Protein AF-A0A967BCU8-F1 (afdb_monomer)

Foldseek 3Di:
DDDDDDDDDDDDDDDDDDDPPPPPPPPDPPVVVVVLVVVVPPDDDDDDDDDDDDDDDPDDDPPVVVVVVVVVPPDDDDDDDDDDDDDDDDDDDDDDFDWDQDDDWDDDWDWDWDDDPDPDQATAIDRPGQPQRWGKHLDLLVQLQVNQQCLCCFQQVDGDDPVSSVVCSVLWDWAASDPVRMITIDNLSVQLDSLPDVSSLVSLQVLLCFQQVDGDDPVNSVVSSVSSSVRGGPLSRSLSSLLGPSNLVLQQCLCCWQQNDGDDSPDPSSVVVSVCVSVDVHGSLNVSLDVLPDPSVLVSLQVLCCFQQVDGDDDVSSVVSSVCSSVPHTPLVSSLCNLLDPSNLVLLQVLCCFQQVDGDDPVSSVVRSVVSSVPHGSLNSQLDSLLDPSNLVLLQVLLCFQQVDGDDPVRSVVRSVVSSVPHGSLNSQLDSLPDPRNLVRLQCLCCWAQNDRDDPVVSVVRSVVSSVPHGSLVSSLDSLVDPSVLVSLQCLCCFLQVDGDDPVVSVVSSVVSSVPHTSLNSLLCSLVDPRNLVLQQVLCCVPVVDGDDPVSSVVRSVLSSPPHGSVVSD

Sequence (570 aa):
MTDSSQILAAATSGTSSTDQTLATVTPVASTADTLAAAYSTTTDTTPVATTGATASDYTSNSATVASAADTLATTGTGTATSSPSSPSTTSSTSTNGSGSLTFLSTDTAQTTSSTTSANDTFSWSSTIYPTKPFFVSTQTDQLIDDSVTWAYQSVLGRTPTSTELSSSASDITVVKMDSYGDYYSDYSGLVSSLAQSSTASSALQSLFVDLTGDEASSRVISQGQSMLAAGDTFASLKQDVVYSQGTADAIIAAYADKVGVTVTADSDQVASWRAAMVSSDVTLDSFVQQLTHSDLASSAISDVYQQKADVTAWQGQISYWEDYLATGGNYNAFVQTISSGVEAQDLIVQTYERIADVTPADYQVTSWESSLASGDNYQDLIQCVSHGAEAQALIQSVYLDKADFTASDYQITGWEDSFAAGSGYQDLIQCVSHGVEAAADITNIYQEKVGITPLTYQISSWEDVLAAGSTHDSVVYWVTHGQEAASEVSSAYSRILGETVSTDTISDWENQLQAGSSRTTLLYTLSHGDAAQALITAFYENTAARQPTTDEMTAAENELQGTGAYTDFT

Organism: NCBI:txid104097

Radius of gyration: 51.83 Å; Cα contacts (8 Å, |Δi|>4): 648; chains: 1; bounding box: 135×60×142 Å

Mean predicted aligned error: 15.2 Å

Solvent-accessible surface area (backbone atoms only — not comparable to full-atom values): 32436 Å² total; per-residue (Å²): 134,87,78,90,80,87,86,87,90,79,87,82,90,82,78,94,71,96,70,84,78,71,76,78,74,70,83,68,74,51,72,62,60,56,50,51,51,56,65,67,69,74,79,84,78,86,88,81,90,80,83,90,82,80,95,82,88,90,87,82,78,73,74,76,67,56,65,70,67,60,72,78,77,77,86,82,91,76,91,80,91,81,87,82,84,85,82,84,80,80,79,81,83,81,90,81,79,92,53,72,86,58,91,86,78,89,77,76,79,50,80,51,73,62,86,72,66,102,84,57,94,76,66,66,69,44,72,49,53,87,66,72,78,65,53,49,26,68,47,68,66,62,46,41,52,53,50,50,37,48,41,31,32,34,45,56,63,38,78,61,50,78,64,52,49,65,66,50,46,81,45,42,47,76,43,78,65,54,96,88,51,41,30,35,58,48,46,64,64,42,35,36,52,48,13,70,29,71,65,26,48,50,46,54,39,49,51,33,31,39,47,38,73,42,80,66,52,74,65,60,46,54,50,51,27,51,38,29,46,74,50,46,33,36,65,59,52,49,45,47,51,47,73,30,68,60,24,41,51,37,53,36,47,47,36,36,40,46,49,64,39,89,66,54,80,86,32,69,69,49,53,50,51,38,52,40,40,69,79,38,97,52,33,45,65,62,45,45,49,50,50,27,73,27,73,66,24,50,46,44,5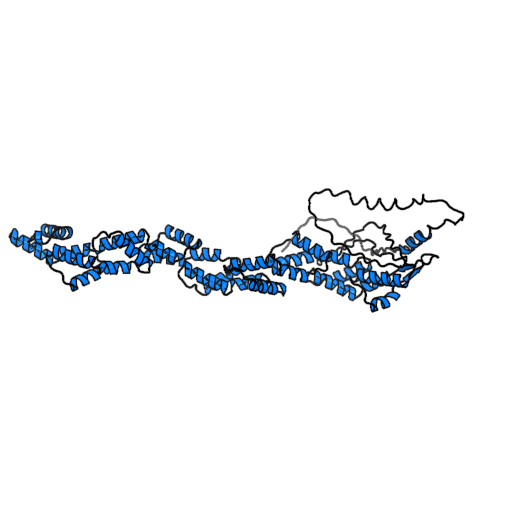2,34,50,49,35,38,36,37,34,72,36,85,63,48,72,68,61,42,52,52,49,27,53,41,33,52,75,73,44,43,31,68,62,50,46,40,49,48,17,66,25,70,57,18,52,51,43,53,41,52,49,34,37,38,45,36,71,35,81,68,53,70,68,57,52,55,49,46,25,52,40,33,49,72,69,44,35,48,65,56,50,43,45,51,51,22,71,25,72,57,22,52,52,40,53,40,47,51,33,33,42,40,27,76,32,83,62,48,73,68,58,46,52,54,46,25,55,39,32,50,74,67,44,35,44,68,56,52,44,42,52,49,16,70,24,73,58,17,52,51,38,56,41,46,48,37,37,45,50,49,66,41,84,70,52,72,69,57,47,52,55,45,24,54,44,30,46,74,70,45,39,36,70,55,52,46,45,51,53,28,71,26,73,64,25,50,49,41,50,40,48,49,36,37,37,43,67,64,38,86,67,51,71,67,60,40,50,56,46,26,54,39,36,55,76,67,44,37,37,67,52,54,36,44,53,55,20,71,26,74,68,29,50,50,45,51,36,52,30,29,40,74,75,68,72,37,76,62,50,73,68,55,47,53,51,49,28,54,36,32,42,66,82,40,42,34,75,84,48,109

Secondary structure (DSSP, 8-state):
------------------------------HHHHHHHHHHTS------------S-----STTTTHHHHGGGSSS-------------------------------PPPEEEEPPPPTT-----EEEE-------EES-HHHHHHHHHHHHHHHHHSSPPPHHHHHHHGGG-EEEE-STT--EEEE-HHHHHHHHTSHHHHHHHHHHHHHHHSSPPPHHHHHHHHHHHHHT--HHHHHHHHHTSHHHHHHHHHHHHHHH-----TTSHHHHHHHHHHHHS---HHHHHHHHHTSHHHHHHHHHHHHHHHS----HHHHHHHHHHHHTT--HHHHHHHHHTSHHHHHHHHHHHHHHHSSPPPHHHHHHHHHHHHHT--HHHHHHHHHTSHHHHHHHHHHHHHHHS----HHHHHHHHHHHHTT--HHHHHHHHHTSHHHHHHHHHHHHHHH--PPPHHHHHHHHHHHHTT--HHHHHHHHHTSHHHHHHHHHHHHHHT--PPPHHHHHHHHHHHHTT--HHHHHHHHHSSHHHHHHHHHHHHHHHSSPPPHHHHHHHHHHHHHT--GGGG-

Structure (mmCIF, N/CA/C/O backbone):
data_AF-A0A967BCU8-F1
#
_entry.id   AF-A0A967BCU8-F1
#
loop_
_atom_site.group_PDB
_atom_site.id
_atom_site.type_symbol
_atom_site.label_atom_id
_atom_site.label_alt_id
_atom_site.label_comp_id
_atom_site.label_asym_id
_atom_site.label_entity_id
_atom_site.label_seq_id
_atom_site.pdbx_PDB_ins_code
_atom_site.Cartn_x
_atom_site.Cartn_y
_atom_site.Cartn_z
_atom_site.occupancy
_atom_site.B_iso_or_equiv
_atom_site.auth_seq_id
_atom_site.auth_comp_id
_atom_site.auth_asym_id
_atom_site.auth_atom_id
_atom_site.pdbx_PDB_model_num
ATOM 1 N N . MET A 1 1 ? -25.961 27.024 -47.084 1.00 33.34 1 MET A N 1
ATOM 2 C CA . MET A 1 1 ? -26.144 28.455 -46.782 1.00 33.34 1 MET A CA 1
ATOM 3 C C . MET A 1 1 ? -24.759 28.974 -46.431 1.00 33.34 1 MET A C 1
ATOM 5 O O . MET A 1 1 ? -24.239 28.552 -45.411 1.00 33.34 1 MET A O 1
ATOM 9 N N . THR A 1 2 ? -24.003 29.447 -47.432 1.00 26.84 2 THR A N 1
ATOM 10 C CA . THR A 1 2 ? -23.933 30.870 -47.872 1.00 26.84 2 THR A CA 1
ATOM 11 C C . THR A 1 2 ? -23.409 31.751 -46.747 1.00 26.84 2 THR A C 1
ATOM 13 O O . THR A 1 2 ? -23.955 31.696 -45.653 1.00 26.84 2 THR A O 1
ATOM 16 N N . ASP A 1 3 ? -22.446 32.642 -46.908 1.00 23.08 3 ASP A N 1
ATOM 17 C CA . ASP A 1 3 ? -21.581 33.125 -47.999 1.00 23.08 3 ASP A CA 1
ATOM 18 C C . ASP A 1 3 ? -20.671 34.121 -47.237 1.00 23.08 3 ASP A C 1
ATOM 20 O O . ASP A 1 3 ? -21.136 34.794 -46.318 1.00 23.08 3 ASP A O 1
ATOM 24 N N . SER A 1 4 ? -19.349 34.103 -47.374 1.00 26.80 4 SER A N 1
ATOM 25 C CA . SER A 1 4 ? -18.602 34.888 -48.368 1.00 26.80 4 SER A CA 1
ATOM 26 C C . SER A 1 4 ? -18.906 36.387 -48.377 1.00 26.80 4 SER A C 1
ATOM 28 O O . SER A 1 4 ? -19.988 36.805 -48.763 1.00 26.80 4 SER A O 1
ATOM 30 N N . SER A 1 5 ? -17.871 37.183 -48.093 1.00 28.03 5 SER A N 1
ATOM 31 C CA . SER A 1 5 ? -17.317 38.191 -49.022 1.00 28.03 5 SER A CA 1
ATOM 32 C C . SER A 1 5 ? -16.170 38.923 -48.308 1.00 28.03 5 SER A C 1
ATOM 34 O O . SER A 1 5 ? -16.393 39.534 -47.269 1.00 28.03 5 SER A O 1
ATOM 36 N N . GLN A 1 6 ? -14.901 38.698 -48.667 1.00 29.28 6 GLN A N 1
ATOM 37 C CA . GLN A 1 6 ? -14.200 39.230 -49.852 1.00 29.28 6 GLN A CA 1
ATOM 38 C C . GLN A 1 6 ? -14.096 40.756 -49.870 1.00 29.28 6 GLN A C 1
ATOM 40 O O . GLN A 1 6 ? -15.129 41.405 -49.935 1.00 29.28 6 GLN A O 1
ATOM 45 N N . ILE A 1 7 ? -12.860 41.268 -49.980 1.00 24.34 7 ILE A N 1
ATOM 46 C CA . ILE A 1 7 ? -12.384 42.132 -51.085 1.00 24.34 7 ILE A CA 1
ATOM 47 C C . ILE A 1 7 ? -10.886 41.773 -51.297 1.00 24.34 7 ILE A C 1
ATOM 49 O O . ILE A 1 7 ? -10.113 41.882 -50.352 1.00 24.34 7 ILE A O 1
ATOM 53 N N . LEU A 1 8 ? -10.493 41.041 -52.356 1.00 26.36 8 LEU A N 1
ATOM 54 C CA . LEU A 1 8 ? -10.188 41.453 -53.754 1.00 26.36 8 LEU A CA 1
ATOM 55 C C . LEU A 1 8 ? -8.807 42.154 -53.851 1.00 26.36 8 LEU A C 1
ATOM 57 O O . LEU A 1 8 ? -8.644 43.231 -53.298 1.00 26.36 8 LEU A O 1
ATOM 61 N N . ALA A 1 9 ? -7.717 41.547 -54.340 1.00 25.34 9 ALA A N 1
ATOM 62 C CA . ALA A 1 9 ? -7.373 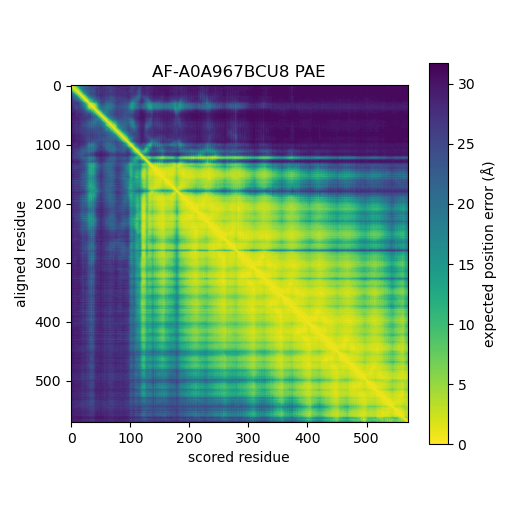40.923 -55.634 1.00 25.34 9 ALA A CA 1
ATOM 63 C C . ALA A 1 9 ? -6.786 41.883 -56.691 1.00 25.34 9 ALA A C 1
ATOM 65 O O . ALA A 1 9 ? -7.383 42.898 -57.030 1.00 25.34 9 ALA A O 1
ATOM 66 N N . ALA A 1 10 ? -5.652 41.456 -57.255 1.00 23.72 10 ALA A N 1
ATOM 67 C CA . ALA A 1 10 ? -5.229 41.550 -58.661 1.00 23.72 10 ALA A CA 1
ATOM 68 C C . ALA A 1 10 ? -4.048 40.552 -58.794 1.00 23.72 10 ALA A C 1
ATOM 70 O O . ALA A 1 10 ? -3.070 40.692 -58.070 1.00 23.72 10 ALA A O 1
ATOM 71 N N . ALA A 1 11 ? -4.150 39.381 -59.442 1.00 24.20 11 ALA A N 1
ATOM 72 C CA . ALA A 1 11 ? -4.290 39.118 -60.885 1.00 24.20 11 ALA A CA 1
ATOM 73 C C . ALA A 1 11 ? -3.181 39.848 -61.681 1.00 24.20 11 ALA A C 1
ATOM 75 O O . ALA A 1 11 ? -3.048 41.055 -61.549 1.00 24.20 11 ALA A O 1
ATOM 76 N N . THR A 1 12 ? -2.322 39.201 -62.475 1.00 24.77 12 THR A N 1
ATOM 77 C CA . THR A 1 12 ? -2.646 38.272 -63.572 1.00 24.77 12 THR A CA 1
ATOM 78 C C . THR A 1 12 ? -1.408 37.527 -64.118 1.00 24.77 12 THR A C 1
ATOM 80 O O . THR A 1 12 ? -0.348 38.123 -64.259 1.00 24.77 12 THR A O 1
ATOM 83 N N . SER A 1 13 ? -1.635 36.270 -64.530 1.00 24.47 13 SER A N 1
ATOM 84 C CA . SER A 1 13 ? -1.178 35.586 -65.767 1.00 24.47 13 SER A CA 1
ATOM 85 C C . SER A 1 13 ? 0.305 35.521 -66.184 1.00 24.47 13 SER A C 1
ATOM 87 O O . SER A 1 13 ? 0.926 36.537 -66.475 1.00 24.47 13 SER A O 1
ATOM 89 N N . GLY A 1 14 ? 0.765 34.294 -66.459 1.00 23.88 14 GLY A N 1
ATOM 90 C CA . GLY A 1 14 ? 1.898 33.989 -67.348 1.00 23.88 14 GLY A CA 1
ATOM 91 C C . GLY A 1 14 ? 2.266 32.500 -67.296 1.00 23.88 14 GLY A C 1
ATOM 92 O O . GLY A 1 14 ? 3.018 32.083 -66.432 1.00 23.88 14 GLY A O 1
ATOM 93 N N . THR A 1 15 ? 1.522 31.633 -67.989 1.00 23.11 15 THR A N 1
ATOM 94 C CA . THR A 1 15 ? 2.002 30.858 -69.157 1.00 23.11 15 THR A CA 1
ATOM 95 C C . THR A 1 15 ? 3.260 30.009 -68.938 1.00 23.11 15 THR A C 1
ATOM 97 O O . THR A 1 15 ? 4.373 30.515 -68.961 1.00 23.11 15 THR A O 1
ATOM 100 N N . SER A 1 16 ? 3.038 28.693 -68.852 1.00 33.41 16 SER A N 1
ATOM 101 C CA . SER A 1 16 ? 3.735 27.641 -69.608 1.00 33.41 16 SER A CA 1
ATOM 102 C C . SER A 1 16 ? 5.014 28.056 -70.349 1.00 33.41 16 SER A C 1
ATOM 104 O O . SER A 1 16 ? 4.948 28.538 -71.479 1.00 33.41 16 SER A O 1
ATOM 106 N N . SER A 1 17 ? 6.158 27.677 -69.789 1.00 23.72 17 SER A N 1
ATOM 107 C CA . SER A 1 17 ? 7.286 27.167 -70.564 1.00 23.72 17 SER A CA 1
ATOM 108 C C . SER A 1 17 ? 8.022 26.125 -69.729 1.00 23.72 17 SER A C 1
ATOM 110 O O . SER A 1 17 ? 8.677 26.436 -68.740 1.00 23.72 17 SER A O 1
ATOM 112 N N . THR A 1 18 ? 7.881 24.869 -70.144 1.00 32.66 18 THR A N 1
ATOM 113 C CA . THR A 1 18 ? 9.002 23.937 -70.273 1.00 32.66 18 THR A CA 1
ATOM 114 C C . THR A 1 18 ? 10.304 24.704 -70.483 1.00 32.66 18 THR A C 1
ATOM 116 O O . THR A 1 18 ? 10.520 25.244 -71.563 1.00 32.66 18 THR A O 1
ATOM 119 N N . ASP A 1 19 ? 11.148 24.741 -69.461 1.00 22.80 19 ASP A N 1
ATOM 120 C CA . ASP A 1 19 ? 12.578 24.934 -69.642 1.00 22.80 19 ASP A CA 1
ATOM 121 C C . ASP A 1 19 ? 13.277 24.052 -68.607 1.00 22.80 19 ASP A C 1
ATOM 123 O O . ASP A 1 19 ? 13.557 24.434 -67.472 1.00 22.80 19 ASP A O 1
ATOM 127 N N . GLN A 1 20 ? 13.455 22.786 -68.994 1.00 27.92 20 GLN A N 1
ATOM 128 C CA . GLN A 1 20 ? 14.539 21.989 -68.450 1.00 27.92 20 GLN A CA 1
ATOM 129 C C . GLN A 1 20 ? 15.823 22.686 -68.898 1.00 27.92 20 GLN A C 1
ATOM 131 O O . GLN A 1 20 ? 16.321 22.428 -69.992 1.00 27.92 20 GLN A O 1
ATOM 136 N N . THR A 1 21 ? 16.387 23.547 -68.056 1.00 21.86 21 THR A N 1
ATOM 137 C CA . THR A 1 21 ? 17.820 23.807 -68.128 1.00 21.86 21 THR A CA 1
ATOM 138 C C . THR A 1 21 ? 18.514 22.559 -67.608 1.00 21.86 21 THR A C 1
ATOM 140 O O . THR A 1 21 ? 18.879 22.423 -66.443 1.00 21.86 21 THR A O 1
ATOM 143 N N . LEU A 1 22 ? 18.650 21.600 -68.523 1.00 26.89 22 LEU A N 1
ATOM 144 C CA . LEU A 1 22 ? 19.696 20.603 -68.494 1.00 26.89 22 LEU A CA 1
ATOM 145 C C . LEU A 1 22 ? 20.999 21.392 -68.337 1.00 26.89 22 LEU A C 1
ATOM 147 O O . LEU A 1 22 ? 21.489 21.990 -69.295 1.00 26.89 22 LEU A O 1
ATOM 151 N N . ALA A 1 23 ? 21.524 21.465 -67.114 1.00 22.27 23 ALA A N 1
ATOM 152 C CA . ALA A 1 23 ? 22.908 21.838 -66.922 1.00 22.27 23 ALA A CA 1
ATOM 153 C C . ALA A 1 23 ? 23.707 20.752 -67.641 1.00 22.27 23 ALA A C 1
ATOM 155 O O . ALA A 1 23 ? 23.887 19.648 -67.132 1.00 22.27 23 ALA A O 1
ATOM 156 N N . THR A 1 24 ? 24.106 21.036 -68.880 1.00 21.91 24 THR A N 1
ATOM 157 C CA . THR A 1 24 ? 25.180 20.325 -69.555 1.00 21.91 24 THR A CA 1
ATOM 158 C C . THR A 1 24 ? 26.389 20.422 -68.641 1.00 21.91 24 THR A C 1
ATOM 160 O O . THR A 1 24 ? 27.104 21.423 -68.635 1.00 21.91 24 THR A O 1
ATOM 163 N N . VAL A 1 25 ? 26.575 19.385 -67.827 1.00 24.36 25 VAL A N 1
ATOM 164 C CA . VAL A 1 25 ? 27.833 19.102 -67.159 1.00 24.36 25 VAL A CA 1
ATOM 165 C C . VAL A 1 25 ? 28.803 18.793 -68.287 1.00 24.36 25 VAL A C 1
ATOM 167 O O . VAL A 1 25 ? 28.828 17.698 -68.845 1.00 24.36 25 VAL A O 1
ATOM 170 N N . THR A 1 26 ? 29.547 19.812 -68.701 1.00 20.53 26 THR A N 1
ATOM 171 C CA . THR A 1 26 ? 30.794 19.613 -69.435 1.00 20.53 26 THR A CA 1
ATOM 172 C C . THR A 1 26 ? 31.625 18.644 -68.591 1.00 20.53 26 THR A C 1
ATOM 174 O O . THR A 1 26 ? 31.744 18.899 -67.390 1.00 20.53 26 THR A O 1
ATOM 177 N N . PRO A 1 27 ? 32.159 17.537 -69.138 1.00 23.80 27 PRO A N 1
ATOM 178 C CA . PRO A 1 27 ? 33.003 16.648 -68.359 1.00 23.80 27 PRO A CA 1
ATOM 179 C C . PRO A 1 27 ? 34.242 17.449 -67.969 1.00 23.80 27 PRO A C 1
ATOM 181 O O . PRO A 1 27 ? 35.115 17.718 -68.793 1.00 23.80 27 PRO A O 1
ATOM 184 N N . VAL A 1 28 ? 34.281 17.909 -66.723 1.00 26.48 28 VAL A N 1
ATOM 185 C CA . VAL A 1 28 ? 35.527 18.348 -66.117 1.00 26.48 28 VAL A CA 1
ATOM 186 C C . VAL A 1 28 ? 36.350 17.069 -66.024 1.00 26.48 28 VAL A C 1
ATOM 188 O O . VAL A 1 28 ? 35.855 16.070 -65.496 1.00 26.48 28 VAL A O 1
ATOM 191 N N . ALA A 1 29 ? 37.542 17.068 -66.628 1.00 29.89 29 ALA A N 1
ATOM 192 C CA . ALA A 1 29 ? 38.510 15.990 -66.457 1.00 29.89 29 ALA A CA 1
ATOM 193 C C . ALA A 1 29 ? 38.549 15.623 -64.972 1.00 29.89 29 ALA A C 1
ATOM 195 O O . ALA A 1 29 ? 38.472 16.522 -64.127 1.00 29.89 29 ALA A O 1
ATOM 196 N N . SER A 1 30 ? 38.570 14.326 -64.662 1.00 36.84 30 SER A N 1
ATOM 197 C CA . SER A 1 30 ? 38.463 13.870 -63.281 1.00 36.84 30 SER A CA 1
ATOM 198 C C . SER A 1 30 ? 39.469 14.645 -62.420 1.00 36.84 30 SER A C 1
ATOM 200 O O . SER A 1 30 ? 40.591 14.949 -62.840 1.00 36.84 30 SER A O 1
ATOM 202 N N . THR A 1 31 ? 39.086 15.008 -61.201 1.00 40.34 31 THR A N 1
ATOM 203 C CA . THR A 1 31 ? 40.004 15.636 -60.242 1.00 40.34 31 THR A CA 1
ATOM 204 C C . THR A 1 31 ? 41.269 14.779 -60.055 1.00 40.34 31 THR A C 1
ATOM 206 O O . THR A 1 31 ? 42.336 15.319 -59.775 1.00 40.34 31 THR A O 1
ATOM 209 N N . ALA A 1 32 ? 41.172 13.468 -60.328 1.00 37.69 32 ALA A N 1
ATOM 210 C CA . ALA A 1 32 ? 42.279 12.520 -60.418 1.00 37.69 32 ALA A CA 1
ATOM 211 C C . ALA A 1 32 ? 43.260 12.813 -61.574 1.00 37.69 32 ALA A C 1
ATOM 213 O O . ALA A 1 32 ? 44.461 12.859 -61.324 1.00 37.69 32 ALA A O 1
ATOM 214 N N . ASP A 1 33 ? 42.793 13.102 -62.795 1.00 36.28 33 ASP A N 1
ATOM 215 C CA . ASP A 1 33 ? 43.664 13.508 -63.915 1.00 36.28 33 ASP A CA 1
ATOM 216 C C . ASP A 1 33 ? 44.376 14.838 -63.627 1.00 36.28 33 ASP A C 1
ATOM 218 O O . ASP A 1 33 ? 45.528 15.045 -64.013 1.00 36.28 33 ASP A O 1
ATOM 222 N N . THR A 1 34 ? 43.711 15.735 -62.895 1.00 40.53 34 THR A N 1
ATOM 223 C CA . THR A 1 34 ? 44.257 17.054 -62.543 1.00 40.53 34 THR A CA 1
ATOM 224 C C . THR A 1 34 ? 45.305 16.964 -61.420 1.00 40.53 34 THR A C 1
ATOM 226 O O . THR A 1 34 ? 46.334 17.637 -61.490 1.00 40.53 34 THR A O 1
ATOM 229 N N . LEU A 1 35 ? 45.105 16.093 -60.417 1.00 42.97 35 LEU A N 1
ATOM 230 C CA . LEU A 1 35 ? 46.105 15.804 -59.375 1.00 42.97 35 LEU A CA 1
ATOM 231 C C . LEU A 1 35 ? 47.292 14.987 -59.910 1.00 42.97 35 LEU A C 1
ATOM 233 O O . LEU A 1 35 ? 48.435 15.272 -59.552 1.00 42.97 35 LEU A O 1
ATOM 237 N N . ALA A 1 36 ? 47.046 14.012 -60.792 1.00 40.56 36 ALA A N 1
ATOM 238 C CA . ALA A 1 36 ? 48.102 13.243 -61.450 1.00 40.56 36 ALA A CA 1
ATOM 239 C C . ALA A 1 36 ? 48.984 14.144 -62.333 1.00 40.56 36 ALA A C 1
ATOM 241 O O . ALA A 1 36 ? 50.211 14.035 -62.301 1.00 40.56 36 ALA A O 1
ATOM 242 N N . ALA A 1 37 ? 48.380 15.105 -63.044 1.00 38.09 37 ALA A N 1
ATOM 243 C CA . ALA A 1 37 ? 49.111 16.130 -63.786 1.00 38.09 37 ALA A CA 1
ATOM 244 C C . ALA A 1 37 ? 49.925 17.063 -62.866 1.00 38.09 37 ALA A C 1
ATOM 246 O O . ALA A 1 37 ? 51.055 17.416 -63.201 1.00 38.09 37 ALA A O 1
ATOM 247 N N . ALA A 1 38 ? 49.404 17.430 -61.689 1.00 39.34 38 ALA A N 1
ATOM 248 C CA . ALA A 1 38 ? 50.146 18.238 -60.718 1.00 39.34 38 ALA A CA 1
ATOM 249 C C . ALA A 1 38 ? 51.392 17.500 -60.188 1.00 39.34 38 ALA A C 1
ATOM 251 O O . ALA A 1 38 ? 52.471 18.089 -60.151 1.00 39.34 38 ALA A O 1
ATOM 252 N N . TYR A 1 39 ? 51.284 16.201 -59.887 1.00 38.31 39 TYR A N 1
ATOM 253 C CA . TYR A 1 39 ? 52.418 15.374 -59.448 1.00 38.31 39 TYR A CA 1
ATOM 254 C C . TYR A 1 39 ? 53.487 15.188 -60.541 1.00 38.31 39 TYR A C 1
ATOM 256 O O . TYR A 1 39 ? 54.686 15.224 -60.253 1.00 38.31 39 TYR A O 1
ATOM 264 N N . SER A 1 40 ? 53.073 15.064 -61.808 1.00 36.56 40 SER A N 1
ATOM 265 C CA . SER A 1 40 ? 53.989 14.894 -62.947 1.00 36.56 40 SER A CA 1
ATOM 266 C C . SER A 1 40 ? 54.821 16.146 -63.271 1.00 36.56 40 SER A C 1
ATOM 268 O O . SER A 1 40 ? 55.806 16.037 -64.001 1.00 36.56 40 SER A O 1
ATOM 270 N N . THR A 1 41 ? 54.441 17.333 -62.782 1.00 35.09 41 THR A N 1
ATOM 271 C CA . THR A 1 41 ? 55.093 18.610 -63.146 1.00 35.09 41 THR A CA 1
ATOM 272 C C . THR A 1 41 ? 56.179 19.078 -62.170 1.00 35.09 41 THR A C 1
ATOM 274 O O . THR A 1 41 ? 56.872 20.052 -62.457 1.00 35.09 41 THR A O 1
ATOM 277 N N . THR A 1 42 ? 56.388 18.382 -61.048 1.00 35.91 42 THR A N 1
ATOM 278 C CA . THR A 1 42 ? 57.313 18.810 -59.975 1.00 35.91 42 THR A CA 1
ATOM 279 C C . THR A 1 42 ? 58.719 18.200 -59.993 1.00 35.91 42 THR A C 1
ATOM 281 O O . THR A 1 42 ? 59.485 18.433 -59.061 1.00 35.91 42 THR A O 1
ATOM 284 N N . THR A 1 43 ? 59.128 17.469 -61.031 1.00 36.56 43 THR A N 1
ATOM 285 C CA . THR A 1 43 ? 60.488 16.897 -61.100 1.00 36.56 43 THR A CA 1
ATOM 286 C C . THR A 1 43 ? 61.239 17.314 -62.360 1.00 36.56 43 THR A C 1
ATOM 288 O O . THR A 1 43 ? 61.366 16.555 -63.313 1.00 36.56 43 THR A O 1
ATOM 291 N N . ASP A 1 44 ? 61.819 18.516 -62.327 1.00 31.16 44 ASP A N 1
ATOM 292 C CA . ASP A 1 44 ? 62.942 18.851 -63.205 1.00 31.16 44 ASP A CA 1
ATOM 293 C C . ASP A 1 44 ? 64.081 19.493 -62.401 1.00 31.16 44 ASP A C 1
ATOM 295 O O . ASP A 1 44 ? 64.119 20.699 -62.173 1.00 31.16 44 ASP A O 1
ATOM 299 N N . THR A 1 45 ? 65.013 18.660 -61.928 1.00 30.52 45 THR A N 1
ATOM 300 C CA . THR A 1 45 ? 66.405 19.076 -61.704 1.00 30.52 45 THR A CA 1
ATOM 301 C C . THR A 1 45 ? 67.343 17.952 -62.146 1.00 30.52 45 THR A C 1
ATOM 303 O O . THR A 1 45 ? 67.421 16.876 -61.558 1.00 30.52 45 THR A O 1
ATOM 306 N N . THR A 1 46 ? 68.058 18.210 -63.236 1.00 27.75 46 THR A N 1
ATOM 307 C CA . THR A 1 46 ? 69.140 17.384 -63.788 1.00 27.75 46 THR A CA 1
ATOM 308 C C . THR A 1 46 ? 70.269 17.120 -62.774 1.00 27.75 46 THR A C 1
ATOM 310 O O . THR A 1 46 ? 70.671 18.055 -62.078 1.00 27.75 46 THR A O 1
ATOM 313 N N . PRO A 1 47 ? 70.875 15.914 -62.734 1.00 28.70 47 PRO A N 1
ATOM 314 C CA . PRO A 1 47 ? 71.929 15.590 -61.779 1.00 28.70 47 PRO A CA 1
ATOM 315 C C . PRO A 1 47 ? 73.325 15.951 -62.318 1.00 28.70 47 PRO A C 1
ATOM 317 O O . PRO A 1 47 ? 73.769 15.419 -63.335 1.00 28.70 47 PRO A O 1
ATOM 320 N N . VAL A 1 48 ? 74.061 16.805 -61.598 1.00 27.31 48 VAL A N 1
ATOM 321 C CA . VAL A 1 48 ? 75.521 16.948 -61.743 1.00 27.31 48 VAL A CA 1
ATOM 322 C C . VAL A 1 48 ? 76.190 16.291 -60.540 1.00 27.31 48 VAL A C 1
ATOM 324 O O . VAL A 1 48 ? 75.998 16.700 -59.398 1.00 27.31 48 VAL A O 1
ATOM 327 N N . ALA A 1 49 ? 76.987 15.259 -60.803 1.00 29.86 49 ALA A N 1
ATOM 328 C CA . ALA A 1 49 ? 77.825 14.604 -59.812 1.00 29.86 49 ALA A CA 1
ATOM 329 C C . ALA A 1 49 ? 79.131 15.386 -59.601 1.00 29.86 49 ALA A C 1
ATOM 331 O O . ALA A 1 49 ? 79.833 15.613 -60.579 1.00 29.86 49 ALA A O 1
ATOM 332 N N . THR A 1 50 ? 79.479 15.715 -58.346 1.00 24.73 50 THR A N 1
ATOM 333 C CA . THR A 1 50 ? 80.822 15.504 -57.749 1.00 24.73 50 THR A CA 1
ATOM 334 C C . THR A 1 50 ? 80.866 15.879 -56.254 1.00 24.73 50 THR A C 1
ATOM 336 O O . THR A 1 50 ? 80.612 17.017 -55.882 1.00 24.73 50 THR A O 1
ATOM 339 N N . THR A 1 51 ? 81.264 14.893 -55.438 1.00 26.11 51 THR A N 1
ATOM 340 C CA . THR A 1 51 ? 82.068 14.949 -54.191 1.00 26.11 51 THR A CA 1
ATOM 341 C C . THR A 1 51 ? 81.708 15.911 -53.042 1.00 26.11 51 THR A C 1
ATOM 343 O O . THR A 1 51 ? 82.124 17.060 -53.028 1.00 26.11 51 THR A O 1
ATOM 346 N N . GLY A 1 52 ? 81.137 15.327 -51.978 1.00 28.34 52 GLY A N 1
ATOM 347 C CA . GLY A 1 52 ? 81.661 15.389 -50.603 1.00 28.34 52 GLY A CA 1
ATOM 348 C C . GLY A 1 52 ? 81.593 16.709 -49.827 1.00 28.34 52 GLY A C 1
ATOM 349 O O . GLY A 1 52 ? 82.583 17.428 -49.779 1.00 28.34 52 GLY A O 1
ATOM 350 N N . ALA A 1 53 ? 80.505 16.924 -49.077 1.00 24.12 53 ALA A N 1
ATOM 351 C CA . ALA A 1 53 ? 80.511 17.644 -47.797 1.00 24.12 53 ALA A CA 1
ATOM 352 C C . ALA A 1 53 ? 79.237 17.336 -46.983 1.00 24.12 53 ALA A C 1
ATOM 354 O O . ALA A 1 53 ? 78.194 16.986 -47.525 1.00 24.12 53 ALA A O 1
ATOM 355 N N . THR A 1 54 ? 79.381 17.421 -45.666 1.00 26.62 54 THR A N 1
ATOM 356 C CA . THR A 1 54 ? 78.449 17.092 -44.580 1.00 26.62 54 THR A CA 1
ATOM 357 C C . THR A 1 54 ? 77.231 18.014 -44.453 1.00 26.62 54 THR A C 1
ATOM 359 O O . THR A 1 54 ? 77.343 19.211 -44.680 1.00 26.62 54 THR A O 1
ATOM 362 N N . ALA A 1 55 ? 76.125 17.421 -43.982 1.00 33.78 55 ALA A N 1
ATOM 363 C CA . ALA A 1 55 ? 74.951 17.992 -43.307 1.00 33.78 55 ALA A CA 1
ATOM 364 C C . ALA A 1 55 ? 74.846 19.527 -43.209 1.00 33.78 55 ALA A C 1
ATOM 366 O O . ALA A 1 55 ? 75.504 20.136 -42.366 1.00 33.78 55 ALA A O 1
ATOM 367 N N . SER A 1 56 ? 73.942 20.104 -44.002 1.00 29.33 56 SER A N 1
ATOM 368 C CA . SER A 1 56 ? 72.958 21.164 -43.693 1.00 29.33 56 SER A CA 1
ATOM 369 C C . SER A 1 56 ? 72.317 21.591 -45.024 1.00 29.33 56 SER A C 1
ATOM 371 O O . SER A 1 56 ? 72.997 21.575 -46.043 1.00 29.33 56 SER A O 1
ATOM 373 N N . ASP A 1 57 ? 71.033 21.946 -44.996 1.00 26.89 57 ASP A N 1
ATOM 374 C CA . ASP A 1 57 ? 70.201 22.448 -46.109 1.00 26.89 57 ASP A CA 1
ATOM 375 C C . ASP A 1 57 ? 69.537 21.410 -47.037 1.00 26.89 57 ASP A C 1
ATOM 377 O O . ASP A 1 57 ? 69.947 21.160 -48.167 1.00 26.89 57 ASP A O 1
ATOM 381 N N . TYR A 1 58 ? 68.402 20.884 -46.559 1.00 22.94 58 TYR A N 1
ATOM 382 C CA . TYR A 1 58 ? 67.191 20.691 -47.371 1.00 22.94 58 TYR A CA 1
ATOM 383 C C . TYR A 1 58 ? 65.979 21.149 -46.538 1.00 22.94 58 TYR A C 1
ATOM 385 O O . TYR A 1 58 ? 65.233 20.368 -45.954 1.00 22.94 58 TYR A O 1
ATOM 393 N N . THR A 1 59 ? 65.838 22.466 -46.406 1.00 33.78 59 THR A N 1
ATOM 394 C CA . THR A 1 59 ? 64.660 23.161 -45.875 1.00 33.78 59 THR A CA 1
ATOM 395 C C . THR A 1 59 ? 63.838 23.685 -47.045 1.00 33.78 59 THR A C 1
ATOM 397 O O . THR A 1 59 ? 64.180 24.710 -47.625 1.00 33.78 59 THR A O 1
ATOM 400 N N . SER A 1 60 ? 62.773 22.971 -47.418 1.00 29.75 60 SER A N 1
ATOM 401 C CA . SER A 1 60 ? 61.576 23.447 -48.152 1.00 29.75 60 SER A CA 1
ATOM 402 C C . SER A 1 60 ? 60.774 22.200 -48.549 1.00 29.75 60 SER A C 1
ATOM 404 O O . SER A 1 60 ? 61.200 21.433 -49.397 1.00 29.75 60 SER A O 1
ATOM 406 N N . ASN A 1 61 ? 59.696 21.820 -47.859 1.00 30.14 61 ASN A N 1
ATOM 407 C CA . ASN A 1 61 ? 58.364 22.376 -48.121 1.00 30.14 61 ASN A CA 1
ATOM 408 C C . ASN A 1 61 ? 57.363 22.135 -46.957 1.00 30.14 61 ASN A C 1
ATOM 410 O O . ASN A 1 61 ? 56.152 22.120 -47.150 1.00 30.14 61 ASN A O 1
ATOM 414 N N . SER A 1 62 ? 57.852 21.919 -45.733 1.00 27.98 62 SER A N 1
ATOM 415 C CA . SER A 1 62 ? 57.041 21.567 -44.552 1.00 27.98 62 SER A CA 1
ATOM 416 C C . SER A 1 62 ? 56.381 22.758 -43.832 1.00 27.98 62 SER A C 1
ATOM 418 O O . SER A 1 62 ? 55.683 22.563 -42.840 1.00 27.98 62 SER A O 1
ATOM 420 N N . ALA A 1 63 ? 56.550 23.989 -44.324 1.00 27.86 63 ALA A N 1
ATOM 421 C CA . ALA A 1 63 ? 56.026 25.193 -43.669 1.00 27.86 63 ALA A CA 1
ATOM 422 C C . ALA A 1 63 ? 54.586 25.569 -44.074 1.00 27.86 63 ALA A C 1
ATOM 424 O O . ALA A 1 63 ? 53.942 26.326 -43.354 1.00 27.86 63 ALA A O 1
ATOM 425 N N . THR A 1 64 ? 54.047 25.027 -45.172 1.00 29.48 64 THR A N 1
ATOM 426 C CA . THR A 1 64 ? 52.683 25.364 -45.640 1.00 29.48 64 THR A CA 1
ATOM 427 C C . THR A 1 64 ? 51.617 24.365 -45.164 1.00 29.48 64 THR A C 1
ATOM 429 O O . THR A 1 64 ? 50.429 24.622 -45.305 1.00 29.48 64 THR A O 1
ATOM 432 N N . VAL A 1 65 ? 52.021 23.245 -44.549 1.00 31.02 65 VAL A N 1
ATOM 433 C CA . VAL A 1 65 ? 51.105 22.214 -44.010 1.00 31.02 65 VAL A CA 1
ATOM 434 C C . VAL A 1 65 ? 50.873 22.381 -42.497 1.00 31.02 65 VAL A C 1
ATOM 436 O O . VAL A 1 65 ? 49.864 21.928 -41.970 1.00 31.02 65 VAL A O 1
ATOM 439 N N . ALA A 1 66 ? 51.745 23.110 -41.791 1.00 28.53 66 ALA A N 1
ATOM 440 C CA . ALA A 1 66 ? 51.602 23.348 -40.351 1.00 28.53 66 ALA A CA 1
ATOM 441 C C . ALA A 1 66 ? 50.626 24.492 -39.993 1.00 28.53 66 ALA A C 1
ATOM 443 O O . ALA A 1 66 ? 50.089 24.504 -38.891 1.00 28.53 66 ALA A O 1
ATOM 444 N N . SER A 1 67 ? 50.336 25.431 -40.902 1.00 28.06 67 SER A N 1
ATOM 445 C CA . SER A 1 67 ? 49.459 26.582 -40.606 1.00 28.06 67 SER A CA 1
ATOM 446 C C . SER A 1 67 ? 47.955 26.299 -40.743 1.00 28.06 67 SER A C 1
ATOM 448 O O . SER A 1 67 ? 47.145 27.088 -40.258 1.00 28.06 67 SER A O 1
ATOM 450 N N . ALA A 1 68 ? 47.557 25.170 -41.340 1.00 28.30 68 ALA A N 1
ATOM 451 C CA . ALA A 1 68 ? 46.152 24.749 -41.403 1.00 28.30 68 ALA A CA 1
ATOM 452 C C . ALA A 1 68 ? 45.715 23.925 -40.174 1.00 28.30 68 ALA A C 1
ATOM 454 O O . ALA A 1 68 ? 44.544 23.959 -39.807 1.00 28.30 68 ALA A O 1
ATOM 455 N N . ALA A 1 69 ? 46.649 23.245 -39.497 1.00 29.62 69 ALA A N 1
ATOM 456 C CA . ALA A 1 69 ? 46.367 22.485 -38.276 1.00 29.62 69 ALA A CA 1
ATOM 457 C C . ALA A 1 69 ? 46.267 23.375 -37.017 1.00 29.62 69 ALA A C 1
ATOM 459 O O . ALA A 1 69 ? 45.567 23.025 -36.072 1.00 29.62 69 ALA A O 1
ATOM 460 N N . ASP A 1 70 ? 46.910 24.548 -37.013 1.00 27.27 70 ASP A N 1
ATOM 461 C CA . ASP A 1 70 ? 46.986 25.426 -35.831 1.00 27.27 70 ASP A CA 1
ATOM 462 C C . ASP A 1 70 ? 45.811 26.427 -35.720 1.00 27.27 70 ASP A C 1
ATOM 464 O O . ASP A 1 70 ? 45.590 27.046 -34.679 1.00 27.27 70 ASP A O 1
ATOM 468 N N . THR A 1 71 ? 44.985 26.555 -36.768 1.00 27.78 71 THR A N 1
ATOM 469 C CA . THR A 1 71 ? 43.818 27.468 -36.772 1.00 27.78 71 THR A CA 1
ATOM 470 C C . THR A 1 71 ? 42.527 26.800 -36.256 1.00 27.78 71 THR A C 1
ATOM 472 O O . THR A 1 71 ? 41.478 27.435 -36.216 1.00 27.78 71 THR A O 1
ATOM 475 N N . LEU A 1 72 ? 42.591 25.543 -35.793 1.00 28.70 72 LEU A N 1
ATOM 476 C CA . LEU A 1 72 ? 41.466 24.838 -35.151 1.00 28.70 72 LEU A CA 1
ATOM 477 C C . LEU A 1 72 ? 41.713 24.512 -33.663 1.00 28.70 72 LEU A C 1
ATOM 479 O O . LEU A 1 72 ? 41.002 23.699 -33.082 1.00 28.70 72 LEU A O 1
ATOM 483 N N . ALA A 1 73 ? 42.704 25.153 -33.032 1.00 29.33 73 ALA A N 1
ATOM 484 C CA . ALA A 1 73 ? 42.980 25.020 -31.595 1.00 29.33 73 ALA A CA 1
ATOM 485 C C . ALA A 1 73 ? 42.690 26.299 -30.781 1.00 29.33 73 ALA A C 1
ATOM 487 O O . ALA A 1 73 ? 42.862 26.314 -29.563 1.00 29.33 73 ALA A O 1
ATOM 488 N N . THR A 1 74 ? 42.227 27.386 -31.409 1.00 28.77 74 THR A N 1
ATOM 489 C CA . THR A 1 74 ? 41.999 28.671 -30.724 1.00 28.77 74 THR A CA 1
ATOM 490 C C . THR A 1 74 ? 40.671 29.322 -31.110 1.00 28.77 74 THR A C 1
ATOM 492 O O . THR A 1 74 ? 40.631 30.355 -31.763 1.00 28.77 74 THR A O 1
ATOM 495 N N . THR A 1 75 ? 39.552 28.741 -30.674 1.00 26.44 75 THR A N 1
ATOM 496 C CA . THR A 1 75 ? 38.339 29.489 -30.271 1.00 26.44 75 THR A CA 1
ATOM 497 C C . THR A 1 75 ? 37.348 28.538 -29.600 1.00 26.44 75 THR A C 1
ATOM 499 O O . THR A 1 75 ? 36.609 27.813 -30.251 1.00 26.44 75 THR A O 1
ATOM 502 N N . GLY A 1 76 ? 37.359 28.528 -28.268 1.00 26.48 76 GLY A N 1
ATOM 503 C CA . GLY A 1 76 ? 36.476 27.689 -27.458 1.00 26.48 76 GLY A CA 1
ATOM 504 C C . GLY A 1 76 ? 36.892 27.664 -25.992 1.00 26.48 76 GLY A C 1
ATOM 505 O O . GLY A 1 76 ? 37.087 26.605 -25.412 1.00 26.48 76 GLY A O 1
ATOM 506 N N . THR A 1 77 ? 37.114 28.833 -25.391 1.00 25.38 77 THR A N 1
ATOM 507 C CA . THR A 1 77 ? 37.314 28.949 -23.943 1.00 25.38 77 THR A CA 1
ATOM 508 C C . THR A 1 77 ? 35.980 28.757 -23.222 1.00 25.38 77 THR A C 1
ATOM 510 O O . THR A 1 77 ? 35.099 29.607 -23.336 1.00 25.38 77 THR A O 1
ATOM 513 N N . GLY A 1 78 ? 35.865 27.675 -22.453 1.00 24.36 78 GLY A N 1
ATOM 514 C CA . GLY A 1 78 ? 34.760 27.403 -21.533 1.00 24.36 78 GLY A CA 1
ATOM 515 C C . GLY A 1 78 ? 35.099 26.225 -20.619 1.00 24.36 78 GLY A C 1
ATOM 516 O O . GLY A 1 78 ? 34.959 25.073 -20.993 1.00 24.36 78 GLY A O 1
ATOM 517 N N . THR A 1 79 ? 35.621 26.543 -19.440 1.00 24.05 79 THR A N 1
ATOM 518 C CA . THR A 1 79 ? 36.038 25.679 -18.321 1.00 24.05 79 THR A CA 1
ATOM 519 C C . THR A 1 79 ? 35.027 24.605 -17.885 1.00 24.05 79 THR A C 1
ATOM 521 O O . THR A 1 79 ? 33.909 24.974 -17.543 1.00 24.05 79 THR A O 1
ATOM 524 N N . ALA A 1 80 ? 35.460 23.341 -17.729 1.00 22.39 80 ALA A N 1
ATOM 525 C CA . ALA A 1 80 ? 35.593 22.644 -16.428 1.00 22.39 80 ALA A CA 1
ATOM 526 C C . ALA A 1 80 ? 35.981 21.144 -16.565 1.00 22.39 80 ALA A C 1
ATOM 528 O O . ALA A 1 80 ? 35.246 20.336 -17.110 1.00 22.39 80 ALA A O 1
ATOM 529 N N . THR A 1 81 ? 37.167 20.816 -16.035 1.00 23.55 81 THR A N 1
ATOM 530 C CA . THR A 1 81 ? 37.557 19.626 -15.238 1.00 23.55 81 THR A CA 1
ATOM 531 C C . THR A 1 81 ? 36.861 18.265 -15.438 1.00 23.55 81 THR A C 1
ATOM 533 O O . THR A 1 81 ? 35.747 18.077 -14.959 1.00 23.55 81 THR A O 1
ATOM 536 N N . SER A 1 82 ? 37.611 17.262 -15.929 1.00 22.92 82 SER A N 1
ATOM 537 C CA . SER A 1 82 ? 38.069 16.038 -15.208 1.00 22.92 82 SER A CA 1
ATOM 538 C C . SER A 1 82 ? 38.426 14.917 -16.200 1.00 22.92 82 SER A C 1
ATOM 540 O O . SER A 1 82 ? 37.593 14.518 -17.004 1.00 22.92 82 SER A O 1
ATOM 542 N N . SER A 1 83 ? 39.655 14.393 -16.135 1.00 23.55 83 SER A N 1
ATOM 543 C CA . SER A 1 83 ? 40.117 13.200 -16.874 1.00 23.55 83 SER A CA 1
ATOM 544 C C . SER A 1 83 ? 39.342 11.928 -16.480 1.00 23.55 83 SER A C 1
ATOM 546 O O . SER A 1 83 ? 38.908 11.830 -15.331 1.00 23.55 83 SER A O 1
ATOM 548 N N . PRO A 1 84 ? 39.272 10.908 -17.361 1.00 24.31 84 PRO A N 1
ATOM 549 C CA . PRO A 1 84 ? 40.275 9.839 -17.273 1.00 24.31 84 PRO A CA 1
ATOM 550 C C . PRO A 1 84 ? 40.783 9.273 -18.621 1.00 24.31 84 PRO A C 1
ATOM 552 O O . PRO A 1 84 ? 40.052 9.106 -19.587 1.00 24.31 84 PRO A O 1
ATOM 555 N N . SER A 1 85 ? 42.078 8.944 -18.607 1.00 22.89 85 SER A N 1
ATOM 556 C CA . SER A 1 85 ? 42.714 7.732 -19.153 1.00 22.89 85 SER A CA 1
ATOM 557 C C . SER A 1 85 ? 42.357 7.246 -20.568 1.00 22.89 85 SER A C 1
ATOM 559 O O . SER A 1 85 ? 41.420 6.482 -20.774 1.00 22.89 85 SER A O 1
ATOM 561 N N . SER A 1 86 ? 43.231 7.569 -21.523 1.00 21.84 86 SER A N 1
ATOM 562 C CA . SER A 1 86 ? 43.309 6.954 -22.854 1.00 21.84 86 SER A CA 1
ATOM 563 C C . SER A 1 86 ? 43.613 5.445 -22.797 1.00 21.84 86 SER A C 1
ATOM 565 O O . SER A 1 86 ? 44.553 5.057 -22.096 1.00 21.84 86 SER A O 1
ATOM 567 N N . PRO A 1 87 ? 42.940 4.591 -23.593 1.00 21.91 87 PRO A N 1
ATOM 568 C CA . PRO A 1 87 ? 43.455 3.276 -23.923 1.00 21.91 87 PRO A CA 1
ATOM 569 C C . PRO A 1 87 ? 44.469 3.390 -25.066 1.00 21.91 87 PRO A C 1
ATOM 571 O O . PRO A 1 87 ? 44.255 4.034 -26.091 1.00 21.91 87 PRO A O 1
ATOM 574 N N . SER A 1 88 ? 45.599 2.734 -24.853 1.00 22.58 88 SER A N 1
ATOM 575 C CA . SER A 1 88 ? 46.676 2.497 -25.802 1.00 22.58 88 SER A CA 1
ATOM 576 C C . SER A 1 88 ? 46.184 1.766 -27.054 1.00 22.58 88 SER A C 1
ATOM 578 O O . SER A 1 88 ? 45.855 0.581 -26.988 1.00 22.58 88 SER A O 1
ATOM 580 N N . THR A 1 89 ? 46.213 2.426 -28.210 1.00 22.58 89 THR A N 1
ATOM 581 C CA . THR A 1 89 ? 46.158 1.747 -29.508 1.00 22.58 89 THR A CA 1
ATOM 582 C C . THR A 1 89 ? 47.477 1.026 -29.753 1.00 22.58 89 THR A C 1
ATOM 584 O O . THR A 1 89 ? 48.542 1.638 -29.851 1.00 22.58 89 THR A O 1
ATOM 587 N N . THR A 1 90 ? 47.396 -0.296 -29.825 1.00 21.11 90 THR A N 1
ATOM 588 C CA . THR A 1 90 ? 48.484 -1.194 -30.195 1.00 21.11 90 THR A CA 1
ATOM 589 C C . THR A 1 90 ? 48.758 -1.012 -31.685 1.00 21.11 90 THR A C 1
ATOM 591 O O . THR A 1 90 ? 47.939 -1.364 -32.527 1.00 21.11 90 THR A O 1
ATOM 594 N N . SER A 1 91 ? 49.903 -0.427 -32.017 1.00 21.84 91 SER A N 1
ATOM 595 C CA . SER A 1 91 ? 50.411 -0.367 -33.381 1.00 21.84 91 SER A CA 1
ATOM 596 C C . SER A 1 91 ? 50.945 -1.744 -33.775 1.00 21.84 91 SER A C 1
ATOM 598 O O . SER A 1 91 ? 51.966 -2.206 -33.269 1.00 21.84 91 SER A O 1
ATOM 600 N N . SER A 1 92 ? 50.250 -2.418 -34.687 1.00 21.92 92 SER A N 1
ATOM 601 C CA . SER A 1 92 ? 50.806 -3.545 -35.427 1.00 21.92 92 SER A CA 1
ATOM 602 C C . SER A 1 92 ? 51.807 -3.007 -36.450 1.00 21.92 92 SER A C 1
ATOM 604 O O . SER A 1 92 ? 51.465 -2.415 -37.471 1.00 21.92 92 SER A O 1
ATOM 606 N N . THR A 1 93 ? 53.087 -3.191 -36.153 1.00 22.27 93 THR A N 1
ATOM 607 C CA . THR A 1 93 ? 54.191 -2.984 -37.087 1.00 22.27 93 THR A CA 1
ATOM 608 C C . THR A 1 93 ? 54.117 -4.031 -38.198 1.00 22.27 93 THR A C 1
ATOM 610 O O . THR A 1 93 ? 54.462 -5.192 -37.984 1.00 22.27 93 THR A O 1
ATOM 613 N N . SER A 1 94 ? 53.717 -3.618 -39.401 1.00 22.05 94 SER A N 1
ATOM 614 C CA . SER A 1 94 ? 54.059 -4.330 -40.635 1.00 22.05 94 SER A CA 1
ATOM 615 C C . SER A 1 94 ? 55.257 -3.638 -41.280 1.00 22.05 94 SER A C 1
ATOM 617 O O . SER A 1 94 ? 55.157 -2.573 -41.884 1.00 22.05 94 SER A O 1
ATOM 619 N N . THR A 1 95 ? 56.431 -4.231 -41.090 1.00 26.62 95 THR A N 1
ATOM 620 C CA . THR A 1 95 ? 57.645 -3.926 -41.847 1.00 26.62 95 THR A CA 1
ATOM 621 C C . THR A 1 95 ? 57.647 -4.741 -43.136 1.00 26.62 95 THR A C 1
ATOM 623 O O . THR A 1 95 ? 57.903 -5.943 -43.074 1.00 26.62 95 THR A O 1
ATOM 626 N N . ASN A 1 96 ? 57.388 -4.097 -44.279 1.00 26.00 96 ASN A N 1
ATOM 627 C CA . ASN A 1 96 ? 58.161 -4.187 -45.533 1.00 26.00 96 ASN A CA 1
ATOM 628 C C . ASN A 1 96 ? 57.352 -3.646 -46.723 1.00 26.00 96 ASN A C 1
ATOM 630 O O . ASN A 1 96 ? 56.258 -4.121 -46.997 1.00 26.00 96 ASN A O 1
ATOM 634 N N . GLY A 1 97 ? 57.958 -2.728 -47.483 1.00 24.44 97 GLY A N 1
ATOM 635 C CA . GLY A 1 97 ? 57.462 -2.267 -48.784 1.00 24.44 97 GLY A CA 1
ATOM 636 C C . GLY A 1 97 ? 57.099 -0.785 -48.792 1.00 24.44 97 GLY A C 1
ATOM 637 O O . GLY A 1 97 ? 56.097 -0.376 -48.227 1.00 24.44 97 GLY A O 1
ATOM 638 N N . SER A 1 98 ? 57.941 0.020 -49.434 1.00 31.69 98 SER A N 1
ATOM 639 C CA . SER A 1 98 ? 57.779 1.463 -49.638 1.00 31.69 98 SER A CA 1
ATOM 640 C C . SER A 1 98 ? 56.490 1.801 -50.407 1.00 31.69 98 SER A C 1
ATOM 642 O O . SER A 1 98 ? 56.491 1.795 -51.636 1.00 31.69 98 SER A O 1
ATOM 644 N N . GLY A 1 99 ? 55.418 2.133 -49.687 1.00 27.98 99 GLY A N 1
ATOM 645 C CA . GLY A 1 99 ? 54.244 2.843 -50.195 1.00 27.98 99 GLY A CA 1
ATOM 646 C C . GLY A 1 99 ? 53.895 3.967 -49.220 1.00 27.98 99 GLY A C 1
ATOM 647 O O . GLY A 1 99 ? 53.592 3.709 -48.058 1.00 27.98 99 GLY A O 1
ATOM 648 N N . SER A 1 100 ? 54.018 5.220 -49.655 1.00 33.47 100 SER A N 1
ATOM 649 C CA . SER A 1 100 ? 53.663 6.390 -48.847 1.00 33.47 100 SER A CA 1
ATOM 650 C C . SER A 1 100 ? 52.178 6.696 -49.034 1.00 33.47 100 SER A C 1
ATOM 652 O O . SER A 1 100 ? 51.786 7.198 -50.087 1.00 33.47 100 SER A O 1
ATOM 654 N N . LEU A 1 101 ? 51.352 6.437 -48.016 1.00 33.19 101 LEU A N 1
ATOM 655 C CA . LEU A 1 101 ? 49.980 6.952 -47.950 1.00 33.19 101 LEU A CA 1
ATOM 656 C C . LEU A 1 101 ? 50.037 8.483 -47.867 1.00 33.19 101 LEU A C 1
ATOM 658 O O . LEU A 1 101 ? 50.480 9.032 -46.860 1.00 33.19 101 LEU A O 1
ATOM 662 N N . THR A 1 102 ? 49.610 9.176 -48.922 1.00 36.81 102 THR A N 1
ATOM 663 C CA . THR A 1 102 ? 49.603 10.645 -48.956 1.00 36.81 102 THR A CA 1
ATOM 664 C C . THR A 1 102 ? 48.164 11.128 -49.093 1.00 36.81 102 THR A C 1
ATOM 666 O O . THR A 1 102 ? 47.552 10.987 -50.147 1.00 36.81 102 THR A O 1
ATOM 669 N N . PHE A 1 103 ? 47.609 11.686 -48.015 1.00 34.09 103 PHE A N 1
ATOM 670 C CA . PHE A 1 103 ? 46.283 12.303 -48.025 1.00 34.09 103 PHE A CA 1
ATOM 671 C C . PHE A 1 103 ? 46.382 13.704 -48.644 1.00 34.09 103 PHE A C 1
ATOM 673 O O . PHE A 1 103 ? 47.004 14.597 -48.073 1.00 34.09 103 PHE A O 1
ATOM 680 N N . LEU A 1 104 ? 45.770 13.904 -49.810 1.00 31.81 104 LEU A N 1
ATOM 681 C CA . LEU A 1 104 ? 45.590 15.216 -50.432 1.00 31.81 104 LEU A CA 1
ATOM 682 C C . LEU A 1 104 ? 44.092 15.527 -50.459 1.00 31.81 104 LEU A C 1
ATOM 684 O O . LEU A 1 104 ? 43.389 15.086 -51.361 1.00 31.81 104 LEU A O 1
ATOM 688 N N . SER A 1 105 ? 43.593 16.283 -49.479 1.00 35.16 105 SER A N 1
ATOM 689 C CA . SER A 1 105 ? 42.261 16.896 -49.563 1.00 35.16 105 SER A CA 1
ATOM 690 C C . SER A 1 105 ? 42.382 18.406 -49.373 1.00 35.16 105 SER A C 1
ATOM 692 O O . SER A 1 105 ? 42.815 18.858 -48.314 1.00 35.16 105 SER A O 1
ATOM 694 N N . THR A 1 106 ? 41.992 19.190 -50.379 1.00 29.30 106 THR A N 1
ATOM 695 C CA . THR A 1 106 ? 41.899 20.662 -50.297 1.00 29.30 106 THR A CA 1
ATOM 696 C C . THR A 1 106 ? 40.479 21.193 -50.488 1.00 29.30 106 THR A C 1
ATOM 698 O O . THR A 1 106 ? 40.316 22.391 -50.706 1.00 29.30 106 THR A O 1
ATOM 701 N N . ASP A 1 107 ? 39.445 20.356 -50.388 1.00 33.72 107 ASP A N 1
ATOM 702 C CA . ASP A 1 107 ? 38.070 20.834 -50.555 1.00 33.72 107 ASP A CA 1
ATOM 703 C C . ASP A 1 107 ? 37.432 21.286 -49.242 1.00 33.72 107 ASP A C 1
ATOM 705 O O . ASP A 1 107 ? 37.554 20.661 -48.188 1.00 33.72 107 ASP A O 1
ATOM 709 N N . THR A 1 108 ? 36.768 22.438 -49.331 1.00 28.64 108 THR A N 1
ATOM 710 C CA . THR A 1 108 ? 36.057 23.090 -48.231 1.00 28.64 108 THR A CA 1
ATOM 711 C C . THR A 1 108 ? 34.679 22.447 -48.085 1.00 28.64 108 THR A C 1
ATOM 713 O O . THR A 1 108 ? 33.989 22.262 -49.085 1.00 28.64 108 THR A O 1
ATOM 716 N N . ALA A 1 109 ? 34.275 22.129 -46.852 1.00 29.94 109 ALA A N 1
ATOM 717 C CA . ALA A 1 109 ? 33.011 21.460 -46.550 1.00 29.94 109 ALA A CA 1
ATOM 718 C C . ALA A 1 109 ? 31.803 22.163 -47.201 1.00 29.94 109 ALA A C 1
ATOM 720 O O . ALA A 1 109 ? 31.560 23.348 -46.961 1.00 29.94 109 ALA A O 1
ATOM 721 N N . GLN A 1 110 ? 31.018 21.419 -47.983 1.00 32.25 110 GLN A N 1
ATOM 722 C CA . GLN A 1 110 ? 29.650 21.795 -48.334 1.00 32.25 110 GLN A CA 1
ATOM 723 C C . GLN A 1 110 ? 28.689 20.822 -47.660 1.00 32.25 110 GLN A C 1
ATOM 725 O O . GLN A 1 110 ? 28.629 19.645 -48.000 1.00 32.25 110 GLN A O 1
ATOM 730 N N . THR A 1 111 ? 27.920 21.317 -46.697 1.00 34.31 111 THR A N 1
ATOM 731 C CA . THR A 1 111 ? 26.764 20.607 -46.155 1.00 34.31 111 THR A CA 1
ATOM 732 C C . THR A 1 111 ? 25.615 20.742 -47.143 1.00 34.31 111 THR A C 1
ATOM 734 O O . THR A 1 111 ? 25.134 21.844 -47.410 1.00 34.31 111 THR A O 1
ATOM 737 N N . THR A 1 112 ? 25.168 19.622 -47.705 1.00 37.41 112 THR A N 1
ATOM 738 C CA . THR A 1 112 ? 23.915 19.575 -48.463 1.00 37.41 112 THR A CA 1
ATOM 739 C C . THR A 1 112 ? 22.929 18.692 -47.713 1.00 37.41 112 THR A C 1
ATOM 741 O O . THR A 1 112 ? 23.170 17.512 -47.475 1.00 37.41 112 THR A O 1
ATOM 744 N N . SER A 1 113 ? 21.821 19.294 -47.285 1.00 42.41 113 SER A N 1
ATOM 745 C CA . SER A 1 113 ? 20.691 18.583 -46.690 1.00 42.41 113 SER A CA 1
ATOM 746 C C . SER A 1 113 ? 19.679 18.277 -47.785 1.00 42.41 113 SER A C 1
ATOM 748 O O . SER A 1 113 ? 19.286 19.169 -48.541 1.00 42.41 113 SER A O 1
ATOM 750 N N . SER A 1 114 ? 19.239 17.025 -47.878 1.00 43.75 114 SER A N 1
ATOM 751 C CA . SER A 1 114 ? 18.130 16.668 -48.761 1.00 43.75 114 SER A CA 1
ATOM 752 C C . SER A 1 114 ? 16.804 17.028 -48.080 1.00 43.75 114 SER A C 1
ATOM 754 O O . SER A 1 114 ? 16.525 16.589 -46.969 1.00 43.75 114 SER A O 1
ATOM 756 N N . THR A 1 115 ? 15.984 17.877 -48.707 1.00 29.62 115 THR A N 1
ATOM 757 C CA . THR A 1 115 ? 14.655 18.226 -48.181 1.00 29.62 115 THR A CA 1
ATOM 758 C C . THR A 1 115 ? 13.632 17.154 -48.563 1.00 29.62 115 THR A C 1
ATOM 760 O O . THR A 1 115 ? 13.476 16.803 -49.736 1.00 29.62 115 THR A O 1
ATOM 763 N N . THR A 1 116 ? 12.919 16.614 -47.572 1.00 35.59 116 THR A N 1
ATOM 764 C CA . THR A 1 116 ? 11.829 15.647 -47.762 1.00 35.59 116 THR A CA 1
ATOM 765 C C . THR A 1 116 ? 10.454 16.324 -47.787 1.00 35.59 116 THR A C 1
ATOM 767 O O . THR A 1 116 ? 10.252 17.441 -47.311 1.00 35.59 116 THR A O 1
ATOM 770 N N . SER A 1 117 ? 9.489 15.637 -48.409 1.00 34.00 117 SER A N 1
ATOM 771 C CA . SER A 1 117 ? 8.063 15.980 -48.360 1.00 34.00 117 SER A CA 1
ATOM 772 C C . SER A 1 117 ? 7.447 15.504 -47.040 1.00 34.00 117 SER A C 1
ATOM 774 O O . SER A 1 117 ? 7.893 14.498 -46.502 1.00 34.00 117 SER A O 1
ATOM 776 N N . ALA A 1 118 ? 6.365 16.160 -46.620 1.00 34.53 118 ALA A N 1
ATOM 777 C CA . ALA A 1 118 ? 5.695 16.162 -45.309 1.00 34.53 118 ALA A CA 1
ATOM 778 C C . ALA A 1 118 ? 5.396 14.844 -44.534 1.00 34.53 118 ALA A C 1
ATOM 780 O O . ALA A 1 118 ? 4.780 14.945 -43.481 1.00 34.53 118 ALA A O 1
ATOM 781 N N . ASN A 1 119 ? 5.808 13.651 -44.982 1.00 39.75 119 ASN A N 1
ATOM 782 C CA . ASN A 1 119 ? 5.505 12.371 -44.315 1.00 39.75 119 ASN A CA 1
ATOM 783 C C . ASN A 1 119 ? 6.730 11.532 -43.882 1.00 39.75 119 ASN A C 1
ATOM 785 O O . ASN A 1 119 ? 6.523 10.541 -43.195 1.00 39.75 119 ASN A O 1
ATOM 789 N N . ASP A 1 120 ? 7.968 11.900 -44.240 1.00 50.03 120 ASP A N 1
ATOM 790 C CA . ASP A 1 120 ? 9.196 11.228 -43.760 1.00 50.03 120 ASP A CA 1
ATOM 791 C C . ASP A 1 120 ? 10.029 12.233 -42.943 1.00 50.03 120 ASP A C 1
ATOM 793 O O . ASP A 1 120 ? 10.518 13.226 -43.491 1.00 50.03 120 ASP A O 1
ATOM 797 N N . THR A 1 121 ? 10.167 11.993 -41.636 1.00 65.50 121 THR A N 1
ATOM 798 C CA . THR A 1 121 ? 10.852 12.871 -40.661 1.00 65.50 121 THR A CA 1
ATOM 799 C C . THR A 1 121 ? 12.374 12.707 -40.624 1.00 65.50 121 THR A C 1
ATOM 801 O O . THR A 1 121 ? 13.046 13.485 -39.951 1.00 65.50 121 THR A O 1
ATOM 804 N N . PHE A 1 122 ? 12.930 11.729 -41.345 1.00 82.50 122 PHE A N 1
ATOM 805 C CA . PHE A 1 122 ? 14.370 11.481 -41.417 1.00 82.50 122 PHE A CA 1
ATOM 806 C C . PHE A 1 122 ? 14.977 12.045 -42.709 1.00 82.50 122 PHE A C 1
ATOM 808 O O . PHE A 1 122 ? 14.431 11.868 -43.800 1.00 82.50 122 PHE A O 1
ATOM 815 N N . SER A 1 123 ? 16.140 12.685 -42.588 1.00 81.38 123 SER A N 1
ATOM 816 C CA . SER A 1 123 ? 16.945 13.146 -43.717 1.00 81.38 123 SER A CA 1
ATOM 817 C C . SER A 1 123 ? 18.408 12.836 -43.461 1.00 81.38 123 SER A C 1
ATOM 819 O O . SER A 1 123 ? 18.937 13.200 -42.412 1.00 81.38 123 SER A O 1
ATOM 821 N N . TRP A 1 124 ? 19.068 12.247 -44.448 1.00 85.00 124 TRP A N 1
ATOM 822 C CA . TRP A 1 124 ? 20.513 12.108 -44.431 1.00 85.00 124 TRP A CA 1
ATOM 823 C C . TRP A 1 124 ? 21.207 13.470 -44.543 1.00 85.00 124 TRP A C 1
ATOM 825 O O . TRP A 1 124 ? 20.738 14.363 -45.268 1.00 85.00 124 TRP A O 1
ATOM 835 N N . SER A 1 125 ? 22.342 13.611 -43.867 1.00 78.50 125 SER A N 1
ATOM 836 C CA . SER A 1 125 ? 23.210 14.773 -43.960 1.00 78.50 125 SER A CA 1
ATOM 837 C C . SER A 1 125 ? 24.472 14.386 -44.727 1.00 78.50 125 SER A C 1
ATOM 839 O O . SER A 1 125 ? 25.204 13.476 -44.354 1.00 78.50 125 SER A O 1
ATOM 841 N N . SER A 1 126 ? 24.721 15.036 -45.867 1.00 63.50 126 SER A N 1
ATOM 842 C CA . SER A 1 126 ? 25.987 14.807 -46.561 1.00 63.50 126 SER A CA 1
ATOM 843 C C . SER A 1 126 ? 27.046 15.672 -45.907 1.00 63.50 126 SER A C 1
ATOM 845 O O . SER A 1 126 ? 26.934 16.905 -45.881 1.00 63.50 126 SER A O 1
ATOM 847 N N . THR A 1 127 ? 28.092 15.025 -45.407 1.00 54.97 127 THR A N 1
ATOM 848 C CA . THR A 1 127 ? 29.329 15.727 -45.096 1.00 54.97 127 THR A CA 1
ATOM 849 C C . THR A 1 127 ? 30.197 15.545 -46.329 1.00 54.97 127 THR A C 1
ATOM 851 O O . THR A 1 127 ? 30.929 14.566 -46.417 1.00 54.97 127 THR A O 1
ATOM 854 N N . ILE A 1 128 ? 30.077 16.442 -47.319 1.00 45.69 128 ILE A N 1
ATOM 855 C CA . ILE A 1 128 ? 30.900 16.389 -48.536 1.00 45.69 128 ILE A CA 1
ATOM 856 C C . ILE A 1 128 ? 32.346 16.709 -48.138 1.00 45.69 128 ILE A C 1
ATOM 858 O O . ILE A 1 128 ? 32.824 17.835 -48.259 1.00 45.69 128 ILE A O 1
ATOM 862 N N . TYR A 1 129 ? 33.039 15.704 -47.623 1.00 44.34 129 TYR A N 1
ATOM 863 C CA . TYR A 1 129 ? 34.473 15.570 -47.731 1.00 44.34 129 TYR A CA 1
ATOM 864 C C . TYR A 1 129 ? 34.693 14.561 -48.851 1.00 44.34 129 TYR A C 1
ATOM 866 O O . TYR A 1 129 ? 34.100 13.483 -48.804 1.00 44.34 129 TYR A O 1
ATOM 874 N N . PRO A 1 130 ? 35.526 14.845 -49.863 1.00 45.53 130 PRO A N 1
ATOM 875 C CA . PRO A 1 130 ? 35.990 13.787 -50.740 1.00 45.53 130 PRO A CA 1
ATOM 876 C C . PRO A 1 130 ? 36.862 12.849 -49.894 1.00 45.53 130 PRO A C 1
ATOM 878 O O . PRO A 1 130 ? 38.064 13.044 -49.754 1.00 45.53 130 PRO A O 1
ATOM 881 N N . THR A 1 131 ? 36.240 11.844 -49.280 1.00 52.09 131 THR A N 1
ATOM 882 C CA . THR A 1 131 ? 36.899 10.794 -48.500 1.00 52.09 131 THR A CA 1
ATOM 883 C C . THR A 1 131 ? 37.343 9.649 -49.382 1.00 52.09 131 THR A C 1
ATOM 885 O O . THR A 1 131 ? 37.739 8.639 -48.831 1.00 52.09 131 THR A O 1
ATOM 888 N N . LYS A 1 132 ? 37.305 9.763 -50.718 1.00 63.59 132 LYS A N 1
ATOM 889 C CA . LYS A 1 132 ? 37.931 8.771 -51.600 1.00 63.59 132 LYS A CA 1
ATOM 890 C C . LYS A 1 132 ? 39.445 8.832 -51.362 1.00 63.59 132 LYS A C 1
ATOM 892 O O . LYS A 1 132 ? 40.076 9.748 -51.898 1.00 63.59 132 LYS A O 1
ATOM 897 N N . PRO A 1 133 ? 40.057 7.935 -50.557 1.00 66.69 133 PRO A N 1
ATOM 898 C CA . PRO A 1 133 ? 41.498 7.915 -50.420 1.00 66.69 133 PRO A CA 1
ATOM 899 C C . PRO A 1 133 ? 42.114 7.697 -51.793 1.00 66.69 133 PRO A C 1
ATOM 901 O O . PRO A 1 133 ? 41.679 6.858 -52.587 1.00 66.69 133 PRO A O 1
ATOM 904 N N . PHE A 1 134 ? 43.149 8.469 -52.066 1.00 72.69 134 PHE A N 1
ATOM 905 C CA . PHE A 1 134 ? 43.974 8.247 -53.227 1.00 72.69 134 PHE A CA 1
ATOM 906 C C . PHE A 1 134 ? 45.052 7.233 -52.844 1.00 72.69 134 PHE A C 1
ATOM 908 O O . PHE A 1 134 ? 45.999 7.567 -52.130 1.00 72.69 134 PHE A O 1
ATOM 915 N N . PHE A 1 135 ? 44.879 5.975 -53.252 1.00 81.25 135 PHE A N 1
ATOM 916 C CA . PHE A 1 135 ? 45.882 4.944 -53.005 1.00 81.25 135 PHE A CA 1
ATOM 917 C C . PHE A 1 135 ? 46.967 5.004 -54.080 1.00 81.25 135 PHE A C 1
ATOM 919 O O . PHE A 1 135 ? 46.661 5.023 -55.274 1.00 81.25 135 PHE A O 1
ATOM 926 N N . VAL A 1 136 ? 48.232 5.017 -53.650 1.00 79.88 136 VAL A N 1
ATOM 927 C CA . VAL A 1 136 ? 49.411 4.972 -54.525 1.00 79.88 136 VAL A CA 1
ATOM 928 C C . VAL A 1 136 ? 50.343 3.871 -54.050 1.00 79.88 136 VAL A C 1
ATOM 930 O O . VAL A 1 136 ? 50.656 3.790 -52.862 1.00 79.88 136 VAL A O 1
ATOM 933 N N . SER A 1 137 ? 50.797 3.025 -54.970 1.00 83.81 137 SER A N 1
ATOM 934 C CA . SER A 1 137 ? 51.740 1.952 -54.661 1.00 83.81 137 SER A CA 1
ATOM 935 C C . SER A 1 137 ? 52.568 1.559 -55.880 1.00 83.81 137 SER A C 1
ATOM 937 O O . SER A 1 137 ? 52.127 1.674 -57.023 1.00 83.81 137 SER A O 1
ATOM 939 N N . THR A 1 138 ? 53.755 1.015 -55.617 1.00 82.00 138 THR A N 1
ATOM 940 C CA . THR A 1 138 ? 54.596 0.335 -56.616 1.00 82.00 138 THR A CA 1
ATOM 941 C C . THR A 1 138 ? 54.186 -1.130 -56.832 1.00 82.00 138 THR A C 1
ATOM 943 O O . THR A 1 138 ? 54.650 -1.771 -57.775 1.00 82.00 138 THR A O 1
ATOM 946 N N . GLN A 1 139 ? 53.314 -1.672 -55.971 1.00 86.44 139 GLN A N 1
ATOM 947 C CA . GLN A 1 139 ? 52.781 -3.036 -56.039 1.00 86.44 139 GLN A CA 1
ATOM 948 C C . GLN A 1 139 ? 51.295 -2.999 -56.399 1.00 86.44 139 GLN A C 1
ATOM 950 O O . GLN A 1 139 ? 50.461 -2.613 -55.580 1.00 86.44 139 GLN A O 1
ATOM 955 N N . THR A 1 140 ? 50.965 -3.420 -57.620 1.00 84.12 140 THR A N 1
ATOM 956 C CA . THR A 1 140 ? 49.598 -3.360 -58.160 1.00 84.12 140 THR A CA 1
ATOM 957 C C . THR A 1 140 ? 48.617 -4.254 -57.409 1.00 84.12 140 THR A C 1
ATOM 959 O O . THR A 1 140 ? 47.476 -3.853 -57.218 1.00 84.12 140 THR A O 1
ATOM 962 N N . ASP A 1 141 ? 49.055 -5.424 -56.942 1.00 86.31 141 ASP A N 1
ATOM 963 C CA . ASP A 1 141 ? 48.175 -6.378 -56.253 1.00 86.31 141 ASP A CA 1
ATOM 964 C C . ASP A 1 141 ? 47.767 -5.846 -54.870 1.00 86.31 141 ASP A C 1
ATOM 966 O O . ASP A 1 141 ? 46.585 -5.805 -54.546 1.00 86.31 141 ASP A O 1
ATOM 970 N N . GLN A 1 142 ? 48.728 -5.313 -54.107 1.00 86.31 142 GLN A N 1
ATOM 971 C CA . GLN A 1 142 ? 48.459 -4.657 -52.821 1.00 86.31 142 GLN A CA 1
ATOM 972 C C . GLN A 1 142 ? 47.531 -3.445 -52.988 1.00 86.31 142 GLN A C 1
ATOM 974 O O . GLN A 1 142 ? 46.620 -3.239 -52.195 1.00 86.31 142 GLN A O 1
ATOM 979 N N . LEU A 1 143 ? 47.746 -2.656 -54.045 1.00 86.62 143 LEU A N 1
ATOM 980 C CA . LEU A 1 143 ? 46.927 -1.489 -54.359 1.00 86.62 143 LEU A CA 1
ATOM 981 C C . LEU A 1 143 ? 45.462 -1.861 -54.632 1.00 86.62 143 LEU A C 1
ATOM 983 O O . LEU A 1 143 ? 44.552 -1.156 -54.194 1.00 86.62 143 LEU A O 1
ATOM 987 N N . ILE A 1 144 ? 45.237 -2.961 -55.354 1.00 88.81 144 ILE A N 1
ATOM 988 C CA . ILE A 1 144 ? 43.902 -3.501 -55.628 1.00 88.81 144 ILE A CA 1
ATOM 989 C C . ILE A 1 144 ? 43.255 -3.990 -54.329 1.00 88.81 144 ILE A C 1
ATOM 991 O O . ILE A 1 144 ? 42.127 -3.592 -54.040 1.00 88.81 144 ILE A O 1
ATOM 995 N N . ASP A 1 145 ? 43.967 -4.782 -53.527 1.00 90.12 145 ASP A N 1
ATOM 996 C CA . ASP A 1 145 ? 43.446 -5.338 -52.273 1.00 90.12 145 ASP A CA 1
ATOM 997 C C . ASP A 1 145 ? 43.056 -4.242 -51.270 1.00 90.12 145 ASP A C 1
ATOM 999 O O . ASP A 1 145 ? 41.970 -4.297 -50.682 1.00 90.12 145 ASP A O 1
ATOM 1003 N N . ASP A 1 146 ? 43.892 -3.211 -51.120 1.00 88.31 146 ASP A N 1
ATOM 1004 C CA . ASP A 1 146 ? 43.617 -2.060 -50.253 1.00 88.31 146 ASP A CA 1
ATOM 1005 C C . ASP A 1 146 ? 42.398 -1.267 -50.751 1.00 88.31 146 ASP A C 1
ATOM 1007 O O . ASP A 1 146 ? 41.532 -0.887 -49.959 1.00 88.31 146 ASP A O 1
ATOM 1011 N N . SER A 1 147 ? 42.272 -1.086 -52.071 1.00 90.62 147 SER A N 1
ATOM 1012 C CA . SER A 1 147 ? 41.140 -0.380 -52.687 1.00 90.62 147 SER A CA 1
ATOM 1013 C C . SER A 1 147 ? 39.820 -1.129 -52.523 1.00 90.62 147 SER A C 1
ATOM 1015 O O . SER A 1 147 ? 38.803 -0.527 -52.173 1.00 90.62 147 SER A O 1
ATOM 1017 N N . VAL A 1 148 ? 39.821 -2.446 -52.753 1.00 92.06 148 VAL A N 1
ATOM 1018 C CA . VAL A 1 148 ? 38.634 -3.291 -52.570 1.00 92.06 148 VAL A CA 1
ATOM 1019 C C . VAL A 1 148 ? 38.250 -3.332 -51.092 1.00 92.06 148 VAL A C 1
ATOM 1021 O O . VAL A 1 148 ? 37.082 -3.143 -50.756 1.00 92.06 148 VAL A O 1
ATOM 1024 N N . THR A 1 149 ? 39.222 -3.508 -50.195 1.00 91.25 149 THR A N 1
ATOM 1025 C CA . THR A 1 149 ? 38.982 -3.509 -48.746 1.00 91.25 149 THR A CA 1
ATOM 1026 C C . THR A 1 149 ? 38.362 -2.199 -48.286 1.00 91.25 149 THR A C 1
ATOM 1028 O O . THR A 1 149 ? 37.337 -2.214 -47.600 1.00 91.25 149 THR A O 1
ATOM 1031 N N . TRP A 1 150 ? 38.920 -1.070 -48.724 1.00 90.06 150 TRP A N 1
ATOM 1032 C CA . TRP A 1 150 ? 38.373 0.239 -48.409 1.00 90.06 150 TRP A CA 1
ATOM 1033 C C . TRP A 1 150 ? 36.960 0.427 -48.966 1.00 90.06 150 TRP A C 1
ATOM 1035 O O . TRP A 1 150 ? 36.098 0.929 -48.248 1.00 90.06 150 TRP A O 1
ATOM 1045 N N . ALA A 1 151 ? 36.684 -0.002 -50.204 1.00 90.44 151 ALA A N 1
ATOM 1046 C CA . ALA A 1 151 ? 35.359 0.129 -50.809 1.00 90.44 151 ALA A CA 1
ATOM 1047 C C . ALA A 1 151 ? 34.294 -0.665 -50.035 1.00 90.44 151 ALA A C 1
ATOM 1049 O O . ALA A 1 151 ? 33.213 -0.146 -49.763 1.00 90.44 151 ALA A O 1
ATOM 1050 N N . TYR A 1 152 ? 34.601 -1.895 -49.616 1.00 93.69 152 TYR A N 1
ATOM 1051 C CA . TYR A 1 152 ? 33.684 -2.709 -48.812 1.00 93.69 152 TYR A CA 1
ATOM 1052 C C . TYR A 1 152 ? 33.486 -2.144 -47.400 1.00 93.69 152 TYR A C 1
ATOM 1054 O O . TYR A 1 152 ? 32.350 -2.070 -46.933 1.00 93.69 152 TYR A O 1
ATOM 1062 N N . GLN A 1 153 ? 34.547 -1.675 -46.739 1.00 90.62 153 GLN A N 1
ATOM 1063 C CA . GLN A 1 153 ? 34.427 -1.045 -45.420 1.00 90.62 153 GLN A CA 1
ATOM 1064 C C . GLN A 1 153 ? 33.637 0.264 -45.493 1.00 90.62 153 GLN A C 1
ATOM 1066 O O . GLN A 1 153 ? 32.781 0.523 -44.651 1.00 90.62 153 GLN A O 1
ATOM 1071 N N . SER A 1 154 ? 33.869 1.061 -46.533 1.00 88.50 154 SER A N 1
ATOM 1072 C CA . SER A 1 154 ? 33.240 2.371 -46.693 1.00 88.50 154 SER A CA 1
ATOM 1073 C C . SER A 1 154 ? 31.800 2.282 -47.170 1.00 88.50 154 SER A C 1
ATOM 1075 O O . SER A 1 154 ? 31.005 3.119 -46.776 1.00 88.50 154 SER A O 1
ATOM 1077 N N . VAL A 1 155 ? 31.430 1.291 -47.983 1.00 91.31 155 VAL A N 1
ATOM 1078 C CA . VAL A 1 155 ? 30.061 1.175 -48.518 1.00 91.31 155 VAL A CA 1
ATOM 1079 C C . VAL A 1 155 ? 29.195 0.220 -47.699 1.00 91.31 155 VAL A C 1
ATOM 1081 O O . VAL A 1 155 ? 28.008 0.474 -47.515 1.00 91.31 155 VAL A O 1
ATOM 1084 N N . LEU A 1 156 ? 29.768 -0.879 -47.206 1.00 92.44 156 LEU A N 1
ATOM 1085 C CA . LEU A 1 156 ? 29.032 -1.948 -46.522 1.00 92.44 156 LEU A CA 1
ATOM 1086 C C . LEU A 1 156 ? 29.368 -2.066 -45.030 1.00 92.44 156 LEU A C 1
ATOM 1088 O O . LEU A 1 156 ? 28.812 -2.937 -44.367 1.00 92.44 156 LEU A O 1
ATOM 1092 N N . GLY A 1 157 ? 30.297 -1.259 -44.507 1.00 88.94 157 GLY A N 1
ATOM 1093 C CA . GLY A 1 157 ? 30.678 -1.300 -43.092 1.00 88.94 157 GLY A CA 1
ATOM 1094 C C . GLY A 1 157 ? 31.418 -2.574 -42.673 1.00 88.94 157 GLY A C 1
ATOM 1095 O O . GLY A 1 157 ? 31.499 -2.863 -41.485 1.00 88.94 157 GLY A O 1
ATOM 1096 N N . ARG A 1 158 ? 31.944 -3.364 -43.622 1.00 92.12 158 ARG A N 1
ATOM 1097 C CA . ARG A 1 158 ? 32.593 -4.654 -43.335 1.00 92.12 158 ARG A CA 1
ATOM 1098 C C . ARG A 1 158 ? 33.800 -4.926 -44.221 1.00 92.12 158 ARG A C 1
ATOM 1100 O O . ARG A 1 158 ? 33.911 -4.410 -45.327 1.00 92.12 158 ARG A O 1
ATOM 1107 N N . THR A 1 159 ? 34.666 -5.820 -43.765 1.00 91.50 159 THR A N 1
ATOM 1108 C CA . THR A 1 159 ? 35.778 -6.342 -44.569 1.00 91.50 159 THR A CA 1
ATOM 1109 C C . THR A 1 159 ? 35.251 -7.310 -45.647 1.00 91.50 159 THR A C 1
ATOM 1111 O O . THR A 1 159 ? 34.331 -8.092 -45.366 1.00 91.50 159 THR A O 1
ATOM 1114 N N . PRO A 1 160 ? 35.789 -7.279 -46.882 1.00 93.25 160 PRO A N 1
ATOM 1115 C CA . PRO A 1 160 ? 35.422 -8.237 -47.921 1.00 93.25 160 PRO A CA 1
ATOM 1116 C C . PRO A 1 160 ? 35.913 -9.645 -47.570 1.00 93.25 160 PRO A C 1
ATOM 1118 O O . PRO A 1 160 ? 36.951 -9.835 -46.935 1.00 93.25 160 PRO A O 1
ATOM 1121 N N . THR A 1 161 ? 35.182 -10.658 -48.019 1.00 93.62 161 THR A N 1
ATOM 1122 C CA . THR A 1 161 ? 35.655 -12.048 -47.997 1.00 93.62 161 THR A CA 1
ATOM 1123 C C . THR A 1 161 ? 36.750 -12.268 -49.047 1.00 93.62 161 THR A C 1
ATOM 1125 O O . THR A 1 161 ? 36.864 -11.514 -50.011 1.00 93.62 161 THR A O 1
ATOM 1128 N N . SER A 1 162 ? 37.534 -13.345 -48.930 1.00 89.94 162 SER A N 1
ATOM 1129 C CA . SER A 1 162 ? 38.576 -13.664 -49.924 1.00 89.94 162 SER A CA 1
ATOM 1130 C C . SER A 1 162 ? 38.016 -13.861 -51.341 1.00 89.94 162 SER A C 1
ATOM 1132 O O . SER A 1 162 ? 38.685 -13.543 -52.322 1.00 89.94 162 SER A O 1
ATOM 1134 N N . THR A 1 163 ? 36.781 -14.361 -51.466 1.00 91.50 163 THR A N 1
ATOM 1135 C CA . THR A 1 163 ? 36.091 -14.470 -52.759 1.00 91.50 163 THR A CA 1
ATOM 1136 C C . THR A 1 163 ? 35.762 -13.089 -53.314 1.00 91.50 163 THR A C 1
ATOM 1138 O O . THR A 1 163 ? 36.106 -12.821 -54.459 1.00 91.50 163 THR A O 1
ATOM 1141 N N . GLU A 1 164 ? 35.178 -12.208 -52.500 1.00 92.94 164 GLU A N 1
ATOM 1142 C CA . GLU A 1 164 ? 34.830 -10.834 -52.890 1.00 92.94 164 GLU A CA 1
ATOM 1143 C C . GLU A 1 164 ? 36.059 -10.014 -53.293 1.00 92.94 164 GLU A C 1
ATOM 1145 O O . GLU A 1 164 ? 36.018 -9.314 -54.302 1.00 92.94 164 GLU A O 1
ATOM 1150 N N . LEU A 1 165 ? 37.171 -10.171 -52.568 1.00 91.06 165 LEU A N 1
ATOM 1151 C CA . LEU A 1 165 ? 38.457 -9.550 -52.889 1.00 91.06 165 LEU A CA 1
ATOM 1152 C C . LEU A 1 165 ? 38.903 -9.913 -54.315 1.00 91.06 165 LEU A C 1
ATOM 1154 O O . LEU A 1 165 ? 39.174 -9.042 -55.138 1.00 91.06 165 LEU A O 1
ATOM 1158 N N . SER A 1 166 ? 38.889 -11.212 -54.636 1.00 88.12 166 SER A N 1
ATOM 1159 C CA . SER A 1 166 ? 39.302 -11.702 -55.955 1.00 88.12 166 SER A CA 1
ATOM 1160 C C . SER A 1 166 ? 38.312 -11.372 -57.079 1.00 88.12 166 SER A C 1
ATOM 1162 O O . SER A 1 166 ? 38.742 -11.110 -58.200 1.00 88.12 166 SER A O 1
ATOM 1164 N N . SER A 1 167 ? 37.002 -11.356 -56.810 1.00 91.12 167 SER A N 1
ATOM 1165 C CA . SER A 1 167 ? 35.991 -11.045 -57.829 1.00 91.12 167 SER A CA 1
ATOM 1166 C C . SER A 1 167 ? 35.880 -9.554 -58.134 1.00 91.12 167 SER A C 1
ATOM 1168 O O . SER A 1 167 ? 35.602 -9.202 -59.273 1.00 91.12 167 SER A O 1
ATOM 1170 N N . SER A 1 168 ? 36.099 -8.685 -57.143 1.00 92.00 168 SER A N 1
ATOM 1171 C CA . SER A 1 168 ? 36.022 -7.227 -57.309 1.00 92.00 168 SER A CA 1
ATOM 1172 C C . SER A 1 168 ? 37.335 -6.606 -57.795 1.00 92.00 168 SER A C 1
ATOM 1174 O O . SER A 1 168 ? 37.351 -5.440 -58.178 1.00 92.00 168 SER A O 1
ATOM 1176 N N . ALA A 1 169 ? 38.428 -7.376 -57.847 1.00 87.75 169 ALA A N 1
ATOM 1177 C CA . ALA A 1 169 ? 39.710 -6.925 -58.386 1.00 87.75 169 ALA A CA 1
ATOM 1178 C C . ALA A 1 169 ? 39.607 -6.423 -59.839 1.00 87.75 169 ALA A C 1
ATOM 1180 O O . ALA A 1 169 ? 40.293 -5.473 -60.211 1.00 87.75 169 ALA A O 1
ATOM 1181 N N . SER A 1 170 ? 38.727 -7.018 -60.657 1.00 87.38 170 SER A N 1
ATOM 1182 C CA . SER A 1 170 ? 38.501 -6.583 -62.045 1.00 87.38 170 SER A CA 1
ATOM 1183 C C . SER A 1 170 ? 37.776 -5.244 -62.171 1.00 87.38 170 SER A C 1
ATOM 1185 O O . SER A 1 170 ? 37.797 -4.652 -63.248 1.00 87.38 170 SER A O 1
ATOM 1187 N N . ASP A 1 171 ? 37.147 -4.773 -61.093 1.00 89.12 171 ASP A N 1
ATOM 1188 C CA . ASP A 1 171 ? 36.424 -3.500 -61.055 1.00 89.12 171 ASP A CA 1
ATOM 1189 C C . ASP A 1 171 ? 37.335 -2.332 -60.641 1.00 89.12 171 ASP A C 1
ATOM 1191 O O . ASP A 1 171 ? 36.894 -1.181 -60.589 1.00 89.12 171 ASP A O 1
ATOM 1195 N N . ILE A 1 172 ? 38.612 -2.619 -60.357 1.00 89.38 172 ILE A N 1
ATOM 1196 C CA . ILE A 1 172 ? 39.644 -1.632 -60.045 1.00 89.38 172 ILE A CA 1
ATOM 1197 C C . ILE A 1 172 ? 40.439 -1.319 -61.309 1.00 89.38 172 ILE A C 1
ATOM 1199 O O . ILE A 1 172 ? 41.081 -2.187 -61.901 1.00 89.38 172 ILE A O 1
ATOM 1203 N N . THR A 1 173 ? 40.451 -0.048 -61.703 1.00 88.25 173 THR A N 1
ATOM 1204 C CA . THR A 1 173 ? 41.312 0.417 -62.793 1.00 88.25 173 THR A CA 1
ATOM 1205 C C . THR A 1 173 ? 42.619 0.934 -62.214 1.00 88.25 173 THR A C 1
ATOM 1207 O O . THR A 1 173 ? 42.637 1.934 -61.502 1.00 88.25 173 THR A O 1
ATOM 1210 N N . VAL A 1 174 ? 43.729 0.266 -62.524 1.00 86.50 174 VAL A N 1
ATOM 1211 C CA . VAL A 1 174 ? 45.065 0.697 -62.099 1.00 86.50 174 VAL A CA 1
ATOM 1212 C C . VAL A 1 174 ? 45.706 1.539 -63.199 1.00 86.50 174 VAL A C 1
ATOM 1214 O O . VAL A 1 174 ? 45.864 1.084 -64.333 1.00 86.50 174 VAL A O 1
ATOM 1217 N N . VAL A 1 175 ? 46.097 2.766 -62.869 1.00 85.06 175 VAL A N 1
ATOM 1218 C CA . VAL A 1 175 ? 46.657 3.734 -63.813 1.00 85.06 175 VAL A CA 1
ATOM 1219 C C . VAL A 1 175 ? 48.068 4.116 -63.385 1.00 85.06 175 VAL A C 1
ATOM 1221 O O . VAL A 1 175 ? 48.335 4.419 -62.225 1.00 85.06 175 VAL A O 1
ATOM 1224 N N . LYS A 1 176 ? 48.995 4.095 -64.341 1.00 83.31 176 LYS A N 1
ATOM 1225 C CA . LYS A 1 176 ? 50.400 4.438 -64.113 1.00 83.31 176 LYS A CA 1
ATOM 1226 C C . LYS A 1 176 ? 50.568 5.958 -64.008 1.00 83.31 176 LYS A C 1
ATOM 1228 O O . LYS A 1 176 ? 50.164 6.666 -64.927 1.00 83.31 176 LYS A O 1
ATOM 1233 N N . MET A 1 177 ? 51.173 6.442 -62.922 1.00 77.38 177 MET A N 1
ATOM 1234 C CA . MET A 1 177 ? 51.385 7.876 -62.677 1.00 77.38 177 MET A CA 1
ATOM 1235 C C . MET A 1 177 ? 52.629 8.413 -63.376 1.00 77.38 177 MET A C 1
ATOM 1237 O O . MET A 1 177 ? 52.595 9.499 -63.950 1.00 77.38 177 MET A O 1
ATOM 1241 N N . ASP A 1 178 ? 53.727 7.659 -63.351 1.00 75.38 178 ASP A N 1
ATOM 1242 C CA . ASP A 1 178 ? 55.007 8.131 -63.867 1.00 75.38 178 ASP A CA 1
ATOM 1243 C C . ASP A 1 178 ? 55.887 7.009 -64.440 1.00 75.38 178 ASP A C 1
ATOM 1245 O O . ASP A 1 178 ? 55.534 5.828 -64.470 1.00 75.38 178 ASP A O 1
ATOM 1249 N N . SER A 1 179 ? 57.067 7.381 -64.937 1.00 69.38 179 SER A N 1
ATOM 1250 C CA . SER A 1 179 ? 58.071 6.437 -65.436 1.00 69.38 179 SER A CA 1
ATOM 1251 C C . SER A 1 179 ? 58.767 5.619 -64.341 1.00 69.38 179 SER A C 1
ATOM 1253 O O . SER A 1 179 ? 59.451 4.655 -64.688 1.00 69.38 179 SER A O 1
ATOM 1255 N N . TYR A 1 180 ? 58.608 5.981 -63.065 1.00 65.06 180 TYR A N 1
ATOM 1256 C CA . TYR A 1 180 ? 59.272 5.356 -61.917 1.00 65.06 180 TYR A CA 1
ATOM 1257 C C . TYR A 1 180 ? 58.503 4.155 -61.354 1.00 65.06 180 TYR A C 1
ATOM 1259 O O . TYR A 1 180 ? 59.073 3.380 -60.589 1.00 65.06 180 TYR A O 1
ATOM 1267 N N . GLY A 1 181 ? 57.283 3.913 -61.842 1.00 72.56 181 GLY A N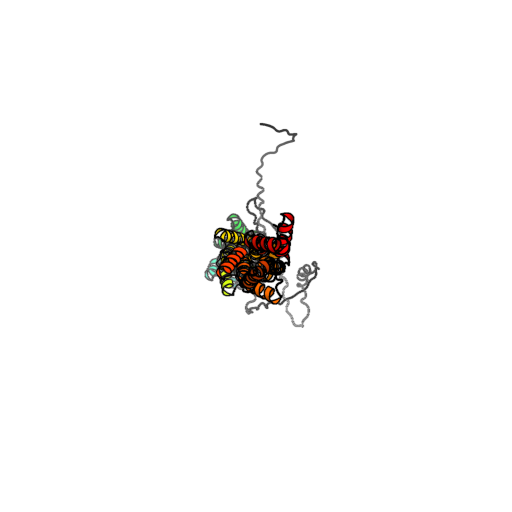 1
ATOM 1268 C CA . GLY A 1 181 ? 56.530 2.691 -61.559 1.00 72.56 181 GLY A CA 1
ATOM 1269 C C . GLY A 1 181 ? 55.481 2.847 -60.465 1.00 72.56 181 GLY A C 1
ATOM 1270 O O . GLY A 1 181 ? 54.997 1.829 -59.976 1.00 72.56 181 GLY A O 1
ATOM 1271 N N . ASP A 1 182 ? 55.116 4.082 -60.120 1.00 78.69 182 ASP A N 1
ATOM 1272 C CA . ASP A 1 182 ? 53.998 4.358 -59.226 1.00 78.69 182 ASP A CA 1
ATOM 1273 C C . ASP A 1 182 ? 52.663 4.223 -59.971 1.00 78.69 182 ASP A C 1
ATOM 1275 O O . ASP A 1 182 ? 52.491 4.700 -61.101 1.00 78.69 182 ASP A O 1
ATOM 1279 N N . TYR A 1 183 ? 51.708 3.557 -59.325 1.00 82.50 183 TYR A N 1
ATOM 1280 C CA . TYR A 1 183 ? 50.350 3.368 -59.820 1.00 82.50 183 TYR A CA 1
ATOM 1281 C C . TYR A 1 183 ? 49.333 3.950 -58.844 1.00 82.50 183 TYR A C 1
ATOM 1283 O O . TYR A 1 183 ? 49.549 3.900 -57.634 1.00 82.50 183 TYR A O 1
ATOM 1291 N N . TYR A 1 184 ? 48.203 4.420 -59.371 1.00 83.06 184 TYR A N 1
ATOM 1292 C CA . TYR A 1 184 ? 47.011 4.734 -58.590 1.00 83.06 184 TYR A CA 1
ATOM 1293 C C . TYR A 1 184 ? 45.822 3.874 -59.010 1.00 83.06 184 TYR A C 1
ATOM 1295 O O . TYR A 1 184 ? 45.767 3.372 -60.133 1.00 83.06 184 TYR A O 1
ATOM 1303 N N . SER A 1 185 ? 44.870 3.706 -58.100 1.00 85.38 185 SER A N 1
ATOM 1304 C CA . SER A 1 185 ? 43.633 2.955 -58.321 1.00 85.38 185 SER A CA 1
ATOM 1305 C C . SER A 1 185 ? 42.433 3.885 -58.490 1.00 85.38 185 SER A C 1
ATOM 1307 O O . SER A 1 185 ? 42.149 4.693 -57.604 1.00 85.38 185 SER A O 1
ATOM 1309 N N . ASP A 1 186 ? 41.673 3.710 -59.566 1.00 84.75 186 ASP A N 1
ATOM 1310 C CA . ASP A 1 186 ? 40.292 4.176 -59.665 1.00 84.75 186 ASP A CA 1
ATOM 1311 C C . ASP A 1 186 ? 39.342 3.015 -59.349 1.00 84.75 186 ASP A C 1
ATOM 1313 O O . ASP A 1 186 ? 39.231 2.041 -60.096 1.00 84.75 186 ASP A O 1
ATOM 1317 N N . TYR A 1 187 ? 38.672 3.128 -58.206 1.00 87.50 187 TYR A N 1
ATOM 1318 C CA . TYR A 1 187 ? 37.703 2.167 -57.679 1.00 87.50 187 TYR A CA 1
ATOM 1319 C C . TYR A 1 187 ? 36.278 2.752 -57.631 1.00 87.50 187 TYR A C 1
ATOM 1321 O O . TYR A 1 187 ? 35.388 2.215 -56.970 1.00 87.50 187 TYR A O 1
ATOM 1329 N N . SER A 1 188 ? 36.032 3.871 -58.323 1.00 83.50 188 SER A N 1
ATOM 1330 C CA . SER A 1 188 ? 34.737 4.567 -58.317 1.00 83.50 188 SER A CA 1
ATOM 1331 C C . SER A 1 188 ? 33.590 3.731 -58.900 1.00 83.50 188 SER A C 1
ATOM 1333 O O . SER A 1 188 ? 32.457 3.805 -58.410 1.00 83.50 188 SER A O 1
ATOM 1335 N N . GLY A 1 189 ? 33.892 2.898 -59.903 1.00 85.56 189 GLY A N 1
ATOM 1336 C CA . GLY A 1 189 ? 32.957 1.927 -60.473 1.00 85.56 189 GLY A CA 1
ATOM 1337 C C . GLY A 1 189 ? 32.529 0.873 -59.451 1.00 85.56 189 GLY A C 1
ATOM 1338 O O . GLY A 1 189 ? 31.331 0.635 -59.283 1.00 85.56 189 GLY A O 1
ATOM 1339 N N . LEU A 1 190 ? 33.492 0.323 -58.699 1.00 90.38 190 LEU A N 1
ATOM 1340 C CA . LEU A 1 190 ? 33.221 -0.633 -57.626 1.00 90.38 190 LEU A CA 1
ATOM 1341 C C . LEU A 1 190 ? 32.331 -0.011 -56.543 1.00 90.38 190 LEU A C 1
ATOM 1343 O O . LEU A 1 190 ? 31.286 -0.579 -56.232 1.00 90.38 190 LEU A O 1
ATOM 1347 N N . VAL A 1 191 ? 32.681 1.176 -56.033 1.00 89.69 191 VAL A N 1
ATOM 1348 C CA . VAL A 1 191 ? 31.889 1.900 -55.014 1.00 89.69 191 VAL A CA 1
ATOM 1349 C C . VAL A 1 191 ? 30.447 2.117 -55.471 1.00 89.69 191 VAL A C 1
ATOM 1351 O O . VAL A 1 191 ? 29.518 1.810 -54.727 1.00 89.69 191 VAL A O 1
ATOM 1354 N N . SER A 1 192 ? 30.244 2.573 -56.710 1.00 89.00 192 SER A N 1
ATOM 1355 C CA . SER A 1 192 ? 28.901 2.804 -57.260 1.00 89.00 192 SER A CA 1
ATOM 1356 C C . SER A 1 192 ? 28.092 1.507 -57.364 1.00 89.00 192 SER A C 1
ATOM 1358 O O . SER A 1 192 ? 26.905 1.491 -57.034 1.00 89.00 192 SER A O 1
ATOM 1360 N N . SER A 1 193 ? 28.730 0.410 -57.791 1.00 92.00 193 SER A N 1
ATOM 1361 C CA . SER A 1 193 ? 28.076 -0.900 -57.905 1.00 92.00 193 SER A CA 1
ATOM 1362 C C . SER A 1 193 ? 27.702 -1.486 -56.539 1.00 92.00 193 SER A C 1
ATOM 1364 O O . SER A 1 193 ? 26.589 -1.982 -56.367 1.00 92.00 193 SER A O 1
ATOM 1366 N N . LEU A 1 194 ? 28.595 -1.368 -55.547 1.00 94.00 194 LEU A N 1
ATOM 1367 C CA . LEU A 1 194 ? 28.356 -1.830 -54.184 1.00 94.00 194 LEU A CA 1
ATOM 1368 C C . LEU A 1 194 ? 27.235 -1.019 -53.540 1.00 94.00 194 LEU A C 1
ATOM 1370 O O . LEU A 1 194 ? 26.332 -1.608 -52.950 1.00 94.00 194 LEU A O 1
ATOM 1374 N N . ALA A 1 195 ? 27.241 0.304 -53.705 1.00 93.00 195 ALA A N 1
ATOM 1375 C CA . ALA A 1 195 ? 26.254 1.199 -53.110 1.00 93.00 195 ALA A CA 1
ATOM 1376 C C . ALA A 1 195 ? 24.830 0.919 -53.615 1.00 93.00 195 ALA A C 1
ATOM 1378 O O . ALA A 1 195 ? 23.881 0.916 -52.835 1.00 93.00 195 ALA A O 1
ATOM 1379 N N . GLN A 1 196 ? 24.676 0.612 -54.906 1.00 93.25 196 GLN A N 1
ATOM 1380 C CA . GLN A 1 196 ? 23.379 0.287 -55.517 1.00 93.25 196 GLN A CA 1
ATOM 1381 C C . GLN A 1 196 ? 22.985 -1.194 -55.377 1.00 93.25 196 GLN A C 1
ATOM 1383 O O . GLN A 1 196 ? 21.937 -1.610 -55.872 1.00 93.25 196 GLN A O 1
ATOM 1388 N N . SER A 1 197 ? 23.806 -2.010 -54.711 1.00 95.75 197 SER A N 1
ATOM 1389 C CA . SER A 1 197 ? 23.534 -3.437 -54.537 1.00 95.75 197 SER A CA 1
ATOM 1390 C C . SER A 1 197 ? 22.427 -3.703 -53.511 1.00 95.75 197 SER A C 1
ATOM 1392 O O . SER A 1 197 ? 22.193 -2.921 -52.585 1.00 95.75 197 SER A O 1
ATOM 1394 N N . SER A 1 198 ? 21.789 -4.873 -53.614 1.00 95.44 198 SER A N 1
ATOM 1395 C CA . SER A 1 198 ? 20.881 -5.368 -52.572 1.00 95.44 198 SER A CA 1
ATOM 1396 C C . SER A 1 198 ? 21.588 -5.551 -51.226 1.00 95.44 198 SER A C 1
ATOM 1398 O O . SER A 1 198 ? 20.960 -5.398 -50.188 1.00 95.44 198 SER A O 1
ATOM 1400 N N . THR A 1 199 ? 22.895 -5.832 -51.230 1.00 94.75 199 THR A N 1
ATOM 1401 C CA . THR A 1 199 ? 23.701 -5.971 -50.010 1.00 94.75 199 THR A CA 1
ATOM 1402 C C . THR A 1 199 ? 23.818 -4.646 -49.260 1.00 94.75 199 THR A C 1
ATOM 1404 O O . THR A 1 199 ? 23.662 -4.633 -48.044 1.00 94.75 199 THR A O 1
ATOM 1407 N N . ALA A 1 200 ? 24.033 -3.530 -49.966 1.00 93.25 200 ALA A N 1
ATOM 1408 C CA . ALA A 1 200 ? 24.024 -2.200 -49.352 1.00 93.25 200 ALA A CA 1
ATOM 1409 C C . ALA A 1 200 ? 22.632 -1.831 -48.829 1.00 93.25 200 ALA A C 1
ATOM 1411 O O . ALA A 1 200 ? 22.514 -1.315 -47.722 1.00 93.25 200 ALA A O 1
ATOM 1412 N N . SER A 1 201 ? 21.573 -2.161 -49.579 1.00 95.62 201 SER A N 1
ATOM 1413 C CA . SER A 1 201 ? 20.195 -1.991 -49.106 1.00 95.62 201 SER A CA 1
ATOM 1414 C C . SER A 1 201 ? 19.948 -2.758 -47.803 1.00 95.62 201 SER A C 1
ATOM 1416 O O . SER A 1 201 ? 19.400 -2.185 -46.869 1.00 95.62 201 SER A O 1
ATOM 1418 N N . SER A 1 202 ? 20.361 -4.027 -47.718 1.00 95.94 202 SER A N 1
ATOM 1419 C CA . SER A 1 202 ? 20.237 -4.828 -46.496 1.00 95.94 202 SER A CA 1
ATOM 1420 C C . SER A 1 202 ? 21.078 -4.276 -45.349 1.00 95.94 202 SER A C 1
ATOM 1422 O O . SER A 1 202 ? 20.580 -4.207 -44.235 1.00 95.94 202 SER A O 1
ATOM 1424 N N . ALA A 1 203 ? 22.313 -3.841 -45.608 1.00 94.50 203 ALA A N 1
ATOM 1425 C CA . ALA A 1 203 ? 23.178 -3.267 -44.579 1.00 94.50 203 ALA A CA 1
ATOM 1426 C C . ALA A 1 203 ? 22.593 -1.971 -43.993 1.00 94.50 203 ALA A C 1
ATOM 1428 O O . ALA A 1 203 ? 22.572 -1.800 -42.777 1.00 94.50 203 ALA A O 1
ATOM 1429 N N . LEU A 1 204 ? 22.068 -1.083 -44.844 1.00 94.94 204 LEU A N 1
ATOM 1430 C CA . LEU A 1 204 ? 21.374 0.128 -44.399 1.00 94.94 204 LEU A CA 1
ATOM 1431 C C . LEU A 1 204 ? 20.083 -0.211 -43.646 1.00 94.94 204 LEU A C 1
ATOM 1433 O O . LEU A 1 204 ? 19.793 0.416 -42.637 1.00 94.94 204 LEU A O 1
ATOM 1437 N N . GLN A 1 205 ? 19.323 -1.214 -44.090 1.00 95.56 205 GLN A N 1
ATOM 1438 C CA . GLN A 1 205 ? 18.119 -1.652 -43.385 1.00 95.56 205 GLN A CA 1
ATOM 1439 C C . GLN A 1 205 ? 18.443 -2.177 -41.981 1.00 95.56 205 GLN A C 1
ATOM 1441 O O . GLN A 1 205 ? 17.813 -1.757 -41.012 1.00 95.56 205 GLN A O 1
ATOM 1446 N N . SER A 1 206 ? 19.444 -3.056 -41.873 1.00 94.69 206 SER A N 1
ATOM 1447 C CA . SER A 1 206 ? 19.925 -3.582 -40.594 1.00 94.69 206 SER A CA 1
ATOM 1448 C C . SER A 1 206 ? 20.389 -2.464 -39.673 1.00 94.69 206 SER A C 1
ATOM 1450 O O . SER A 1 206 ? 20.018 -2.469 -38.513 1.00 94.69 206 SER A O 1
ATOM 1452 N N . LEU A 1 207 ? 21.089 -1.453 -40.193 1.00 93.56 207 LEU A N 1
ATOM 1453 C CA . LEU A 1 207 ? 21.505 -0.292 -39.407 1.00 93.56 207 LEU A CA 1
ATOM 1454 C C . LEU A 1 207 ? 20.321 0.430 -38.737 1.00 93.56 207 LEU A C 1
ATOM 1456 O O . LEU A 1 207 ? 20.421 0.811 -37.574 1.00 93.56 207 LEU A O 1
ATOM 1460 N N . PHE A 1 208 ? 19.205 0.622 -39.447 1.00 94.50 208 PHE A N 1
ATOM 1461 C CA . PHE A 1 208 ? 18.009 1.231 -38.854 1.00 94.50 208 PHE A CA 1
ATOM 1462 C C . PHE A 1 208 ? 17.371 0.330 -37.801 1.00 94.50 208 PHE A C 1
ATOM 1464 O O . PHE A 1 208 ? 17.085 0.811 -36.707 1.00 94.50 208 PHE A O 1
ATOM 1471 N N . VAL A 1 209 ? 17.208 -0.962 -38.086 1.00 94.62 209 VAL A N 1
ATOM 1472 C CA . VAL A 1 209 ? 16.638 -1.916 -37.122 1.00 94.62 209 VAL A CA 1
ATOM 1473 C C . VAL A 1 209 ? 17.512 -2.001 -35.868 1.00 94.62 209 VAL A C 1
ATOM 1475 O O . VAL A 1 209 ? 17.006 -1.912 -34.755 1.00 94.62 209 VAL A O 1
ATOM 1478 N N . ASP A 1 210 ? 18.828 -2.079 -36.038 1.00 94.56 210 ASP A N 1
ATOM 1479 C CA . ASP A 1 210 ? 19.785 -2.208 -34.944 1.00 94.56 210 ASP A CA 1
ATOM 1480 C C . ASP A 1 210 ? 19.840 -0.958 -34.059 1.00 94.56 210 ASP A C 1
ATOM 1482 O O . ASP A 1 210 ? 20.142 -1.079 -32.878 1.00 94.56 210 ASP A O 1
ATOM 1486 N N . LEU A 1 211 ? 19.572 0.240 -34.588 1.00 94.06 211 LEU A N 1
ATOM 1487 C CA . LEU A 1 211 ? 19.683 1.498 -33.831 1.00 94.06 211 LEU A CA 1
ATOM 1488 C C . LEU A 1 211 ? 18.342 2.055 -33.349 1.00 94.06 211 LEU A C 1
ATOM 1490 O O . LEU A 1 211 ? 18.288 2.705 -32.307 1.00 94.06 211 LEU A O 1
ATOM 1494 N N . THR A 1 212 ? 17.273 1.818 -34.103 1.00 93.38 212 THR A N 1
ATOM 1495 C CA . THR A 1 212 ? 15.942 2.389 -33.844 1.00 93.38 212 THR A CA 1
ATOM 1496 C C . THR A 1 212 ? 14.906 1.336 -33.469 1.00 93.38 212 THR A C 1
ATOM 1498 O O . THR A 1 212 ? 13.872 1.684 -32.914 1.00 93.38 212 THR A O 1
ATOM 1501 N N . GLY A 1 213 ? 15.171 0.055 -33.745 1.00 92.50 213 GLY A N 1
ATOM 1502 C CA . GLY A 1 213 ? 14.195 -1.029 -33.616 1.00 92.50 213 GLY A CA 1
ATOM 1503 C C . GLY A 1 213 ? 13.241 -1.147 -34.809 1.00 92.50 213 GLY A C 1
ATOM 1504 O O . GLY A 1 213 ? 12.553 -2.158 -34.927 1.00 92.50 213 GLY A O 1
ATOM 1505 N N . ASP A 1 214 ? 13.242 -0.165 -35.715 1.00 91.88 214 ASP A N 1
ATOM 1506 C CA . ASP A 1 214 ? 12.288 -0.058 -36.812 1.00 91.88 214 ASP A CA 1
ATOM 1507 C C . ASP A 1 214 ? 12.947 -0.154 -38.190 1.00 91.88 214 ASP A C 1
ATOM 1509 O O . ASP A 1 214 ? 14.113 0.183 -38.412 1.00 91.88 214 ASP A O 1
ATOM 1513 N N . GLU A 1 215 ? 12.151 -0.593 -39.163 1.00 92.50 215 GLU A N 1
ATOM 1514 C CA . GLU A 1 215 ? 12.549 -0.590 -40.560 1.00 92.50 215 GLU A CA 1
ATOM 1515 C C . GLU A 1 215 ? 12.430 0.813 -41.182 1.00 92.50 215 GLU A C 1
ATOM 1517 O O . GLU A 1 215 ? 11.372 1.442 -41.153 1.00 92.50 215 GLU A O 1
ATOM 1522 N N . ALA A 1 216 ? 13.492 1.285 -41.844 1.00 90.88 216 ALA A N 1
ATOM 1523 C CA . ALA A 1 216 ? 13.419 2.478 -42.684 1.00 90.88 216 ALA A CA 1
ATOM 1524 C C . ALA A 1 216 ? 12.594 2.251 -43.958 1.00 90.88 216 ALA A C 1
ATOM 1526 O O . ALA A 1 216 ? 12.537 1.154 -44.519 1.00 90.88 216 ALA A O 1
ATOM 1527 N N . SER A 1 217 ? 11.998 3.331 -44.469 1.00 91.38 217 SER A N 1
ATOM 1528 C CA . SER A 1 217 ? 11.261 3.292 -45.730 1.00 91.38 217 SER A CA 1
ATOM 1529 C C . SER A 1 217 ? 12.196 3.054 -46.922 1.00 91.38 217 SER A C 1
ATOM 1531 O O . SER A 1 217 ? 13.340 3.515 -46.959 1.00 91.38 217 SER A O 1
ATOM 1533 N N . SER A 1 218 ? 11.685 2.401 -47.970 1.00 90.50 218 SER A N 1
ATOM 1534 C CA . SER A 1 218 ? 12.441 2.155 -49.212 1.00 90.50 218 SER A CA 1
ATOM 1535 C C . SER A 1 218 ? 13.013 3.432 -49.845 1.00 90.50 218 SER A C 1
ATOM 1537 O O . SER A 1 218 ? 14.062 3.391 -50.494 1.00 90.50 218 SER A O 1
ATOM 1539 N N . ARG A 1 219 ? 12.360 4.583 -49.628 1.00 89.00 219 ARG A N 1
ATOM 1540 C CA . ARG A 1 219 ? 12.844 5.901 -50.050 1.00 89.00 219 ARG A CA 1
ATOM 1541 C C . ARG A 1 219 ? 14.101 6.309 -49.284 1.00 89.00 219 ARG A C 1
ATOM 1543 O O . ARG A 1 219 ? 15.070 6.708 -49.926 1.00 89.00 219 ARG A O 1
ATOM 1550 N N . VAL A 1 220 ? 14.086 6.205 -47.954 1.00 91.25 220 VAL A N 1
ATOM 1551 C CA . VAL A 1 220 ? 15.240 6.523 -47.098 1.00 91.25 220 VAL A CA 1
ATOM 1552 C C . VAL A 1 220 ? 16.425 5.629 -47.457 1.00 91.25 220 VAL A C 1
ATOM 1554 O O . VAL A 1 220 ? 17.534 6.134 -47.639 1.00 91.25 220 VAL A O 1
ATOM 1557 N N . ILE A 1 221 ? 16.184 4.333 -47.675 1.00 94.12 221 ILE A N 1
ATOM 1558 C CA . ILE A 1 221 ? 17.224 3.392 -48.110 1.00 94.12 221 ILE A CA 1
ATOM 1559 C C . ILE A 1 221 ? 17.797 3.784 -49.478 1.00 94.12 221 ILE A C 1
ATOM 1561 O O . ILE A 1 221 ? 19.011 3.912 -49.618 1.00 94.12 221 ILE A O 1
ATOM 1565 N N . SER A 1 222 ? 16.945 4.069 -50.469 1.00 92.00 222 SER A N 1
ATOM 1566 C CA . SER A 1 222 ? 17.393 4.477 -51.813 1.00 92.00 222 SER A CA 1
ATOM 1567 C C . SER A 1 222 ? 18.202 5.784 -51.794 1.00 92.00 222 SER A C 1
ATOM 1569 O O . SER A 1 222 ? 19.155 5.954 -52.560 1.00 92.00 222 SER A O 1
ATOM 1571 N N . GLN A 1 223 ? 17.842 6.721 -50.912 1.00 91.00 223 GLN A N 1
ATOM 1572 C CA . GLN A 1 223 ? 18.612 7.948 -50.694 1.00 91.00 223 GLN A CA 1
ATOM 1573 C C . GLN A 1 223 ? 19.980 7.650 -50.069 1.00 91.00 223 GLN A C 1
ATOM 1575 O O . GLN A 1 223 ? 20.981 8.164 -50.562 1.00 91.00 223 GLN A O 1
ATOM 1580 N N . GLY A 1 224 ? 20.045 6.767 -49.069 1.00 91.62 224 GLY A N 1
ATOM 1581 C CA . GLY A 1 224 ? 21.306 6.345 -48.452 1.00 91.62 224 GLY A CA 1
ATOM 1582 C C . GLY A 1 224 ? 22.240 5.674 -49.462 1.00 91.62 224 GLY A C 1
ATOM 1583 O O . GLY A 1 224 ? 23.410 6.028 -49.558 1.00 91.62 224 GLY A O 1
ATOM 1584 N N . GLN A 1 225 ? 21.709 4.794 -50.317 1.00 93.62 225 GLN A N 1
ATOM 1585 C CA . GLN A 1 225 ? 22.465 4.187 -51.421 1.00 93.62 225 GLN A CA 1
ATOM 1586 C C . GLN A 1 225 ? 23.003 5.234 -52.408 1.00 93.62 225 GLN A C 1
ATOM 1588 O O . GLN A 1 225 ? 24.125 5.111 -52.899 1.00 93.62 225 GLN A O 1
ATOM 1593 N N . SER A 1 226 ? 22.227 6.289 -52.681 1.00 90.88 226 SER A N 1
ATOM 1594 C CA . SER A 1 226 ? 22.674 7.395 -53.537 1.00 90.88 226 SER A CA 1
ATOM 1595 C C . SER A 1 226 ? 23.825 8.177 -52.897 1.00 90.88 226 SER A C 1
ATOM 1597 O O . SER A 1 226 ? 24.743 8.590 -53.600 1.00 90.88 226 SER A O 1
ATOM 1599 N N . MET A 1 227 ? 23.809 8.338 -51.573 1.00 89.06 227 MET A N 1
ATOM 1600 C CA . MET A 1 227 ? 24.879 9.001 -50.824 1.00 89.06 227 MET A CA 1
ATOM 1601 C C . MET A 1 227 ? 26.150 8.159 -50.757 1.00 89.06 227 MET A C 1
ATOM 1603 O O . MET A 1 227 ? 27.231 8.670 -51.046 1.00 89.06 227 MET A O 1
ATOM 1607 N N . LEU A 1 228 ? 26.027 6.850 -50.521 1.00 90.38 228 LEU A N 1
ATOM 1608 C CA . LEU A 1 228 ? 27.154 5.918 -50.624 1.00 90.38 228 LEU A CA 1
ATOM 1609 C C . LEU A 1 228 ? 27.792 5.956 -52.024 1.00 90.38 228 LEU A C 1
ATOM 1611 O O . LEU A 1 228 ? 29.013 5.991 -52.156 1.00 90.38 228 LEU A O 1
ATOM 1615 N N . ALA A 1 229 ? 26.978 6.015 -53.086 1.00 88.62 229 ALA A N 1
ATOM 1616 C CA . ALA A 1 229 ? 27.479 6.144 -54.456 1.00 88.62 229 ALA A CA 1
ATOM 1617 C C . ALA A 1 229 ? 28.157 7.506 -54.715 1.00 88.62 229 ALA A C 1
ATOM 1619 O O . ALA A 1 229 ? 29.098 7.591 -55.509 1.00 88.62 229 ALA A O 1
ATOM 1620 N N . ALA A 1 230 ? 27.701 8.566 -54.040 1.00 83.94 230 ALA A N 1
ATOM 1621 C CA . ALA A 1 230 ? 28.288 9.903 -54.112 1.00 83.94 230 ALA A CA 1
ATOM 1622 C C . ALA A 1 230 ? 29.609 10.033 -53.327 1.00 83.94 230 ALA A C 1
ATOM 1624 O O . ALA A 1 230 ? 30.384 10.948 -53.605 1.00 83.94 230 ALA A O 1
ATOM 1625 N N . GLY A 1 231 ? 29.909 9.091 -52.426 1.00 81.88 231 GLY A N 1
ATOM 1626 C CA . GLY A 1 231 ? 31.159 9.034 -51.666 1.00 81.88 231 GLY A CA 1
ATOM 1627 C C . GLY A 1 231 ? 31.008 9.209 -50.155 1.00 81.88 231 GLY A C 1
ATOM 1628 O O . GLY A 1 231 ? 32.028 9.208 -49.470 1.00 81.88 231 GLY A O 1
ATOM 1629 N N . ASP A 1 232 ? 29.784 9.324 -49.628 1.00 86.50 232 ASP A N 1
ATOM 1630 C CA . ASP A 1 232 ? 29.558 9.169 -48.189 1.00 86.50 232 ASP A CA 1
ATOM 1631 C C . ASP A 1 232 ? 29.902 7.734 -47.756 1.00 86.50 232 ASP A C 1
ATOM 1633 O O . ASP A 1 232 ? 29.906 6.794 -48.555 1.00 86.50 232 ASP A O 1
ATOM 1637 N N . THR A 1 233 ? 30.207 7.559 -46.473 1.00 89.31 233 THR A N 1
ATOM 1638 C CA . THR A 1 233 ? 30.600 6.259 -45.920 1.00 89.31 233 THR A CA 1
ATOM 1639 C C . THR A 1 233 ? 29.492 5.677 -45.056 1.00 89.31 233 THR A C 1
ATOM 1641 O O . THR A 1 233 ? 28.702 6.397 -44.453 1.00 89.31 233 THR A O 1
ATOM 1644 N N . PHE A 1 234 ? 29.472 4.360 -44.906 1.00 90.19 234 PHE A N 1
ATOM 1645 C CA . PHE A 1 234 ? 28.578 3.667 -43.991 1.00 90.19 234 PHE A CA 1
ATOM 1646 C C . PHE A 1 234 ? 28.722 4.196 -42.556 1.00 90.19 234 PHE A C 1
ATOM 1648 O O . PHE A 1 234 ? 27.733 4.315 -41.846 1.00 90.19 234 PHE A O 1
ATOM 1655 N N . ALA A 1 235 ? 29.934 4.593 -42.149 1.00 87.94 235 ALA A N 1
ATOM 1656 C CA . ALA A 1 235 ? 30.188 5.206 -40.848 1.00 87.94 235 ALA A CA 1
ATOM 1657 C C . ALA A 1 235 ? 29.543 6.599 -40.700 1.00 87.94 235 ALA A C 1
ATOM 1659 O O . ALA A 1 235 ? 28.948 6.882 -39.661 1.00 87.94 235 ALA A O 1
ATOM 1660 N N . SER A 1 236 ? 29.612 7.454 -41.728 1.00 87.75 236 SER A N 1
ATOM 1661 C CA . SER A 1 236 ? 28.947 8.767 -41.695 1.00 87.75 236 SER A CA 1
ATOM 1662 C C . SER A 1 236 ? 27.424 8.627 -41.733 1.00 87.75 236 SER A C 1
ATOM 1664 O O . SER A 1 236 ? 26.730 9.306 -40.983 1.00 87.75 236 SER A O 1
ATOM 1666 N N . LEU A 1 237 ? 26.897 7.675 -42.508 1.00 90.94 237 LEU A N 1
ATOM 1667 C CA . LEU A 1 237 ? 25.466 7.365 -42.493 1.00 90.94 237 LEU A CA 1
ATOM 1668 C C . LEU A 1 237 ? 25.023 6.762 -41.145 1.00 90.94 237 LEU A C 1
ATOM 1670 O O . LEU A 1 237 ? 23.988 7.147 -40.612 1.00 90.94 237 LEU A O 1
ATOM 1674 N N . LYS A 1 238 ? 25.821 5.884 -40.520 1.00 91.38 238 LYS A N 1
ATOM 1675 C CA . LYS A 1 238 ? 25.581 5.407 -39.142 1.00 91.38 238 LYS A CA 1
ATOM 1676 C C . LYS A 1 238 ? 25.423 6.577 -38.175 1.00 91.38 238 LYS A C 1
ATOM 1678 O O . LYS A 1 238 ? 24.489 6.575 -37.379 1.00 91.38 238 LYS A O 1
ATOM 1683 N N . GLN A 1 239 ? 26.276 7.594 -38.272 1.00 91.25 239 GLN A N 1
ATOM 1684 C CA . GLN A 1 239 ? 26.175 8.786 -37.433 1.00 91.25 239 GLN A CA 1
ATOM 1685 C C . GLN A 1 239 ? 24.844 9.532 -37.626 1.00 91.25 239 GLN A C 1
ATOM 1687 O O . GLN A 1 239 ? 24.213 9.893 -36.631 1.00 91.25 239 GLN A O 1
ATOM 1692 N N . ASP A 1 240 ? 24.378 9.703 -38.866 1.00 90.56 240 ASP A N 1
ATOM 1693 C CA . ASP A 1 240 ? 23.074 10.321 -39.146 1.00 90.56 240 ASP A CA 1
ATOM 1694 C C . ASP A 1 240 ? 21.915 9.548 -38.500 1.00 90.56 240 ASP A C 1
ATOM 1696 O O . ASP A 1 240 ? 21.025 10.152 -37.898 1.00 90.56 240 ASP A O 1
ATOM 1700 N N . VAL A 1 241 ? 21.928 8.211 -38.583 1.00 92.38 241 VAL A N 1
ATOM 1701 C CA . VAL A 1 241 ? 20.894 7.375 -37.951 1.00 92.38 241 VAL A CA 1
ATOM 1702 C C . VAL A 1 241 ? 20.957 7.503 -36.431 1.00 92.38 241 VAL A C 1
ATOM 1704 O O . VAL A 1 241 ? 19.929 7.737 -35.795 1.00 92.38 241 VAL A O 1
ATOM 1707 N N . VAL A 1 242 ? 22.145 7.428 -35.824 1.00 92.88 242 VAL A N 1
ATOM 1708 C CA . VAL A 1 242 ? 22.302 7.523 -34.363 1.00 92.88 242 VAL A CA 1
ATOM 1709 C C . VAL A 1 242 ? 21.789 8.861 -33.810 1.00 92.88 242 VAL A C 1
ATOM 1711 O O . VAL A 1 242 ? 21.098 8.891 -32.789 1.00 92.88 242 VAL A O 1
ATOM 1714 N N . TYR A 1 243 ? 22.072 9.975 -34.487 1.00 90.44 243 TYR A N 1
ATOM 1715 C CA . TYR A 1 243 ? 21.613 11.304 -34.061 1.00 90.44 243 TYR A CA 1
ATOM 1716 C C . TYR A 1 243 ? 20.215 11.677 -34.574 1.00 90.44 243 TYR A C 1
ATOM 1718 O O . TYR A 1 243 ? 19.732 12.778 -34.305 1.00 90.44 243 TYR A O 1
ATOM 1726 N N . SER A 1 244 ? 19.524 10.755 -35.246 1.00 91.12 244 SER A N 1
ATOM 1727 C CA . SER A 1 244 ? 18.138 10.946 -35.666 1.00 91.12 244 SER A CA 1
ATOM 1728 C C . SER A 1 244 ? 17.161 10.937 -34.494 1.00 91.12 244 SER A C 1
ATOM 1730 O O . SER A 1 244 ? 17.409 10.305 -33.463 1.00 91.12 244 SER A O 1
ATOM 1732 N N . GLN A 1 245 ? 16.005 11.582 -34.671 1.00 89.69 245 GLN A N 1
ATOM 1733 C CA . GLN A 1 245 ? 14.932 11.561 -33.674 1.00 89.69 245 GLN A CA 1
ATOM 1734 C C . GLN A 1 245 ? 14.464 10.133 -33.356 1.00 89.69 245 GLN A C 1
ATOM 1736 O O . GLN A 1 245 ? 14.272 9.827 -32.186 1.00 89.69 245 GLN A O 1
ATOM 1741 N N . GLY A 1 246 ? 14.389 9.244 -34.355 1.00 90.69 246 GLY A N 1
ATOM 1742 C CA . GLY A 1 246 ? 13.969 7.851 -34.154 1.00 90.69 246 GLY A CA 1
ATOM 1743 C C . GLY A 1 246 ? 14.839 7.101 -33.143 1.00 90.69 246 GLY A C 1
ATOM 1744 O O . GLY A 1 246 ? 14.317 6.429 -32.262 1.00 90.69 246 GLY A O 1
ATOM 1745 N N . THR A 1 247 ? 16.161 7.296 -33.180 1.00 93.25 247 THR A N 1
ATOM 1746 C CA . THR A 1 247 ? 17.066 6.701 -32.181 1.00 93.25 247 THR A CA 1
ATOM 1747 C C . THR A 1 247 ? 16.862 7.299 -30.783 1.00 93.25 247 THR A C 1
ATOM 1749 O O . THR A 1 247 ? 16.928 6.571 -29.796 1.00 93.25 247 THR A O 1
ATOM 1752 N N . ALA A 1 248 ? 16.589 8.609 -30.660 1.00 93.50 248 ALA A N 1
ATOM 1753 C CA . ALA A 1 248 ? 16.237 9.186 -29.351 1.00 93.50 248 ALA A CA 1
ATOM 1754 C C . ALA A 1 248 ? 14.947 8.576 -28.816 1.00 93.50 248 ALA A C 1
ATOM 1756 O O . ALA A 1 248 ? 14.913 8.169 -27.659 1.00 93.50 248 ALA A O 1
ATOM 1757 N N . ASP A 1 249 ? 13.913 8.516 -29.652 1.00 94.12 249 ASP A N 1
ATOM 1758 C CA . ASP A 1 249 ? 12.604 7.998 -29.272 1.00 94.12 249 ASP A CA 1
ATOM 1759 C C . ASP A 1 249 ? 12.706 6.534 -28.836 1.00 94.12 249 ASP A C 1
ATOM 1761 O O . ASP A 1 249 ? 12.136 6.174 -27.811 1.00 94.12 249 ASP A O 1
ATOM 1765 N N . ALA A 1 250 ? 13.505 5.716 -29.529 1.00 95.31 250 ALA A N 1
ATOM 1766 C CA . ALA A 1 250 ? 13.763 4.327 -29.153 1.00 95.31 250 ALA A CA 1
ATOM 1767 C C . ALA A 1 250 ? 14.460 4.201 -27.785 1.00 95.31 250 ALA A C 1
ATOM 1769 O O . ALA A 1 250 ? 14.057 3.389 -26.951 1.00 95.31 250 ALA A O 1
ATOM 1770 N N . ILE A 1 251 ? 15.470 5.037 -27.510 1.00 96.50 251 ILE A N 1
ATOM 1771 C CA . ILE A 1 251 ? 16.153 5.058 -26.206 1.00 96.50 251 ILE A CA 1
ATOM 1772 C C . ILE A 1 251 ? 15.194 5.515 -25.096 1.00 96.50 251 ILE A C 1
ATOM 1774 O O . ILE A 1 251 ? 15.125 4.884 -24.042 1.00 96.50 251 ILE A O 1
ATOM 1778 N N . ILE A 1 252 ? 14.436 6.593 -25.326 1.00 96.50 252 ILE A N 1
ATOM 1779 C CA . ILE A 1 252 ? 13.443 7.118 -24.376 1.00 96.50 252 ILE A CA 1
ATOM 1780 C C . ILE A 1 252 ? 12.378 6.059 -24.081 1.00 96.50 252 ILE A C 1
ATOM 1782 O O . ILE A 1 252 ? 12.059 5.809 -22.917 1.00 96.50 252 ILE A O 1
ATOM 1786 N N . ALA A 1 253 ? 11.861 5.412 -25.128 1.00 95.44 253 ALA A N 1
ATOM 1787 C CA . ALA A 1 253 ? 10.878 4.349 -25.013 1.00 95.44 253 ALA A CA 1
ATOM 1788 C C . ALA A 1 253 ? 11.424 3.178 -24.195 1.00 95.44 253 ALA A C 1
ATOM 1790 O O . ALA A 1 253 ? 10.716 2.691 -23.326 1.00 95.44 253 ALA A O 1
ATOM 1791 N N . ALA A 1 254 ? 12.681 2.771 -24.387 1.00 96.56 254 ALA A N 1
ATOM 1792 C CA . ALA A 1 254 ? 13.282 1.708 -23.586 1.00 96.56 254 ALA A CA 1
ATOM 1793 C C . ALA A 1 254 ? 13.392 2.074 -22.095 1.00 96.56 254 ALA A C 1
ATOM 1795 O O . ALA A 1 254 ? 13.088 1.241 -21.247 1.00 96.56 254 ALA A O 1
ATOM 1796 N N . TYR A 1 255 ? 13.774 3.307 -21.744 1.00 97.81 255 TYR A N 1
ATOM 1797 C CA . TYR A 1 255 ? 13.795 3.739 -20.338 1.00 97.81 255 TYR A CA 1
ATOM 1798 C C . TYR A 1 255 ? 12.404 3.684 -19.695 1.00 97.81 255 TYR A C 1
ATOM 1800 O O . TYR A 1 255 ? 12.253 3.156 -18.591 1.00 97.81 255 TYR A O 1
ATOM 1808 N N . ALA A 1 256 ? 11.383 4.174 -20.397 1.00 96.44 256 ALA A N 1
ATOM 1809 C CA . ALA A 1 256 ? 10.013 4.153 -19.901 1.00 96.44 256 ALA A CA 1
ATOM 1810 C C . ALA A 1 256 ? 9.453 2.721 -19.827 1.00 96.44 256 ALA A C 1
ATOM 1812 O O . ALA A 1 256 ? 8.888 2.323 -18.812 1.00 96.44 256 ALA A O 1
ATOM 1813 N N . ASP A 1 257 ? 9.641 1.937 -20.886 1.00 96.69 257 ASP A N 1
ATOM 1814 C CA . ASP A 1 257 ? 9.075 0.598 -21.037 1.00 96.69 257 ASP A CA 1
ATOM 1815 C C . ASP A 1 257 ? 9.795 -0.445 -20.186 1.00 96.69 257 ASP A C 1
ATOM 1817 O O . ASP A 1 257 ? 9.157 -1.385 -19.732 1.00 96.69 257 ASP A O 1
ATOM 1821 N N . LYS A 1 258 ? 11.106 -0.314 -19.954 1.00 97.06 258 LYS A N 1
ATOM 1822 C CA . LYS A 1 258 ? 11.881 -1.337 -19.234 1.00 97.06 258 LYS A CA 1
ATOM 1823 C C . LYS A 1 258 ? 12.075 -1.030 -17.763 1.00 97.06 258 LYS A C 1
ATOM 1825 O O . LYS A 1 258 ? 12.050 -1.953 -16.963 1.00 97.06 258 LYS A O 1
ATOM 1830 N N . VAL A 1 259 ? 12.246 0.234 -17.391 1.00 97.06 259 VAL A N 1
ATOM 1831 C CA . VAL A 1 259 ? 12.555 0.602 -15.998 1.00 97.06 259 VAL A CA 1
ATOM 1832 C C . VAL A 1 259 ? 11.632 1.681 -15.435 1.00 97.06 259 VAL A C 1
ATOM 1834 O O . VAL A 1 259 ? 11.864 2.161 -14.331 1.00 97.06 259 VAL A O 1
ATOM 1837 N N . GLY A 1 260 ? 10.587 2.081 -16.170 1.00 96.00 260 GLY A N 1
ATOM 1838 C CA . GLY A 1 260 ? 9.607 3.061 -15.692 1.00 96.00 260 GLY A CA 1
ATOM 1839 C C . GLY A 1 260 ? 10.158 4.481 -15.544 1.00 96.00 260 GLY A C 1
ATOM 1840 O O . GLY A 1 260 ? 9.542 5.314 -14.880 1.00 96.00 260 GLY A O 1
ATOM 1841 N N . VAL A 1 261 ? 11.317 4.782 -16.139 1.00 95.69 261 VAL A N 1
ATOM 1842 C CA . VAL A 1 261 ? 11.986 6.081 -15.992 1.00 95.69 261 VAL A CA 1
ATOM 1843 C C . VAL A 1 261 ? 11.634 6.990 -17.161 1.00 95.69 261 VAL A C 1
ATOM 1845 O O . VAL A 1 261 ? 11.771 6.625 -18.325 1.00 95.69 261 VAL A O 1
ATOM 1848 N N . THR A 1 262 ? 11.231 8.221 -16.849 1.00 94.38 262 THR A N 1
ATOM 1849 C CA . THR A 1 262 ? 11.016 9.257 -17.865 1.00 94.38 262 THR A CA 1
ATOM 1850 C C . THR A 1 262 ? 12.324 9.990 -18.147 1.00 94.38 262 THR A C 1
ATOM 1852 O O . THR A 1 262 ? 12.871 10.652 -17.267 1.00 94.38 262 THR A O 1
ATOM 1855 N N . VAL A 1 263 ? 12.800 9.909 -19.388 1.00 95.44 263 VAL A N 1
ATOM 1856 C CA . VAL A 1 263 ? 13.925 10.699 -19.912 1.00 95.44 263 VAL A CA 1
ATOM 1857 C C . VAL A 1 263 ? 13.472 11.507 -21.127 1.00 95.44 263 VAL A C 1
ATOM 1859 O O . VAL A 1 263 ? 12.459 11.202 -21.753 1.00 95.44 263 VAL A O 1
ATOM 1862 N N . THR A 1 264 ? 14.212 12.558 -21.461 1.00 93.75 264 THR A N 1
ATOM 1863 C CA . THR A 1 264 ? 13.958 13.410 -22.632 1.00 93.75 264 THR A CA 1
ATOM 1864 C C . THR A 1 264 ? 15.099 13.299 -23.641 1.00 93.75 264 THR A C 1
ATOM 1866 O O . THR A 1 264 ? 16.187 12.836 -23.307 1.00 93.75 264 THR A O 1
ATOM 1869 N N . ALA A 1 265 ? 14.884 13.769 -24.873 1.00 88.38 265 ALA A N 1
ATOM 1870 C CA . ALA A 1 265 ? 15.907 13.732 -25.924 1.00 88.38 265 ALA A CA 1
ATOM 1871 C C . ALA A 1 265 ? 17.198 14.497 -25.562 1.00 88.38 265 ALA A C 1
ATOM 1873 O O . ALA A 1 265 ? 18.269 14.142 -26.051 1.00 88.38 265 ALA A O 1
ATOM 1874 N N . ASP A 1 266 ? 17.090 15.497 -24.681 1.00 90.88 266 ASP A N 1
ATOM 1875 C CA . ASP A 1 266 ? 18.205 16.322 -24.199 1.00 90.88 266 ASP A CA 1
ATOM 1876 C C . ASP A 1 266 ? 18.886 15.748 -22.943 1.00 90.88 266 ASP A C 1
ATOM 1878 O O . ASP A 1 266 ? 19.794 16.366 -22.392 1.00 90.88 266 ASP A O 1
ATOM 1882 N N . SER A 1 267 ? 18.436 14.592 -22.446 1.00 93.69 267 SER A N 1
ATOM 1883 C CA . SER A 1 267 ? 19.007 13.970 -21.248 1.00 93.69 267 SER A CA 1
ATOM 1884 C C . SER A 1 267 ? 20.410 13.412 -21.519 1.00 93.69 267 SER A C 1
ATOM 1886 O O . SER A 1 267 ? 20.649 12.785 -22.556 1.00 93.69 267 SER A O 1
ATOM 1888 N N . ASP A 1 268 ? 21.322 13.554 -20.552 1.00 94.06 268 ASP A N 1
ATOM 1889 C CA . ASP A 1 268 ? 22.705 13.053 -20.643 1.00 94.06 268 ASP A CA 1
ATOM 1890 C C . ASP A 1 268 ? 22.765 11.543 -20.916 1.00 94.06 268 ASP A C 1
ATOM 1892 O O . ASP A 1 268 ? 23.668 11.063 -21.605 1.00 94.06 268 ASP A O 1
ATOM 1896 N N . GLN A 1 269 ? 21.780 10.786 -20.424 1.00 93.50 269 GLN A N 1
ATOM 1897 C CA . GLN A 1 269 ? 21.615 9.361 -20.700 1.00 93.50 269 GLN A CA 1
ATOM 1898 C C . GLN A 1 269 ? 21.457 9.104 -22.204 1.00 93.50 269 GLN A C 1
ATOM 1900 O O . GLN A 1 269 ? 22.173 8.276 -22.766 1.00 93.50 269 GLN A O 1
ATOM 1905 N N . VAL A 1 270 ? 20.567 9.844 -22.875 1.00 94.44 270 VAL A N 1
ATOM 1906 C CA . VAL A 1 270 ? 20.317 9.700 -24.319 1.00 94.44 270 VAL A CA 1
ATOM 1907 C C . VAL A 1 270 ? 21.561 10.095 -25.114 1.00 94.44 270 VAL A C 1
ATOM 1909 O O . VAL A 1 270 ? 21.959 9.381 -26.037 1.00 94.44 270 VAL A O 1
ATOM 1912 N N . ALA A 1 271 ? 22.219 11.194 -24.735 1.00 92.44 271 ALA A N 1
ATOM 1913 C CA . ALA A 1 271 ? 23.458 11.634 -25.373 1.00 92.44 271 ALA A CA 1
ATOM 1914 C C . ALA A 1 271 ? 24.591 10.600 -25.227 1.00 92.44 271 ALA A C 1
ATOM 1916 O O . ALA A 1 271 ? 25.291 10.310 -26.200 1.00 92.44 271 ALA A O 1
ATOM 1917 N N . SER A 1 272 ? 24.741 10.008 -24.040 1.00 92.31 272 SER A N 1
ATOM 1918 C CA . SER A 1 272 ? 25.773 9.007 -23.746 1.00 92.31 272 SER A CA 1
ATOM 1919 C C . SER A 1 272 ? 25.566 7.723 -24.545 1.00 92.31 272 SER A C 1
ATOM 1921 O O . SER A 1 272 ? 26.514 7.215 -25.143 1.00 92.31 272 SER A O 1
ATOM 1923 N N . TRP A 1 273 ? 24.328 7.228 -24.627 1.00 94.19 273 TRP A N 1
ATOM 1924 C CA . TRP A 1 273 ? 24.016 6.035 -25.416 1.00 94.19 273 TRP A CA 1
ATOM 1925 C C . TRP A 1 273 ? 24.206 6.257 -26.912 1.00 94.19 273 TRP A C 1
ATOM 1927 O O . TRP A 1 273 ? 24.801 5.415 -27.578 1.00 94.19 273 TRP A O 1
ATOM 1937 N N . ARG A 1 274 ? 23.817 7.423 -27.436 1.00 93.75 274 ARG A N 1
ATOM 1938 C CA . ARG A 1 274 ? 24.126 7.793 -28.824 1.00 93.75 274 ARG A CA 1
ATOM 1939 C C . ARG A 1 274 ? 25.633 7.843 -29.078 1.00 93.75 274 ARG A C 1
ATOM 1941 O O . ARG A 1 274 ? 26.112 7.274 -30.053 1.00 93.75 274 ARG A O 1
ATOM 1948 N N . ALA A 1 275 ? 26.413 8.449 -28.184 1.00 91.06 275 ALA A N 1
ATOM 1949 C CA . ALA A 1 275 ? 27.871 8.459 -28.315 1.00 91.06 275 ALA A CA 1
ATOM 1950 C C . ALA A 1 275 ? 28.468 7.036 -28.288 1.00 91.06 275 ALA A C 1
ATOM 1952 O O . ALA A 1 275 ? 29.380 6.730 -29.064 1.00 91.06 275 ALA A O 1
ATOM 1953 N N . ALA A 1 276 ? 27.930 6.147 -27.448 1.00 91.44 276 ALA A N 1
ATOM 1954 C CA . ALA A 1 276 ? 28.318 4.740 -27.404 1.00 91.44 276 ALA A CA 1
ATOM 1955 C C . ALA A 1 276 ? 27.963 4.002 -28.706 1.00 91.44 276 ALA A C 1
ATOM 1957 O O . ALA A 1 276 ? 28.804 3.282 -29.230 1.00 91.44 276 ALA A O 1
ATOM 1958 N N . MET A 1 277 ? 26.781 4.239 -29.284 1.00 92.12 277 MET A N 1
ATOM 1959 C CA . MET A 1 277 ? 26.364 3.650 -30.566 1.00 92.12 277 MET A CA 1
ATOM 1960 C C . MET A 1 277 ? 27.239 4.104 -31.743 1.00 92.12 277 MET A C 1
ATOM 1962 O O . MET A 1 277 ? 27.446 3.336 -32.679 1.00 92.12 277 MET A O 1
ATOM 1966 N N . VAL A 1 278 ? 27.783 5.328 -31.719 1.00 86.56 278 VAL A N 1
ATOM 1967 C CA . VAL A 1 278 ? 28.744 5.782 -32.743 1.00 86.56 278 VAL A CA 1
ATOM 1968 C C . VAL A 1 278 ? 30.117 5.144 -32.546 1.00 86.56 278 VAL A C 1
ATOM 1970 O O . VAL A 1 278 ? 30.706 4.644 -33.501 1.00 86.56 278 VAL A O 1
ATOM 1973 N N . SER A 1 279 ? 30.642 5.195 -31.320 1.00 81.00 279 SER A N 1
ATOM 1974 C CA . SER A 1 279 ? 32.035 4.831 -31.015 1.00 81.00 279 SER A CA 1
ATOM 1975 C C . SER A 1 279 ? 32.265 3.332 -30.811 1.00 81.00 279 SER A C 1
ATOM 1977 O O . SER A 1 279 ? 33.403 2.872 -30.888 1.00 81.00 279 SER A O 1
ATOM 1979 N N . SER A 1 280 ? 31.199 2.581 -30.552 1.00 74.31 280 SER A N 1
ATOM 1980 C CA . SER A 1 280 ? 31.191 1.140 -30.314 1.00 74.31 280 SER A CA 1
ATOM 1981 C C . SER A 1 280 ? 30.098 0.485 -31.167 1.00 74.31 280 SER A C 1
ATOM 1983 O O . SER A 1 280 ? 29.157 1.147 -31.607 1.00 74.31 280 SER A O 1
ATOM 1985 N N . ASP A 1 281 ? 30.173 -0.824 -31.398 1.00 79.94 281 ASP A N 1
ATOM 1986 C CA . ASP A 1 281 ? 29.107 -1.585 -32.076 1.00 79.94 281 ASP A CA 1
ATOM 1987 C C . ASP A 1 281 ? 27.927 -1.883 -31.129 1.00 79.94 281 ASP A C 1
ATOM 1989 O O . ASP A 1 281 ? 27.439 -3.007 -31.027 1.00 79.94 281 ASP A O 1
ATOM 1993 N N . VAL A 1 282 ? 27.491 -0.860 -30.387 1.00 90.69 282 VAL A N 1
ATOM 1994 C CA . VAL A 1 282 ? 26.304 -0.916 -29.529 1.00 90.69 282 VAL A CA 1
ATOM 1995 C C . VAL A 1 282 ? 25.065 -0.767 -30.406 1.00 90.69 282 VAL A C 1
ATOM 1997 O O . VAL A 1 282 ? 24.983 0.138 -31.236 1.00 90.69 282 VAL A O 1
ATOM 2000 N N . THR A 1 283 ? 24.104 -1.654 -30.187 1.00 94.12 283 THR A N 1
ATOM 2001 C CA . THR A 1 283 ? 22.785 -1.668 -30.818 1.00 94.12 283 THR A CA 1
ATOM 2002 C C . THR A 1 283 ? 21.737 -1.344 -29.758 1.00 94.12 283 THR A C 1
ATOM 2004 O O . THR A 1 283 ? 22.024 -1.349 -28.559 1.00 94.12 283 THR A O 1
ATOM 2007 N N . LEU A 1 284 ? 20.507 -1.072 -30.177 1.00 94.50 284 LEU A N 1
ATOM 2008 C CA . LEU A 1 284 ? 19.370 -0.902 -29.285 1.00 94.50 284 LEU A CA 1
ATOM 2009 C C . LEU A 1 284 ? 19.162 -2.151 -28.419 1.00 94.50 284 LEU A C 1
ATOM 2011 O O . LEU A 1 284 ? 18.917 -2.017 -27.226 1.00 94.50 284 LEU A O 1
ATOM 2015 N N . ASP A 1 285 ? 19.334 -3.349 -28.985 1.00 93.88 285 ASP A N 1
ATOM 2016 C CA . ASP A 1 285 ? 19.228 -4.609 -28.243 1.00 93.88 285 ASP A CA 1
ATOM 2017 C C . ASP A 1 285 ? 20.293 -4.713 -27.141 1.00 93.88 285 ASP A C 1
ATOM 2019 O O . ASP A 1 285 ? 19.961 -4.920 -25.974 1.00 93.88 285 ASP A O 1
ATOM 2023 N N . SER A 1 286 ? 21.571 -4.468 -27.457 1.00 93.94 286 SER A N 1
ATOM 2024 C CA . SER A 1 286 ? 22.624 -4.524 -26.436 1.00 93.94 286 SER A CA 1
ATOM 2025 C C . SER A 1 286 ? 22.522 -3.393 -25.410 1.00 93.94 286 SER A C 1
ATOM 2027 O O . SER A 1 286 ? 22.936 -3.574 -24.263 1.00 93.94 286 SER A O 1
ATOM 2029 N N . PHE A 1 287 ? 21.944 -2.249 -25.781 1.00 95.19 287 PHE A N 1
ATOM 2030 C CA . PHE A 1 287 ? 21.545 -1.209 -24.838 1.00 95.19 287 PHE A CA 1
ATOM 2031 C C . PHE A 1 287 ? 20.422 -1.687 -23.909 1.00 95.19 287 PHE A C 1
ATOM 2033 O O . PHE A 1 287 ? 20.568 -1.556 -22.697 1.00 95.19 287 PHE A O 1
ATOM 2040 N N . VAL A 1 288 ? 19.342 -2.274 -24.435 1.00 96.50 288 VAL A N 1
ATOM 2041 C CA . VAL A 1 288 ? 18.232 -2.806 -23.628 1.00 96.50 288 VAL A CA 1
ATOM 2042 C C . VAL A 1 288 ? 18.748 -3.851 -22.642 1.00 96.50 288 VAL A C 1
ATOM 2044 O O . VAL A 1 288 ? 18.451 -3.742 -21.457 1.00 96.50 288 VAL A O 1
ATOM 2047 N N . GLN A 1 289 ? 19.598 -4.781 -23.090 1.00 96.19 289 GLN A N 1
ATOM 2048 C CA . GLN A 1 289 ? 20.225 -5.783 -22.220 1.00 96.19 289 GLN A CA 1
ATOM 2049 C C . GLN A 1 289 ? 21.031 -5.151 -21.077 1.00 96.19 289 GLN A C 1
ATOM 2051 O O . GLN A 1 289 ? 20.954 -5.604 -19.937 1.00 96.19 289 GLN A O 1
ATOM 2056 N N . GLN A 1 290 ? 21.797 -4.094 -21.364 1.00 95.94 290 GLN A N 1
ATOM 2057 C CA . GLN A 1 290 ? 22.564 -3.376 -20.343 1.00 95.94 290 GLN A CA 1
ATOM 2058 C C . GLN A 1 290 ? 21.668 -2.566 -19.404 1.00 95.94 290 GLN A C 1
ATOM 2060 O O . GLN A 1 290 ? 21.945 -2.494 -18.210 1.00 95.94 290 GLN A O 1
ATOM 2065 N N . LEU A 1 291 ? 20.598 -1.964 -19.923 1.00 96.94 291 LEU A N 1
ATOM 2066 C CA . LEU A 1 291 ? 19.647 -1.193 -19.136 1.00 96.94 291 LEU A CA 1
ATOM 2067 C C . LEU A 1 291 ? 18.910 -2.089 -18.138 1.00 96.94 291 LEU A C 1
ATOM 2069 O O . LEU A 1 291 ? 18.844 -1.744 -16.960 1.00 96.94 291 LEU A O 1
ATOM 2073 N N . THR A 1 292 ? 18.387 -3.232 -18.584 1.00 98.00 292 THR A N 1
ATOM 2074 C CA . THR A 1 292 ? 17.571 -4.126 -17.749 1.00 98.00 292 THR A CA 1
ATOM 2075 C C . THR A 1 292 ? 18.370 -4.881 -16.692 1.00 98.00 292 THR A C 1
ATOM 2077 O O . THR A 1 292 ? 17.764 -5.353 -15.746 1.00 98.00 292 THR A O 1
ATOM 2080 N N . HIS A 1 293 ? 19.699 -4.958 -16.812 1.00 97.62 293 HIS A N 1
ATOM 2081 C CA . HIS A 1 293 ? 20.604 -5.569 -15.822 1.00 97.62 293 HIS A CA 1
ATOM 2082 C C . HIS A 1 293 ? 21.482 -4.535 -15.102 1.00 97.62 293 HIS A C 1
ATOM 2084 O O . HIS A 1 293 ? 22.567 -4.846 -14.606 1.00 97.62 293 HIS A O 1
ATOM 2090 N N . SER A 1 294 ? 21.062 -3.271 -15.116 1.00 97.25 294 SER A N 1
ATOM 2091 C CA . SER A 1 294 ? 21.771 -2.192 -14.432 1.00 97.25 294 SER A CA 1
ATOM 2092 C C . SER A 1 294 ? 21.299 -2.034 -12.987 1.00 97.25 294 SER A C 1
ATOM 2094 O O . SER A 1 294 ? 20.178 -2.405 -12.640 1.00 97.25 294 SER A O 1
ATOM 2096 N N . ASP A 1 295 ? 22.105 -1.352 -12.169 1.00 96.69 295 ASP A N 1
ATOM 2097 C CA . ASP A 1 295 ? 21.711 -0.947 -10.812 1.00 96.69 295 ASP A CA 1
ATOM 2098 C C . ASP A 1 295 ? 20.394 -0.145 -10.804 1.00 96.69 295 ASP A C 1
ATOM 2100 O O . ASP A 1 295 ? 19.617 -0.224 -9.854 1.00 96.69 295 ASP A O 1
ATOM 2104 N N . LEU A 1 296 ? 20.114 0.603 -11.881 1.00 96.25 296 LEU A N 1
ATOM 2105 C CA . LEU A 1 296 ? 18.857 1.331 -12.047 1.00 96.25 296 LEU A CA 1
ATOM 2106 C C . LEU A 1 296 ? 17.659 0.379 -12.163 1.00 96.25 296 LEU A C 1
ATOM 2108 O O . LEU A 1 296 ? 16.642 0.618 -11.518 1.00 96.25 296 LEU A O 1
ATOM 2112 N N . ALA A 1 297 ? 17.771 -0.689 -12.958 1.00 97.38 297 ALA A N 1
ATOM 2113 C CA . ALA A 1 297 ? 16.710 -1.685 -13.095 1.00 97.38 297 ALA A CA 1
ATOM 2114 C C . ALA A 1 297 ? 16.503 -2.458 -11.789 1.00 97.38 297 ALA A C 1
ATOM 2116 O O . ALA A 1 297 ? 15.375 -2.553 -11.307 1.00 97.38 297 ALA A O 1
ATOM 2117 N N . SER A 1 298 ? 17.593 -2.919 -11.172 1.00 97.75 298 SER A N 1
ATOM 2118 C CA . SER A 1 298 ? 17.573 -3.553 -9.851 1.00 97.75 298 SER A CA 1
ATOM 2119 C C . SER A 1 298 ? 16.887 -2.673 -8.789 1.00 97.75 298 SER A C 1
ATOM 2121 O O . SER A 1 298 ? 16.056 -3.167 -8.019 1.00 97.75 298 SER A O 1
ATOM 2123 N N . SER A 1 299 ? 17.177 -1.364 -8.764 1.00 97.75 299 SER A N 1
ATOM 2124 C CA . SER A 1 299 ? 16.504 -0.412 -7.866 1.00 97.75 299 SER A CA 1
ATOM 2125 C C . SER A 1 299 ? 15.024 -0.272 -8.203 1.00 97.75 299 SER A C 1
ATOM 2127 O O . SER A 1 299 ? 14.196 -0.411 -7.312 1.00 97.75 299 SER A O 1
ATOM 2129 N N . ALA A 1 300 ? 14.672 -0.068 -9.477 1.00 97.69 300 ALA A N 1
ATOM 2130 C CA . ALA A 1 300 ? 13.281 0.104 -9.893 1.00 97.69 300 ALA A CA 1
ATOM 2131 C C . ALA A 1 300 ? 12.420 -1.124 -9.548 1.00 97.69 300 ALA A C 1
ATOM 2133 O O . ALA A 1 300 ? 11.298 -0.988 -9.066 1.00 97.69 300 ALA A O 1
ATOM 2134 N N . ILE A 1 301 ? 12.958 -2.334 -9.732 1.00 98.31 301 ILE A N 1
ATOM 2135 C CA . ILE A 1 301 ? 12.288 -3.577 -9.335 1.00 98.31 301 ILE A CA 1
ATOM 2136 C C . ILE A 1 301 ? 12.089 -3.618 -7.817 1.00 98.31 301 ILE A C 1
ATOM 2138 O O . ILE A 1 301 ? 10.982 -3.889 -7.349 1.00 98.31 301 ILE A O 1
ATOM 2142 N N . SER A 1 302 ? 13.140 -3.325 -7.048 1.00 97.81 302 SER A N 1
ATOM 2143 C CA . SER A 1 302 ? 13.080 -3.311 -5.581 1.00 97.81 302 SER A CA 1
ATOM 2144 C C . SER A 1 302 ? 12.060 -2.296 -5.061 1.00 97.81 302 SER A C 1
ATOM 2146 O O . SER A 1 302 ? 11.278 -2.611 -4.165 1.00 97.81 302 SER A O 1
ATOM 2148 N N . ASP A 1 303 ? 12.016 -1.114 -5.672 1.00 97.19 303 ASP A N 1
ATOM 2149 C CA . ASP A 1 303 ? 11.090 -0.041 -5.327 1.00 97.19 303 ASP A CA 1
ATOM 2150 C C . ASP A 1 303 ? 9.634 -0.451 -5.566 1.00 97.19 303 ASP A C 1
ATOM 2152 O O . ASP A 1 303 ? 8.772 -0.132 -4.750 1.00 97.19 303 ASP A O 1
ATOM 2156 N N . VAL A 1 304 ? 9.341 -1.199 -6.634 1.00 97.94 304 VAL A N 1
ATOM 2157 C CA . VAL A 1 304 ? 7.986 -1.715 -6.887 1.00 97.94 304 VAL A CA 1
ATOM 2158 C C . VAL A 1 304 ? 7.562 -2.714 -5.812 1.00 97.94 304 VAL A C 1
ATOM 2160 O O . VAL A 1 304 ? 6.464 -2.578 -5.277 1.00 97.94 304 VAL A O 1
ATOM 2163 N N . TYR A 1 305 ? 8.411 -3.673 -5.434 1.00 97.88 305 TYR A N 1
ATOM 2164 C CA . TYR A 1 305 ? 8.084 -4.594 -4.334 1.00 97.88 305 TYR A CA 1
ATOM 2165 C C . TYR A 1 305 ? 7.847 -3.851 -3.017 1.00 97.88 305 TYR A C 1
ATOM 2167 O O . TYR A 1 305 ? 6.853 -4.102 -2.333 1.00 97.88 305 TYR A O 1
ATOM 2175 N N . GLN A 1 306 ? 8.712 -2.890 -2.695 1.00 97.00 306 GLN A N 1
ATOM 2176 C CA . GLN A 1 306 ? 8.594 -2.111 -1.469 1.00 97.00 306 GLN A CA 1
ATOM 2177 C C . GLN A 1 306 ? 7.326 -1.247 -1.460 1.00 97.00 306 GLN A C 1
ATOM 2179 O O . GLN A 1 306 ? 6.636 -1.171 -0.448 1.00 97.00 306 GLN A O 1
ATOM 2184 N N . GLN A 1 307 ? 6.991 -0.597 -2.575 1.00 96.81 307 GLN A N 1
ATOM 2185 C CA . GLN A 1 307 ? 5.837 0.299 -2.648 1.00 96.81 307 GLN A CA 1
ATOM 2186 C C . GLN A 1 307 ? 4.505 -0.445 -2.743 1.00 96.81 307 GLN A C 1
ATOM 2188 O O . GLN A 1 307 ? 3.506 0.057 -2.234 1.00 96.81 307 GLN A O 1
ATOM 2193 N N . LYS A 1 308 ? 4.459 -1.593 -3.425 1.00 96.88 308 LYS A N 1
ATOM 2194 C CA . LYS A 1 308 ? 3.199 -2.285 -3.741 1.00 96.88 308 LYS A CA 1
ATOM 2195 C C . LYS A 1 308 ? 2.872 -3.426 -2.785 1.00 96.88 308 LYS A C 1
ATOM 2197 O O . LYS A 1 308 ? 1.699 -3.736 -2.627 1.00 96.88 308 LYS A O 1
ATOM 2202 N N . ALA A 1 309 ? 3.880 -4.023 -2.153 1.00 95.69 309 ALA A N 1
ATOM 2203 C CA . ALA A 1 309 ? 3.706 -5.176 -1.273 1.00 95.69 309 ALA A CA 1
ATOM 2204 C C . ALA A 1 309 ? 4.368 -5.015 0.109 1.00 95.69 309 ALA A C 1
ATOM 2206 O O . ALA A 1 309 ? 4.220 -5.906 0.935 1.00 95.69 309 ALA A O 1
ATOM 2207 N N . ASP A 1 310 ? 5.080 -3.910 0.375 1.00 96.69 310 ASP A N 1
ATOM 2208 C CA . ASP A 1 310 ? 5.863 -3.695 1.610 1.00 96.69 310 ASP A CA 1
ATOM 2209 C C . ASP A 1 310 ? 6.860 -4.836 1.898 1.00 96.69 310 ASP A C 1
ATOM 2211 O O . ASP A 1 310 ? 7.070 -5.273 3.029 1.00 96.69 310 ASP A O 1
ATOM 2215 N N . VAL A 1 311 ? 7.482 -5.352 0.833 1.00 95.50 311 VAL A N 1
ATOM 2216 C CA . VAL A 1 311 ? 8.445 -6.456 0.900 1.00 95.50 311 VAL A CA 1
ATOM 2217 C C . VAL A 1 311 ? 9.769 -6.029 0.281 1.00 95.50 311 VAL A C 1
ATOM 2219 O O . VAL A 1 311 ? 9.819 -5.420 -0.785 1.00 95.50 311 VAL A O 1
ATOM 2222 N N . THR A 1 312 ? 10.872 -6.411 0.925 1.00 96.38 312 THR A N 1
ATOM 2223 C CA . THR A 1 312 ? 12.205 -6.293 0.327 1.00 96.38 312 THR A CA 1
ATOM 2224 C C . THR A 1 312 ? 12.408 -7.394 -0.713 1.00 96.38 312 THR A C 1
ATOM 2226 O O . THR A 1 312 ? 12.464 -8.577 -0.368 1.00 96.38 312 THR A O 1
ATOM 2229 N N . ALA A 1 313 ? 12.559 -7.003 -1.980 1.00 96.50 313 ALA A N 1
ATOM 2230 C CA . ALA A 1 313 ? 12.865 -7.925 -3.069 1.00 96.50 313 ALA A CA 1
ATOM 2231 C C . ALA A 1 313 ? 14.198 -8.648 -2.825 1.00 96.50 313 ALA A C 1
ATOM 2233 O O . ALA A 1 313 ? 15.212 -8.029 -2.496 1.00 96.50 313 ALA A O 1
ATOM 2234 N N . TRP A 1 314 ? 14.220 -9.966 -3.010 1.00 96.50 314 TRP A N 1
ATOM 2235 C CA . TRP A 1 314 ? 15.455 -10.750 -2.925 1.00 96.50 314 TRP A CA 1
ATOM 2236 C C . TRP A 1 314 ? 16.073 -10.972 -4.311 1.00 96.50 314 TRP A C 1
ATOM 2238 O O . TRP A 1 314 ? 15.414 -10.855 -5.342 1.00 96.50 314 TRP A O 1
ATOM 2248 N N . GLN A 1 315 ? 17.359 -11.335 -4.350 1.00 96.88 315 GLN A N 1
ATOM 2249 C CA . GLN A 1 315 ? 18.150 -11.306 -5.587 1.00 96.88 315 GLN A CA 1
ATOM 2250 C C . GLN A 1 315 ? 17.561 -12.114 -6.754 1.00 96.88 315 GLN A C 1
ATOM 2252 O O . GLN A 1 315 ? 17.658 -11.685 -7.895 1.00 96.88 315 GLN A O 1
ATOM 2257 N N . GLY A 1 316 ? 16.956 -13.277 -6.509 1.00 97.38 316 GLY A N 1
ATOM 2258 C CA . GLY A 1 316 ? 16.377 -14.063 -7.603 1.00 97.38 316 GLY A CA 1
ATOM 2259 C C . GLY A 1 316 ? 15.026 -13.542 -8.093 1.00 97.38 316 GLY A C 1
ATOM 2260 O O . GLY A 1 316 ? 14.717 -13.768 -9.257 1.00 97.38 316 GLY A O 1
ATOM 2261 N N . GLN A 1 317 ? 14.260 -12.804 -7.278 1.00 97.44 317 GLN A N 1
ATOM 2262 C CA . GLN A 1 317 ? 13.125 -12.017 -7.783 1.00 97.44 317 GLN A CA 1
ATOM 2263 C C . GLN A 1 317 ? 13.623 -10.904 -8.698 1.00 97.44 317 GLN A C 1
ATOM 2265 O O . GLN A 1 317 ? 13.058 -10.710 -9.769 1.00 97.44 317 GLN A O 1
ATOM 2270 N N . ILE A 1 318 ? 14.687 -10.207 -8.288 1.00 98.12 318 ILE A N 1
ATOM 2271 C CA . ILE A 1 318 ? 15.303 -9.152 -9.096 1.00 98.12 318 ILE A CA 1
ATOM 2272 C C . ILE A 1 318 ? 15.754 -9.735 -10.436 1.00 98.12 318 ILE A C 1
ATOM 2274 O O . ILE A 1 318 ? 15.218 -9.344 -11.465 1.00 98.12 318 ILE A O 1
ATOM 2278 N N . SER A 1 319 ? 16.613 -10.756 -10.430 1.00 98.12 319 SER A N 1
ATOM 2279 C CA . SER A 1 319 ? 17.131 -11.351 -11.668 1.00 98.12 319 SER A CA 1
ATOM 2280 C C . SER A 1 319 ? 16.042 -11.937 -12.572 1.00 98.12 319 SER A C 1
ATOM 2282 O O . SER A 1 319 ? 16.127 -11.806 -13.787 1.00 98.12 319 SER A O 1
ATOM 2284 N N . TYR A 1 320 ? 14.980 -12.523 -12.006 1.00 98.12 320 TYR A N 1
ATOM 2285 C CA . TYR A 1 320 ? 13.834 -12.976 -12.799 1.00 98.12 320 TYR A CA 1
ATOM 2286 C C . TYR A 1 320 ? 13.169 -11.825 -13.569 1.00 98.12 320 TYR A C 1
ATOM 2288 O O . TYR A 1 320 ? 12.837 -11.972 -14.746 1.00 98.12 320 TYR A O 1
ATOM 2296 N N . TRP A 1 321 ? 12.966 -10.680 -12.913 1.00 98.38 321 TRP A N 1
ATOM 2297 C CA . TRP A 1 321 ? 12.340 -9.523 -13.544 1.00 98.38 321 TRP A CA 1
ATOM 2298 C C . TRP A 1 321 ? 13.279 -8.805 -14.516 1.00 98.38 321 TRP A C 1
ATOM 2300 O O . TRP A 1 321 ? 12.815 -8.366 -15.566 1.00 98.38 321 TRP A O 1
ATOM 2310 N N . GLU A 1 322 ? 14.581 -8.751 -14.233 1.00 98.31 322 GLU A N 1
ATOM 2311 C CA . GLU A 1 322 ? 15.598 -8.257 -15.173 1.00 98.31 322 GLU A CA 1
ATOM 2312 C C . GLU A 1 322 ? 15.566 -9.059 -16.488 1.00 98.31 322 GLU A C 1
ATOM 2314 O O . GLU A 1 322 ? 15.431 -8.468 -17.564 1.00 98.31 322 GLU A O 1
ATOM 2319 N N . ASP A 1 323 ? 15.559 -10.396 -16.405 1.00 98.12 323 ASP A N 1
ATOM 2320 C CA . ASP A 1 323 ? 15.444 -11.296 -17.562 1.00 98.12 323 ASP A CA 1
ATOM 2321 C C . ASP A 1 323 ? 14.106 -11.121 -18.306 1.00 98.12 323 ASP A C 1
ATOM 2323 O O . ASP A 1 323 ? 14.054 -11.095 -19.543 1.00 98.12 323 ASP A O 1
ATOM 2327 N N . TYR A 1 324 ? 12.998 -10.985 -17.570 1.00 97.81 324 TYR A N 1
ATOM 2328 C CA . TYR A 1 324 ? 11.675 -10.749 -18.153 1.00 97.81 324 TYR A CA 1
ATOM 2329 C C . TYR A 1 324 ? 11.644 -9.452 -18.974 1.00 97.81 324 TYR A C 1
ATOM 2331 O O . TYR A 1 324 ? 11.178 -9.446 -20.115 1.00 97.81 324 TYR A O 1
ATOM 2339 N N . LEU A 1 325 ? 12.171 -8.359 -18.420 1.00 97.81 325 LEU A N 1
ATOM 2340 C CA . LEU A 1 325 ? 12.219 -7.056 -19.084 1.00 97.81 325 LEU A CA 1
ATOM 2341 C C . LEU A 1 325 ? 13.171 -7.078 -20.291 1.00 97.81 325 LEU A C 1
ATOM 2343 O O . LEU A 1 325 ? 12.859 -6.494 -21.332 1.00 97.81 325 LEU A O 1
ATOM 2347 N N . ALA A 1 326 ? 14.285 -7.808 -20.188 1.00 96.00 326 ALA A N 1
ATOM 2348 C CA . ALA A 1 326 ? 15.261 -7.979 -21.263 1.00 96.00 326 ALA A CA 1
ATOM 2349 C C . ALA A 1 326 ? 14.706 -8.752 -22.472 1.00 96.00 326 ALA A C 1
ATOM 2351 O O . ALA A 1 326 ? 15.102 -8.503 -23.608 1.00 96.00 326 ALA A O 1
ATOM 2352 N N . THR A 1 327 ? 13.792 -9.700 -22.245 1.00 94.00 327 THR A N 1
ATOM 2353 C CA . THR A 1 327 ? 13.288 -10.631 -23.275 1.00 94.00 327 THR A CA 1
ATOM 2354 C C . THR A 1 327 ? 11.956 -10.214 -23.907 1.00 94.00 327 THR A C 1
ATOM 2356 O O . THR A 1 327 ? 11.342 -10.990 -24.642 1.00 94.00 327 THR A O 1
ATOM 2359 N N . GLY A 1 328 ? 11.519 -8.973 -23.672 1.00 90.75 328 GLY A N 1
ATOM 2360 C CA . GLY A 1 328 ? 10.333 -8.383 -24.303 1.00 90.75 328 GLY A CA 1
ATOM 2361 C C . GLY A 1 328 ? 9.188 -8.058 -23.344 1.00 90.75 328 GLY A C 1
ATOM 2362 O O . GLY A 1 328 ? 8.186 -7.490 -23.777 1.00 90.75 328 GLY A O 1
ATOM 2363 N N . GLY A 1 329 ? 9.329 -8.361 -22.052 1.00 95.56 329 GLY A N 1
ATOM 2364 C CA . GLY A 1 329 ? 8.443 -7.851 -21.010 1.00 95.56 329 GLY A CA 1
ATOM 2365 C C . GLY A 1 329 ? 8.519 -6.329 -20.876 1.00 95.56 329 GLY A C 1
ATOM 2366 O O . GLY A 1 329 ? 9.470 -5.702 -21.347 1.00 95.56 329 GLY A O 1
ATOM 2367 N N . ASN A 1 330 ? 7.521 -5.729 -20.228 1.00 96.25 330 ASN A N 1
ATOM 2368 C CA . ASN A 1 330 ? 7.512 -4.298 -19.926 1.00 96.25 330 ASN A CA 1
ATOM 2369 C C . ASN A 1 330 ? 7.221 -4.021 -18.449 1.00 96.25 330 ASN A C 1
ATOM 2371 O O . ASN A 1 330 ? 6.615 -4.830 -17.743 1.00 96.25 330 ASN A O 1
ATOM 2375 N N . TYR A 1 331 ? 7.645 -2.844 -18.010 1.00 97.19 331 TYR A N 1
ATOM 2376 C CA . TYR A 1 331 ? 7.583 -2.355 -16.645 1.00 97.19 331 TYR A CA 1
ATOM 2377 C C . TYR A 1 331 ? 6.144 -2.267 -16.136 1.00 97.19 331 TYR A C 1
ATOM 2379 O O . TYR A 1 331 ? 5.868 -2.670 -15.012 1.00 97.19 331 TYR A O 1
ATOM 2387 N N . ASN A 1 332 ? 5.197 -1.830 -16.970 1.00 96.06 332 ASN A N 1
ATOM 2388 C CA . ASN A 1 332 ? 3.794 -1.729 -16.563 1.00 96.06 332 ASN A CA 1
ATOM 2389 C C . ASN A 1 332 ? 3.177 -3.106 -16.277 1.00 96.06 332 ASN A C 1
ATOM 2391 O O . ASN A 1 332 ? 2.459 -3.263 -15.293 1.00 96.06 332 ASN A O 1
ATOM 2395 N N . ALA A 1 333 ? 3.476 -4.118 -17.094 1.00 96.81 333 ALA A N 1
ATOM 2396 C CA . ALA A 1 333 ? 3.034 -5.491 -16.859 1.00 96.81 333 ALA A CA 1
ATOM 2397 C C . ALA A 1 333 ? 3.682 -6.094 -15.600 1.00 96.81 333 ALA A C 1
ATOM 2399 O O . ALA A 1 333 ? 3.018 -6.800 -14.837 1.00 96.81 333 ALA A O 1
ATOM 2400 N N . PHE A 1 334 ? 4.955 -5.777 -15.349 1.00 97.75 334 PHE A N 1
ATOM 2401 C CA . PHE A 1 334 ? 5.633 -6.112 -14.096 1.00 97.75 334 PHE A CA 1
ATOM 2402 C C . PHE A 1 334 ? 4.920 -5.481 -12.886 1.00 97.75 334 PHE A C 1
ATOM 2404 O O . PHE A 1 334 ? 4.510 -6.206 -11.981 1.00 97.75 334 PHE A O 1
ATOM 2411 N N . VAL A 1 335 ? 4.674 -4.166 -12.902 1.00 98.00 335 VAL A N 1
ATOM 2412 C CA . VAL A 1 335 ? 3.953 -3.451 -11.833 1.00 98.00 335 VAL A CA 1
ATOM 2413 C C . VAL A 1 335 ? 2.566 -4.048 -11.597 1.00 98.00 335 VAL A C 1
ATOM 2415 O O . VAL A 1 335 ? 2.190 -4.272 -10.447 1.00 98.00 335 VAL A O 1
ATOM 2418 N N . GLN A 1 336 ? 1.817 -4.357 -12.661 1.00 97.19 336 GLN A N 1
ATOM 2419 C CA . GLN A 1 336 ? 0.511 -5.018 -12.557 1.00 97.19 336 GLN A CA 1
ATOM 2420 C C . GLN A 1 336 ? 0.611 -6.392 -11.892 1.00 97.19 336 GLN A C 1
ATOM 2422 O O . GLN A 1 336 ? -0.222 -6.728 -11.051 1.00 97.19 336 GLN A O 1
ATOM 2427 N N . THR A 1 337 ? 1.638 -7.171 -12.239 1.00 97.62 337 THR A N 1
ATOM 2428 C CA . THR A 1 337 ? 1.845 -8.506 -11.667 1.00 97.62 337 THR A CA 1
ATOM 2429 C C . THR A 1 337 ? 2.135 -8.431 -10.174 1.00 97.62 337 THR A C 1
ATOM 2431 O O . THR A 1 337 ? 1.576 -9.215 -9.418 1.00 97.62 337 THR A O 1
ATOM 2434 N N . ILE A 1 338 ? 2.957 -7.477 -9.729 1.00 97.94 338 ILE A N 1
ATOM 2435 C CA . ILE A 1 338 ? 3.221 -7.300 -8.295 1.00 97.94 338 ILE A CA 1
ATOM 2436 C C . ILE A 1 338 ? 1.982 -6.772 -7.569 1.00 97.94 338 ILE A C 1
ATOM 2438 O O . ILE A 1 338 ? 1.632 -7.284 -6.513 1.00 97.94 338 ILE A O 1
ATOM 2442 N N . SER A 1 339 ? 1.273 -5.806 -8.156 1.00 98.00 339 SER A N 1
ATOM 2443 C CA . SER A 1 339 ? 0.102 -5.163 -7.535 1.00 98.00 339 SER A CA 1
ATOM 2444 C C . SER A 1 339 ? -1.105 -6.094 -7.360 1.00 98.00 339 SER A C 1
ATOM 2446 O O . SER A 1 339 ? -1.970 -5.808 -6.542 1.00 98.00 339 SER A O 1
ATOM 2448 N N . SER A 1 340 ? -1.170 -7.189 -8.124 1.00 96.62 340 SER A N 1
ATOM 2449 C CA . SER A 1 340 ? -2.206 -8.236 -8.036 1.00 96.62 340 SER A CA 1
ATOM 2450 C C . SER A 1 340 ? -1.645 -9.602 -7.618 1.00 96.62 340 SER A C 1
ATOM 2452 O O . SER A 1 340 ? -2.311 -10.631 -7.733 1.00 96.62 340 SER A O 1
ATOM 2454 N N . GLY A 1 341 ? -0.385 -9.621 -7.180 1.00 96.50 341 GLY A N 1
ATOM 2455 C CA . GLY A 1 341 ? 0.302 -10.820 -6.726 1.00 96.50 341 GLY A CA 1
ATOM 2456 C C . GLY A 1 341 ? -0.118 -11.222 -5.316 1.00 96.50 341 GLY A C 1
ATOM 2457 O O . GLY A 1 341 ? -0.771 -10.467 -4.595 1.00 96.50 341 GLY A O 1
ATOM 2458 N N . VAL A 1 342 ? 0.311 -12.416 -4.905 1.00 95.88 342 VAL A N 1
ATOM 2459 C CA . VAL A 1 342 ? 0.015 -12.943 -3.566 1.00 95.88 342 VAL A CA 1
ATOM 2460 C C . VAL A 1 342 ? 0.561 -12.032 -2.466 1.00 95.88 342 VAL A C 1
ATOM 2462 O O . VAL A 1 342 ? -0.127 -11.799 -1.483 1.00 95.88 342 VAL A O 1
ATOM 2465 N N . GLU A 1 343 ? 1.739 -11.433 -2.656 1.00 96.06 343 GLU A N 1
ATOM 2466 C CA . GLU A 1 343 ? 2.331 -10.537 -1.662 1.00 96.06 343 GLU A CA 1
ATOM 2467 C C . GLU A 1 343 ? 1.499 -9.257 -1.454 1.00 96.06 343 GLU A C 1
ATOM 2469 O O . GLU A 1 343 ? 1.328 -8.816 -0.319 1.00 96.06 343 GLU A O 1
ATOM 2474 N N . ALA A 1 344 ? 0.937 -8.679 -2.523 1.00 97.50 344 ALA A N 1
ATOM 2475 C CA . ALA A 1 344 ? 0.055 -7.515 -2.413 1.00 97.50 344 ALA A CA 1
ATOM 2476 C C . ALA A 1 344 ? -1.299 -7.882 -1.783 1.00 97.50 344 ALA A C 1
ATOM 2478 O O . ALA A 1 344 ? -1.807 -7.145 -0.939 1.00 97.50 344 ALA A O 1
ATOM 2479 N N . GLN A 1 345 ? -1.868 -9.038 -2.140 1.00 97.62 345 GLN A N 1
ATOM 2480 C CA . GLN A 1 345 ? -3.101 -9.540 -1.525 1.00 97.62 345 GLN A CA 1
ATOM 2481 C C . GLN A 1 345 ? -2.924 -9.783 -0.021 1.00 97.62 345 GLN A C 1
ATOM 2483 O O . GLN A 1 345 ? -3.749 -9.332 0.776 1.00 97.62 345 GLN A O 1
ATOM 2488 N N . ASP A 1 346 ? -1.823 -10.426 0.373 1.00 97.31 346 ASP A N 1
ATOM 2489 C CA . ASP A 1 346 ? -1.487 -10.682 1.773 1.00 97.31 346 ASP A CA 1
ATOM 2490 C C . ASP A 1 346 ? -1.310 -9.374 2.556 1.00 97.31 346 ASP A C 1
ATOM 2492 O O . ASP A 1 346 ? -1.795 -9.268 3.6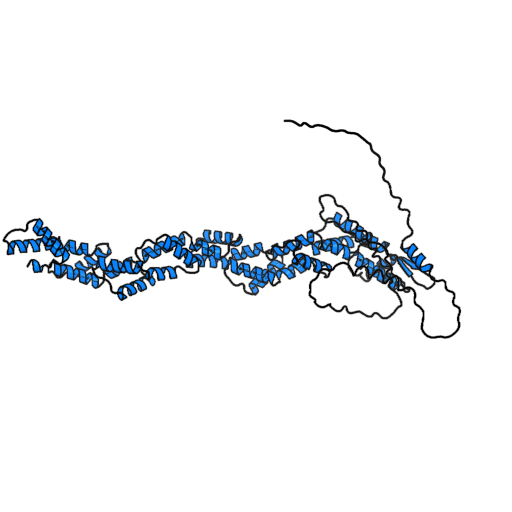83 1.00 97.31 346 ASP A O 1
ATOM 2496 N N . LEU A 1 347 ? -0.661 -8.363 1.966 1.00 97.81 347 LEU A N 1
ATOM 2497 C CA . LEU A 1 347 ? -0.531 -7.026 2.553 1.00 97.81 347 LEU A CA 1
ATOM 2498 C C . LEU A 1 347 ? -1.903 -6.369 2.786 1.00 97.81 347 LEU A C 1
ATOM 2500 O O . LEU A 1 347 ? -2.140 -5.802 3.857 1.00 97.81 347 LEU A O 1
ATOM 2504 N N . ILE A 1 348 ? -2.806 -6.433 1.801 1.00 98.25 348 ILE A N 1
ATOM 2505 C CA . ILE A 1 348 ? -4.158 -5.866 1.910 1.00 98.25 348 ILE A CA 1
ATOM 2506 C C . ILE A 1 348 ? -4.911 -6.535 3.059 1.00 98.25 348 ILE A C 1
ATOM 2508 O O . ILE A 1 348 ? -5.405 -5.843 3.951 1.00 98.25 348 ILE A O 1
ATOM 2512 N N . VAL A 1 349 ? -4.956 -7.869 3.077 1.00 98.00 349 VAL A N 1
ATOM 2513 C CA . VAL A 1 349 ? -5.647 -8.639 4.122 1.00 98.00 349 VAL A CA 1
ATOM 2514 C C . VAL A 1 349 ? -5.081 -8.320 5.501 1.00 98.00 349 VAL A C 1
ATOM 2516 O O . VAL A 1 349 ? -5.835 -7.918 6.385 1.00 98.00 349 VAL A O 1
ATOM 2519 N N . GLN A 1 350 ? -3.759 -8.390 5.668 1.00 97.62 350 GLN A N 1
ATOM 2520 C CA . GLN A 1 350 ? -3.109 -8.095 6.947 1.00 97.62 350 GLN A CA 1
ATOM 2521 C C . GLN A 1 350 ? -3.359 -6.660 7.417 1.00 97.62 350 GLN A C 1
ATOM 2523 O O . GLN A 1 350 ? -3.448 -6.415 8.618 1.00 97.62 350 GLN A O 1
ATOM 2528 N N . THR A 1 351 ? -3.491 -5.700 6.500 1.00 98.19 351 THR A N 1
ATOM 2529 C CA . THR A 1 351 ? -3.785 -4.308 6.860 1.00 98.19 351 THR A CA 1
ATOM 2530 C C . THR A 1 351 ? -5.195 -4.162 7.428 1.00 98.19 351 THR A C 1
ATOM 2532 O O . THR A 1 351 ? -5.360 -3.540 8.479 1.00 98.19 351 THR A O 1
ATOM 2535 N N . TYR A 1 352 ? -6.196 -4.770 6.787 1.00 98.38 352 TYR A N 1
ATOM 2536 C CA . TYR A 1 352 ? -7.573 -4.778 7.289 1.00 98.38 352 TYR A CA 1
ATOM 2537 C C . TYR A 1 352 ? -7.699 -5.530 8.618 1.00 98.38 352 TYR A C 1
ATOM 2539 O O . TYR A 1 352 ? -8.321 -5.016 9.545 1.00 98.38 352 TYR A O 1
ATOM 2547 N N . GLU A 1 353 ? -7.054 -6.688 8.754 1.00 97.38 353 GLU A N 1
ATOM 2548 C CA . GLU A 1 353 ? -7.064 -7.459 10.001 1.00 97.38 353 GLU A CA 1
ATOM 2549 C C . GLU A 1 353 ? -6.378 -6.692 11.139 1.00 97.38 353 GLU A C 1
ATOM 2551 O O . GLU A 1 353 ? -6.905 -6.605 12.245 1.00 97.38 353 GLU A O 1
ATOM 2556 N N . ARG A 1 354 ? -5.226 -6.063 10.873 1.00 97.50 354 ARG A N 1
ATOM 2557 C CA . ARG A 1 354 ? -4.490 -5.292 11.884 1.00 97.50 354 ARG A CA 1
ATOM 2558 C C . ARG A 1 354 ? -5.256 -4.060 12.358 1.00 97.50 354 ARG A C 1
ATOM 2560 O O . ARG A 1 354 ? -5.222 -3.764 13.551 1.00 97.50 354 ARG A O 1
ATOM 2567 N N . ILE A 1 355 ? -5.843 -3.298 11.436 1.00 97.88 355 ILE A N 1
ATOM 2568 C CA . ILE A 1 355 ? -6.445 -1.989 11.735 1.00 97.88 355 ILE A CA 1
ATOM 2569 C C . ILE A 1 355 ? -7.892 -2.137 12.185 1.00 97.88 355 ILE A C 1
ATOM 2571 O O . ILE A 1 355 ? -8.287 -1.519 13.167 1.00 97.88 355 ILE A O 1
ATOM 2575 N N . ALA A 1 356 ? -8.675 -2.918 11.447 1.00 96.75 356 ALA A N 1
ATOM 2576 C CA . ALA A 1 356 ? -10.125 -2.956 11.562 1.00 96.75 356 ALA A CA 1
ATOM 2577 C C . ALA A 1 356 ? -10.656 -4.297 12.102 1.00 96.75 356 ALA A C 1
ATOM 2579 O O . ALA A 1 356 ? -11.865 -4.423 12.264 1.00 96.75 356 ALA A O 1
ATOM 2580 N N . ASP A 1 357 ? -9.781 -5.264 12.415 1.00 97.31 357 ASP A N 1
ATOM 2581 C CA . ASP A 1 357 ? -10.139 -6.604 12.920 1.00 97.31 357 ASP A CA 1
ATOM 2582 C C . ASP A 1 357 ? -11.173 -7.319 12.031 1.00 97.31 357 ASP A C 1
ATOM 2584 O O . ASP A 1 357 ? -12.092 -7.998 12.489 1.00 97.31 357 ASP A O 1
ATOM 2588 N N . VAL A 1 358 ? -11.043 -7.131 10.715 1.00 96.31 358 VAL A N 1
ATOM 2589 C CA . VAL A 1 358 ? -11.928 -7.729 9.713 1.00 96.31 358 VAL A CA 1
ATOM 2590 C C . VAL A 1 358 ? -11.129 -8.336 8.572 1.00 96.31 358 VAL A C 1
ATOM 2592 O O . VAL A 1 358 ? -10.116 -7.795 8.136 1.00 96.31 358 VAL A O 1
ATOM 2595 N N . THR A 1 359 ? -11.636 -9.438 8.026 1.00 96.75 359 THR A N 1
ATOM 2596 C CA . THR A 1 359 ? -11.180 -9.942 6.730 1.00 96.75 359 THR A CA 1
ATOM 2597 C C . THR A 1 359 ? -11.847 -9.114 5.625 1.00 96.75 359 THR A C 1
ATOM 2599 O O . THR A 1 359 ? -13.082 -9.048 5.594 1.00 96.75 359 THR A O 1
ATOM 2602 N N . PRO A 1 360 ? -11.083 -8.487 4.711 1.00 96.94 360 PRO A N 1
ATOM 2603 C CA . PRO A 1 360 ? -11.668 -7.701 3.634 1.00 96.94 360 PRO A CA 1
ATOM 2604 C C . PRO A 1 360 ? -12.431 -8.602 2.663 1.00 96.94 360 PRO A C 1
ATOM 2606 O O . PRO A 1 360 ? -12.061 -9.750 2.415 1.00 96.94 360 PRO A O 1
ATOM 2609 N N . ALA A 1 361 ? -13.499 -8.071 2.079 1.00 97.00 361 ALA A N 1
ATOM 2610 C CA . ALA A 1 361 ? -14.228 -8.764 1.028 1.00 97.00 361 ALA A CA 1
ATOM 2611 C C . ALA A 1 361 ? -13.437 -8.763 -0.292 1.00 97.00 361 ALA A C 1
ATOM 2613 O O . ALA A 1 361 ? -12.698 -7.820 -0.579 1.00 97.00 361 ALA A O 1
ATOM 2614 N N . ASP A 1 362 ? -13.682 -9.755 -1.156 1.00 96.69 362 ASP A N 1
ATOM 2615 C CA . ASP A 1 362 ? -12.994 -9.904 -2.451 1.00 96.69 362 ASP A CA 1
ATOM 2616 C C . ASP A 1 362 ? -12.995 -8.614 -3.289 1.00 96.69 362 ASP A C 1
ATOM 2618 O O . ASP A 1 362 ? -11.993 -8.259 -3.903 1.00 96.69 362 ASP A O 1
ATOM 2622 N N . TYR A 1 363 ? -14.104 -7.863 -3.289 1.00 96.62 363 TYR A N 1
ATOM 2623 C CA . TYR A 1 363 ? -14.195 -6.614 -4.051 1.00 96.62 363 TYR A CA 1
ATOM 2624 C C . TYR A 1 363 ? -13.288 -5.503 -3.498 1.00 96.62 363 TYR A C 1
ATOM 2626 O O . TYR A 1 363 ? -12.851 -4.652 -4.269 1.00 96.62 363 TYR A O 1
ATOM 2634 N N . GLN A 1 364 ? -13.009 -5.494 -2.190 1.00 97.12 364 GLN A N 1
ATOM 2635 C CA . GLN A 1 364 ? -12.077 -4.548 -1.571 1.00 97.12 364 GLN A CA 1
ATOM 2636 C C . GLN A 1 364 ? -10.648 -4.907 -1.970 1.00 97.12 364 GLN A C 1
ATOM 2638 O O . GLN A 1 364 ? -9.901 -4.021 -2.376 1.00 97.12 364 GLN A O 1
ATOM 2643 N N . VAL A 1 365 ? -10.309 -6.202 -1.957 1.00 97.81 365 VAL A N 1
ATOM 2644 C CA . VAL A 1 365 ? -9.013 -6.696 -2.443 1.00 97.81 365 VAL A CA 1
ATOM 2645 C C . VAL A 1 365 ? -8.817 -6.307 -3.908 1.00 97.81 365 VAL A C 1
ATOM 2647 O O . VAL A 1 365 ? -7.874 -5.590 -4.218 1.00 97.81 365 VAL A O 1
ATOM 2650 N N . THR A 1 366 ? -9.754 -6.645 -4.799 1.00 97.69 366 THR A N 1
ATOM 2651 C CA . THR A 1 366 ? -9.646 -6.301 -6.230 1.00 97.69 366 THR A CA 1
ATOM 2652 C C . THR A 1 366 ? -9.623 -4.794 -6.500 1.00 97.69 366 THR A C 1
ATOM 2654 O O . THR A 1 366 ? -8.951 -4.330 -7.429 1.00 97.69 366 THR A O 1
ATOM 2657 N N . SER A 1 367 ? -10.338 -4.000 -5.697 1.00 97.62 367 SER A N 1
ATOM 2658 C CA . SER A 1 367 ? -10.259 -2.539 -5.784 1.00 97.62 367 SER A CA 1
ATOM 2659 C C . SER A 1 367 ? -8.851 -2.050 -5.448 1.00 97.62 367 SER A C 1
ATOM 2661 O O . SER A 1 367 ? -8.303 -1.234 -6.188 1.00 97.62 367 SER A O 1
ATOM 2663 N N . TRP A 1 368 ? -8.248 -2.578 -4.381 1.00 97.94 368 TRP A N 1
ATOM 2664 C CA . TRP A 1 368 ? -6.886 -2.235 -3.988 1.00 97.94 368 TRP A CA 1
ATOM 2665 C C . TRP A 1 368 ? -5.842 -2.695 -5.000 1.00 97.94 368 TRP A C 1
ATOM 2667 O O . TRP A 1 368 ? -4.975 -1.903 -5.345 1.00 97.94 368 TRP A O 1
ATOM 2677 N N . GLU A 1 369 ? -5.961 -3.898 -5.563 1.00 97.88 369 GLU A N 1
ATOM 2678 C CA . GLU A 1 369 ? -5.078 -4.363 -6.645 1.00 97.88 369 GLU A CA 1
ATOM 2679 C C . GLU A 1 369 ? -5.076 -3.384 -7.832 1.00 97.88 369 GLU A C 1
ATOM 2681 O O . GLU A 1 369 ? -4.028 -3.038 -8.382 1.00 97.88 369 GLU A O 1
ATOM 2686 N N . SER A 1 370 ? -6.261 -2.883 -8.199 1.00 97.06 370 SER A N 1
ATOM 2687 C CA . SER A 1 370 ? -6.426 -1.905 -9.282 1.00 97.06 370 SER A CA 1
ATOM 2688 C C . SER A 1 370 ? -5.815 -0.544 -8.932 1.00 97.06 370 SER A C 1
ATOM 2690 O O . SER A 1 370 ? -5.173 0.085 -9.778 1.00 97.06 370 SER A O 1
ATOM 2692 N N . SER A 1 371 ? -5.999 -0.097 -7.690 1.00 97.44 371 SER A N 1
ATOM 2693 C CA . SER A 1 371 ? -5.421 1.134 -7.144 1.00 97.44 371 SER A CA 1
ATOM 2694 C C . SER A 1 371 ? -3.891 1.084 -7.131 1.00 97.44 371 SER A C 1
ATOM 2696 O O . SER A 1 371 ? -3.231 1.957 -7.701 1.00 97.44 371 SER A O 1
ATOM 2698 N N . LEU A 1 372 ? -3.322 0.002 -6.589 1.00 97.25 372 LEU A N 1
ATOM 2699 C CA . LEU A 1 372 ? -1.881 -0.237 -6.536 1.00 97.25 372 LEU A CA 1
ATOM 2700 C C . LEU A 1 372 ? -1.269 -0.265 -7.943 1.00 97.25 372 LEU A C 1
ATOM 2702 O O . LEU A 1 372 ? -0.251 0.389 -8.194 1.00 97.25 372 LEU A O 1
ATOM 2706 N N . ALA A 1 373 ? -1.931 -0.931 -8.894 1.00 95.50 373 ALA A N 1
ATOM 2707 C CA . ALA A 1 373 ? -1.499 -0.967 -10.290 1.00 95.50 373 ALA A CA 1
ATOM 2708 C C . ALA A 1 373 ? -1.566 0.406 -10.985 1.00 95.50 373 ALA A C 1
ATOM 2710 O O . ALA A 1 373 ? -0.808 0.653 -11.923 1.00 95.50 373 ALA A O 1
ATOM 2711 N N . SER A 1 374 ? -2.462 1.294 -10.541 1.00 94.38 374 SER A N 1
ATOM 2712 C CA . SER A 1 374 ? -2.688 2.614 -11.147 1.00 94.38 374 SER A CA 1
ATOM 2713 C C . SER A 1 374 ? -1.811 3.722 -10.563 1.00 94.38 374 SER A C 1
ATOM 2715 O O . SER A 1 374 ? -1.712 4.792 -11.163 1.00 94.38 374 SER A O 1
ATOM 2717 N N . GLY A 1 375 ? -1.161 3.485 -9.423 1.00 94.25 375 GLY A N 1
ATOM 2718 C CA . GLY A 1 375 ? -0.219 4.440 -8.839 1.00 94.25 375 GLY A CA 1
ATOM 2719 C C . GLY A 1 375 ? -0.127 4.389 -7.322 1.00 94.25 375 GLY A C 1
ATOM 2720 O O . GLY A 1 375 ? 0.952 4.668 -6.802 1.00 94.25 375 GLY A O 1
ATOM 2721 N N . ASP A 1 376 ? -1.187 3.957 -6.638 1.00 97.06 376 ASP A N 1
ATOM 2722 C CA . ASP A 1 376 ? -1.238 3.940 -5.173 1.00 97.06 376 ASP A CA 1
ATOM 2723 C C . ASP A 1 376 ? -0.168 3.005 -4.598 1.00 97.06 376 ASP A C 1
ATOM 2725 O O . ASP A 1 376 ? 0.277 2.049 -5.239 1.00 97.06 376 ASP A O 1
ATOM 2729 N N . ASN A 1 377 ? 0.284 3.281 -3.388 1.00 96.69 377 ASN A N 1
ATOM 2730 C CA . ASN A 1 377 ? 1.251 2.457 -2.672 1.00 96.69 377 ASN A CA 1
ATOM 2731 C C . ASN A 1 377 ? 0.652 1.936 -1.356 1.00 96.69 377 ASN A C 1
ATOM 2733 O O . ASN A 1 377 ? -0.473 2.261 -0.978 1.00 96.69 377 ASN A O 1
ATOM 2737 N N . TYR A 1 378 ? 1.409 1.111 -0.639 1.00 95.19 378 TYR A N 1
ATOM 2738 C CA . TYR A 1 378 ? 0.941 0.516 0.609 1.00 95.19 378 TYR A CA 1
ATOM 2739 C C . TYR A 1 378 ? 0.644 1.545 1.717 1.00 95.19 378 TYR A C 1
ATOM 2741 O O . TYR A 1 378 ? -0.189 1.282 2.582 1.00 95.19 378 TYR A O 1
ATOM 2749 N N . GLN A 1 379 ? 1.276 2.724 1.700 1.00 96.44 379 GLN A N 1
ATOM 2750 C CA . GLN A 1 379 ? 0.940 3.801 2.636 1.00 96.44 379 GLN A CA 1
ATOM 2751 C C . GLN A 1 379 ? -0.436 4.384 2.317 1.00 96.44 379 GLN A C 1
ATOM 2753 O O . GLN A 1 379 ? -1.197 4.649 3.242 1.00 96.44 379 GLN A O 1
ATOM 2758 N N . ASP A 1 380 ? -0.803 4.511 1.039 1.00 97.94 380 ASP A N 1
ATOM 2759 C CA . ASP A 1 380 ? -2.150 4.945 0.644 1.00 97.94 380 ASP A CA 1
ATOM 2760 C C . ASP A 1 380 ? -3.217 3.944 1.124 1.00 97.94 380 ASP A C 1
ATOM 2762 O O . ASP A 1 380 ? -4.262 4.347 1.642 1.00 97.94 380 ASP A O 1
ATOM 2766 N N . LEU A 1 381 ? -2.914 2.641 1.047 1.00 98.12 381 LEU A N 1
ATOM 2767 C CA . LEU A 1 381 ? -3.725 1.572 1.641 1.00 98.12 381 LEU A CA 1
ATOM 2768 C C . LEU A 1 381 ? -3.885 1.760 3.155 1.00 98.12 381 LEU A C 1
ATOM 2770 O O . LEU A 1 381 ? -5.013 1.804 3.646 1.00 98.12 381 LEU A O 1
ATOM 2774 N N . ILE A 1 382 ? -2.783 1.908 3.897 1.00 97.94 382 ILE A N 1
ATOM 2775 C CA . ILE A 1 382 ? -2.821 2.110 5.353 1.00 97.94 382 ILE A CA 1
ATOM 2776 C C . ILE A 1 382 ? -3.661 3.340 5.704 1.00 97.94 382 ILE A C 1
ATOM 2778 O O . ILE A 1 382 ? -4.525 3.255 6.576 1.00 97.94 382 ILE A O 1
ATOM 2782 N N . GLN A 1 383 ? -3.444 4.466 5.024 1.00 97.88 383 GLN A N 1
ATOM 2783 C CA . GLN A 1 383 ? -4.170 5.710 5.274 1.00 97.88 383 GLN A CA 1
ATOM 2784 C C . GLN A 1 383 ? -5.671 5.547 5.039 1.00 97.88 383 GLN A C 1
ATOM 2786 O O . GLN A 1 383 ? -6.476 5.957 5.876 1.00 97.88 383 GLN A O 1
ATOM 2791 N N . CYS A 1 384 ? -6.051 4.921 3.926 1.00 97.69 384 CYS A N 1
ATOM 2792 C CA . CYS A 1 384 ? -7.450 4.744 3.568 1.00 97.69 384 CYS A CA 1
ATOM 2793 C C . CYS A 1 384 ? -8.173 3.767 4.500 1.00 97.69 384 CYS A C 1
ATOM 2795 O O . CYS A 1 384 ? -9.295 4.055 4.910 1.00 97.69 384 CYS A O 1
ATOM 2797 N N . VAL A 1 385 ? -7.537 2.655 4.883 1.00 98.19 385 VAL A N 1
ATOM 2798 C CA . VAL A 1 385 ? -8.126 1.701 5.837 1.00 98.19 385 VAL A CA 1
ATOM 2799 C C . VAL A 1 385 ? -8.226 2.317 7.234 1.00 98.19 385 VAL A C 1
ATOM 2801 O O . VAL A 1 385 ? -9.252 2.157 7.888 1.00 98.19 385 VAL A O 1
ATOM 2804 N N . SER A 1 386 ? -7.211 3.073 7.670 1.00 98.44 386 SER A N 1
ATOM 2805 C CA . SER A 1 386 ? -7.194 3.725 8.992 1.00 98.44 386 SER A CA 1
ATOM 2806 C C . SER A 1 386 ? -8.323 4.734 9.179 1.00 98.44 386 SER A C 1
ATOM 2808 O O . SER A 1 386 ? -8.876 4.802 10.267 1.00 98.44 386 SER A O 1
ATOM 2810 N N . HIS A 1 387 ? -8.688 5.469 8.125 1.00 98.00 387 HIS A N 1
ATOM 2811 C CA . HIS A 1 387 ? -9.778 6.458 8.130 1.00 98.00 387 HIS A CA 1
ATOM 2812 C C . HIS A 1 387 ? -11.071 5.918 7.493 1.00 98.00 387 HIS A C 1
ATOM 2814 O O . HIS A 1 387 ? -11.952 6.677 7.075 1.00 98.00 387 HIS A O 1
ATOM 2820 N N . GLY A 1 388 ? -11.152 4.597 7.322 1.00 97.00 388 GLY A N 1
ATOM 2821 C CA . GLY A 1 388 ? -12.281 3.913 6.710 1.00 97.00 388 GLY A CA 1
ATOM 2822 C C . GLY A 1 388 ? -13.448 3.735 7.678 1.00 97.00 388 GLY A C 1
ATOM 2823 O O . GLY A 1 388 ? -13.304 3.806 8.900 1.00 97.00 388 GLY A O 1
ATOM 2824 N N . ALA A 1 389 ? -14.625 3.434 7.129 1.00 96.50 389 ALA A N 1
ATOM 2825 C CA . ALA A 1 389 ? -15.826 3.205 7.930 1.00 96.50 389 ALA A CA 1
ATOM 2826 C C . ALA A 1 389 ? -15.673 2.003 8.880 1.00 96.50 389 ALA A C 1
ATOM 2828 O O . ALA A 1 389 ? -16.208 2.016 9.987 1.00 96.50 389 ALA A O 1
ATOM 2829 N N . GLU A 1 390 ? -14.933 0.976 8.465 1.00 97.06 390 GLU A N 1
ATOM 2830 C CA . GLU A 1 390 ? -14.648 -0.210 9.269 1.00 97.06 390 GLU A CA 1
ATOM 2831 C C . GLU A 1 390 ? -13.793 0.125 10.499 1.00 97.06 390 GLU A C 1
ATOM 2833 O O . GLU A 1 390 ? -14.129 -0.305 11.602 1.00 97.06 390 GLU A O 1
ATOM 2838 N N . ALA A 1 391 ? -12.749 0.948 10.345 1.00 98.19 391 ALA A N 1
ATOM 2839 C CA . ALA A 1 391 ? -11.923 1.399 11.465 1.00 98.19 391 ALA A CA 1
ATOM 2840 C C . ALA A 1 391 ? -12.728 2.264 12.447 1.00 98.19 391 ALA A C 1
ATOM 2842 O O . ALA A 1 391 ? -12.672 2.043 13.656 1.00 98.19 391 ALA A O 1
ATOM 2843 N N . GLN A 1 392 ? -13.550 3.190 11.941 1.00 98.06 392 GLN A N 1
ATOM 2844 C CA . GLN A 1 392 ? -14.436 4.011 12.776 1.00 98.06 392 GLN A CA 1
ATOM 2845 C C . GLN A 1 392 ? -15.430 3.160 13.574 1.00 98.06 392 GLN A C 1
ATOM 2847 O O . GLN A 1 392 ? -15.606 3.364 14.777 1.00 98.06 392 GLN A O 1
ATOM 2852 N N . ALA A 1 393 ? -16.064 2.185 12.917 1.00 97.75 393 ALA A N 1
ATOM 2853 C CA . ALA A 1 393 ? -16.998 1.271 13.562 1.00 97.75 393 ALA A CA 1
ATOM 2854 C C . ALA A 1 393 ? -16.310 0.423 14.641 1.00 97.75 393 ALA A C 1
ATOM 2856 O O . ALA A 1 393 ? -16.865 0.259 15.729 1.00 97.75 393 ALA A O 1
ATOM 2857 N N . LEU A 1 394 ? -15.092 -0.060 14.374 1.00 98.25 394 LEU A N 1
ATOM 2858 C CA . LEU A 1 394 ? -14.290 -0.793 15.350 1.00 98.25 394 LEU A CA 1
ATOM 2859 C C . LEU A 1 394 ? -13.968 0.069 16.575 1.00 98.25 394 LEU A C 1
ATOM 2861 O O . LEU A 1 394 ? -14.212 -0.368 17.698 1.00 98.25 394 LEU A O 1
ATOM 2865 N N . ILE A 1 395 ? -13.456 1.291 16.379 1.00 98.56 395 ILE A N 1
ATOM 2866 C CA . ILE A 1 395 ? -13.129 2.211 17.481 1.00 98.56 395 ILE A CA 1
ATOM 2867 C C . ILE A 1 395 ? -14.361 2.429 18.358 1.00 98.56 395 ILE A C 1
ATOM 2869 O O . ILE A 1 395 ? -14.303 2.258 19.577 1.00 98.56 395 ILE A O 1
ATOM 2873 N N . GLN A 1 396 ? -15.497 2.740 17.734 1.00 98.25 396 GLN A N 1
ATOM 2874 C CA . GLN A 1 396 ? -16.757 2.942 18.434 1.00 98.25 396 GLN A CA 1
ATOM 2875 C C . GLN A 1 396 ? -17.187 1.702 19.231 1.00 98.25 396 GLN A C 1
ATOM 2877 O O . GLN A 1 396 ? -17.616 1.841 20.378 1.00 98.25 396 GLN A O 1
ATOM 2882 N N . SER A 1 397 ? -17.060 0.510 18.638 1.00 97.81 397 SER A N 1
ATOM 2883 C CA . SER A 1 397 ? -17.388 -0.761 19.292 1.00 97.81 397 SER A CA 1
ATOM 2884 C C . SER A 1 397 ? -16.499 -1.012 20.500 1.00 97.81 397 SER A C 1
ATOM 2886 O O . SER A 1 397 ? -17.012 -1.358 21.553 1.00 97.81 397 SER A O 1
ATOM 2888 N N . VAL A 1 398 ? -15.185 -0.788 20.400 1.00 98.25 398 VAL A N 1
ATOM 2889 C CA . VAL A 1 398 ? -14.268 -1.034 21.523 1.00 98.25 398 VAL A CA 1
ATOM 2890 C C . VAL A 1 398 ? -14.567 -0.108 22.700 1.00 98.25 398 VAL A C 1
ATOM 2892 O O . VAL A 1 398 ? -14.601 -0.572 23.835 1.00 98.25 398 VAL A O 1
ATOM 2895 N N . TYR A 1 399 ? -14.830 1.179 22.466 1.00 98.50 399 TYR A N 1
ATOM 2896 C CA . TYR A 1 399 ? -15.210 2.086 23.557 1.00 98.50 399 TYR A CA 1
ATOM 2897 C C . TYR A 1 399 ? -16.517 1.665 24.247 1.00 98.50 399 TYR A C 1
ATOM 2899 O O . TYR A 1 399 ? -16.596 1.705 25.477 1.00 98.50 399 TYR A O 1
ATOM 2907 N N . LEU A 1 400 ? -17.511 1.207 23.480 1.00 97.88 400 LEU A N 1
ATOM 2908 C CA . LEU A 1 400 ? -18.763 0.691 24.038 1.00 97.88 400 LEU A CA 1
ATOM 2909 C C . LEU A 1 400 ? -18.531 -0.613 24.811 1.00 97.88 400 LEU A C 1
ATOM 2911 O O . LEU A 1 400 ? -18.893 -0.715 25.978 1.00 97.88 400 LEU A O 1
ATOM 2915 N N . ASP A 1 401 ? -17.856 -1.581 24.198 1.00 97.38 401 ASP A N 1
ATOM 2916 C CA . ASP A 1 401 ? -17.647 -2.909 24.772 1.00 97.38 401 ASP A CA 1
ATOM 2917 C C . ASP A 1 401 ? -16.770 -2.884 26.024 1.00 97.38 401 ASP A C 1
ATOM 2919 O O . ASP A 1 401 ? -16.905 -3.762 26.876 1.00 97.38 401 ASP A O 1
ATOM 2923 N N . LYS A 1 402 ? -15.835 -1.932 26.135 1.00 97.75 402 LYS A N 1
ATOM 2924 C CA . LYS A 1 402 ? -14.871 -1.870 27.245 1.00 97.75 402 LYS A CA 1
ATOM 2925 C C . LYS A 1 402 ? -15.267 -0.907 28.356 1.00 97.75 402 LYS A C 1
ATOM 2927 O O . LYS A 1 402 ? -14.816 -1.114 29.476 1.00 97.75 402 LYS A O 1
ATOM 2932 N N . ALA A 1 403 ? -16.068 0.116 28.068 1.00 96.75 403 ALA A N 1
ATOM 2933 C CA . ALA A 1 403 ? -16.333 1.192 29.022 1.00 96.75 403 ALA A CA 1
ATOM 2934 C C . ALA A 1 403 ? -17.778 1.727 29.005 1.00 96.75 403 ALA A C 1
ATOM 2936 O O . ALA A 1 403 ? -18.012 2.787 29.581 1.00 96.75 403 ALA A O 1
ATOM 2937 N N . ASP A 1 404 ? -18.713 1.073 28.299 1.00 97.06 404 ASP A N 1
ATOM 2938 C CA . ASP A 1 404 ? -20.080 1.576 28.038 1.00 97.06 404 ASP A CA 1
ATOM 2939 C C . ASP A 1 404 ? -20.086 3.052 27.598 1.00 97.06 404 ASP A C 1
ATOM 2941 O O . ASP A 1 404 ? -20.894 3.890 28.006 1.00 97.06 404 ASP A O 1
ATOM 2945 N N . PHE A 1 405 ? -19.094 3.404 26.775 1.00 96.69 405 PHE A N 1
ATOM 2946 C CA . PHE A 1 405 ? -18.812 4.780 26.409 1.00 96.69 405 PHE A CA 1
ATOM 2947 C C . PHE A 1 405 ? -18.937 4.974 24.904 1.00 96.69 405 PHE A C 1
ATOM 2949 O O . PHE A 1 405 ? -18.393 4.218 24.102 1.00 96.69 405 PHE A O 1
ATOM 2956 N N . THR A 1 406 ? -19.622 6.040 24.492 1.00 97.62 406 THR A N 1
ATOM 2957 C CA . THR A 1 406 ? -19.651 6.425 23.079 1.00 97.62 406 THR A CA 1
ATOM 2958 C C . THR A 1 406 ? -18.442 7.301 22.763 1.00 97.62 406 THR A C 1
ATOM 2960 O O . THR A 1 406 ? -18.396 8.452 23.197 1.00 97.62 406 THR A O 1
ATOM 2963 N N . ALA A 1 407 ? -17.482 6.770 21.998 1.00 97.31 407 ALA A N 1
ATOM 2964 C CA . ALA A 1 407 ? -16.331 7.529 21.511 1.00 97.31 407 ALA A CA 1
ATOM 2965 C C . ALA A 1 407 ? -16.746 8.845 20.824 1.00 97.31 407 ALA A C 1
ATOM 2967 O O . ALA A 1 407 ? -17.698 8.900 20.049 1.00 97.31 407 ALA A O 1
ATOM 2968 N N . SER A 1 408 ? -16.014 9.917 21.113 1.00 97.75 408 SER A N 1
ATOM 2969 C CA . SER A 1 408 ? -16.166 11.208 20.440 1.00 97.75 408 SER A CA 1
ATOM 2970 C C . SER A 1 408 ? -15.398 11.250 19.119 1.00 97.75 408 SER A C 1
ATOM 2972 O O . SER A 1 408 ? -14.390 10.562 18.964 1.00 97.75 408 SER A O 1
ATOM 2974 N N . ASP A 1 409 ? -15.785 12.157 18.219 1.00 97.19 409 ASP A N 1
ATOM 2975 C CA . ASP A 1 409 ? -15.076 12.391 16.950 1.00 97.19 409 ASP A CA 1
ATOM 2976 C C . ASP A 1 409 ? -13.572 12.646 17.147 1.00 97.19 409 ASP A C 1
ATOM 2978 O O . ASP A 1 409 ? -12.753 12.213 16.340 1.00 97.19 409 ASP A O 1
ATOM 2982 N N . TYR A 1 410 ? -13.188 13.321 18.238 1.00 97.56 410 TYR A N 1
ATOM 2983 C CA . TYR A 1 410 ? -11.782 13.575 18.565 1.00 97.56 410 TYR A CA 1
ATOM 2984 C C . TYR A 1 410 ? -11.025 12.289 18.923 1.00 97.56 410 TYR A C 1
ATOM 2986 O O . TYR A 1 410 ? -9.889 12.111 18.493 1.00 97.56 410 TYR A O 1
ATOM 2994 N N . GLN A 1 411 ? -11.643 11.393 19.697 1.00 97.94 411 GLN A N 1
ATOM 2995 C CA . GLN A 1 411 ? -11.047 10.094 20.028 1.00 97.94 411 GLN A CA 1
ATOM 2996 C C . GLN A 1 411 ? -10.958 9.207 18.788 1.00 97.94 411 GLN A C 1
ATOM 2998 O O . GLN A 1 411 ? -9.927 8.576 18.584 1.00 97.94 411 GLN A O 1
ATOM 3003 N N . ILE A 1 412 ? -12.000 9.203 17.951 1.00 98.25 412 ILE A N 1
ATOM 3004 C CA . ILE A 1 412 ? -12.005 8.470 16.682 1.00 98.25 412 ILE A CA 1
ATOM 3005 C C . ILE A 1 412 ? -10.858 8.965 15.801 1.00 98.25 412 ILE A C 1
ATOM 3007 O O . ILE A 1 412 ? -9.966 8.182 15.502 1.00 98.25 412 ILE A O 1
ATOM 3011 N N . THR A 1 413 ? -10.800 10.268 15.509 1.00 98.19 413 THR A N 1
ATOM 3012 C CA . THR A 1 413 ? -9.734 10.857 14.675 1.00 98.19 413 THR A CA 1
ATOM 3013 C C . THR A 1 413 ? -8.342 10.552 15.237 1.00 98.19 413 THR A C 1
ATOM 3015 O O . THR A 1 413 ? -7.436 10.174 14.503 1.00 98.19 413 THR A O 1
ATOM 3018 N N . GLY A 1 414 ? -8.160 10.660 16.560 1.00 98.31 414 GLY A N 1
ATOM 3019 C CA . GLY A 1 414 ? -6.880 10.347 17.198 1.00 98.31 414 GLY A CA 1
ATOM 3020 C C . GLY A 1 414 ? -6.450 8.886 17.023 1.00 98.31 414 GLY A C 1
ATOM 3021 O O . GLY A 1 414 ? -5.256 8.608 16.888 1.00 98.31 414 GLY A O 1
ATOM 3022 N N . TRP A 1 415 ? -7.402 7.951 17.001 1.00 98.44 415 TRP A N 1
ATOM 3023 C CA . TRP A 1 415 ? -7.132 6.543 16.713 1.00 98.44 415 TRP A CA 1
ATOM 3024 C C . TRP A 1 415 ? -6.888 6.276 15.232 1.00 98.44 415 TRP A C 1
ATOM 3026 O O . TRP A 1 415 ? -5.961 5.531 14.927 1.00 98.44 415 TRP A O 1
ATOM 3036 N N . GLU A 1 416 ? -7.634 6.909 14.324 1.00 98.44 416 GLU A N 1
ATOM 3037 C CA . GLU A 1 416 ? -7.383 6.826 12.878 1.00 98.44 416 GLU A CA 1
ATOM 3038 C C . GLU A 1 416 ? -5.943 7.270 12.549 1.00 98.44 416 GLU A C 1
ATOM 3040 O O . GLU A 1 416 ? -5.192 6.533 11.905 1.00 98.44 416 GLU A O 1
ATOM 3045 N N . ASP A 1 417 ? -5.503 8.406 13.104 1.00 98.31 417 ASP A N 1
ATOM 3046 C CA . ASP A 1 417 ? -4.122 8.892 12.987 1.00 98.31 417 ASP A CA 1
ATOM 3047 C C . ASP A 1 417 ? -3.107 7.900 13.590 1.00 98.31 417 ASP A C 1
ATOM 3049 O O . ASP A 1 417 ? -2.025 7.667 13.040 1.00 98.31 417 ASP 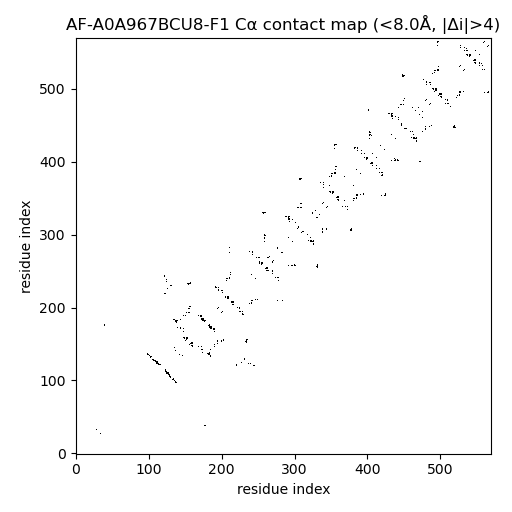A O 1
ATOM 3053 N N . SER A 1 418 ? -3.446 7.283 14.727 1.00 98.19 418 SER A N 1
ATOM 3054 C CA . SER A 1 418 ? -2.575 6.311 15.401 1.00 98.19 418 SER A CA 1
ATOM 3055 C C . SER A 1 418 ? -2.439 5.006 14.611 1.00 98.19 418 SER A C 1
ATOM 3057 O O . SER A 1 418 ? -1.346 4.432 14.567 1.00 98.19 418 SER A O 1
ATOM 3059 N N . PHE A 1 419 ? -3.510 4.543 13.961 1.00 98.44 419 PHE A N 1
ATOM 3060 C CA . PHE A 1 419 ? -3.497 3.385 13.066 1.00 98.44 419 PHE A CA 1
ATOM 3061 C C . PHE A 1 419 ? -2.674 3.650 11.810 1.00 98.44 419 PHE A C 1
ATOM 3063 O O . PHE A 1 419 ? -1.859 2.806 11.415 1.00 98.44 419 PHE A O 1
ATOM 3070 N N . ALA A 1 420 ? -2.807 4.854 11.256 1.00 97.56 420 ALA A N 1
ATOM 3071 C CA . ALA A 1 420 ? -2.027 5.312 10.120 1.00 97.56 420 ALA A CA 1
ATOM 3072 C C . ALA A 1 420 ? -0.523 5.405 10.441 1.00 97.56 420 ALA A C 1
ATOM 3074 O O . ALA A 1 420 ? 0.319 5.167 9.576 1.00 97.56 420 ALA A O 1
ATOM 3075 N N . ALA A 1 421 ? -0.178 5.688 11.701 1.00 97.19 421 ALA A N 1
ATOM 3076 C CA . ALA A 1 421 ? 1.194 5.688 12.210 1.00 97.19 421 ALA A CA 1
ATOM 3077 C C . ALA A 1 421 ? 1.732 4.292 12.599 1.00 97.19 421 ALA A C 1
ATOM 3079 O O . ALA A 1 421 ? 2.897 4.180 12.985 1.00 97.19 421 ALA A O 1
ATOM 3080 N N . GLY A 1 422 ? 0.917 3.235 12.497 1.00 96.06 422 GLY A N 1
ATOM 3081 C CA . GLY A 1 422 ? 1.334 1.843 12.700 1.00 96.06 422 GLY A CA 1
ATOM 3082 C C . GLY A 1 422 ? 0.716 1.123 13.902 1.00 96.06 422 GLY A C 1
ATOM 3083 O O . GLY A 1 422 ? 0.967 -0.071 14.058 1.00 96.06 422 GLY A O 1
ATOM 3084 N N . SER A 1 423 ? -0.109 1.790 14.716 1.00 97.75 423 SER A N 1
ATOM 3085 C CA . SER A 1 423 ? -0.861 1.114 15.789 1.00 97.75 423 SER A CA 1
ATOM 3086 C C . SER A 1 423 ? -1.894 0.149 15.196 1.00 97.75 423 SER A C 1
ATOM 3088 O O . SER A 1 423 ? -2.317 0.309 14.050 1.00 97.75 423 SER A O 1
ATOM 3090 N N . GLY A 1 424 ? -2.311 -0.861 15.951 1.00 97.19 424 GLY A N 1
ATOM 3091 C CA . GLY A 1 424 ? -3.347 -1.809 15.539 1.00 97.19 424 GLY A CA 1
ATOM 3092 C C . GLY A 1 424 ? -4.496 -1.925 16.534 1.00 97.19 424 GLY A C 1
ATOM 3093 O O . GLY A 1 424 ? -4.492 -1.326 17.608 1.00 97.19 424 GLY A O 1
ATOM 3094 N N . TYR A 1 425 ? -5.464 -2.768 16.193 1.00 97.25 425 TYR A N 1
ATOM 3095 C CA . TYR A 1 425 ? -6.627 -3.085 17.020 1.00 97.25 425 TYR A CA 1
ATOM 3096 C C . TYR A 1 425 ? -6.264 -3.470 18.466 1.00 97.25 425 TYR A C 1
ATOM 3098 O O . TYR A 1 425 ? -6.915 -3.037 19.416 1.00 97.25 425 TYR A O 1
ATOM 3106 N N . GLN A 1 426 ? -5.191 -4.241 18.659 1.00 96.69 426 GLN A N 1
ATOM 3107 C CA . GLN A 1 426 ? -4.754 -4.638 20.000 1.00 96.69 426 GLN A CA 1
ATOM 3108 C C . GLN A 1 426 ? -4.274 -3.445 20.837 1.00 96.69 426 GLN A C 1
ATOM 3110 O O . GLN A 1 426 ? -4.554 -3.398 22.034 1.00 96.69 426 GLN A O 1
ATOM 3115 N N . ASP A 1 427 ? -3.624 -2.453 20.224 1.00 98.06 427 ASP A N 1
ATOM 3116 C CA . ASP A 1 427 ? -3.209 -1.231 20.922 1.00 98.06 427 ASP A CA 1
ATOM 3117 C C . ASP A 1 427 ? -4.429 -0.413 21.368 1.00 98.06 427 ASP A C 1
ATOM 3119 O O . ASP A 1 427 ? -4.458 0.096 22.491 1.00 98.06 427 ASP A O 1
ATOM 3123 N N . LEU A 1 428 ? -5.467 -0.358 20.523 1.00 98.38 428 LEU A N 1
ATOM 3124 C CA . LEU A 1 428 ? -6.760 0.245 20.852 1.00 98.38 428 LEU A CA 1
ATOM 3125 C C . LEU A 1 428 ? -7.409 -0.447 22.059 1.00 98.38 428 LEU A C 1
ATOM 3127 O O . LEU A 1 428 ? -7.781 0.236 23.014 1.00 98.38 428 LEU A O 1
ATOM 3131 N N . ILE A 1 429 ? -7.503 -1.783 22.063 1.00 98.06 429 ILE A N 1
ATOM 3132 C CA . ILE A 1 429 ? -8.065 -2.528 23.204 1.00 98.06 429 ILE A CA 1
ATOM 3133 C C . ILE A 1 429 ? -7.313 -2.198 24.490 1.00 98.06 429 ILE A C 1
ATOM 3135 O O . ILE A 1 429 ? -7.949 -1.885 25.497 1.00 98.06 429 ILE A O 1
ATOM 3139 N N . GLN A 1 430 ? -5.982 -2.282 24.467 1.00 97.88 430 GLN A N 1
ATOM 3140 C CA . GLN A 1 430 ? -5.156 -2.046 25.651 1.00 97.88 430 GLN A CA 1
ATOM 3141 C C . GLN A 1 430 ? -5.362 -0.626 26.182 1.00 97.88 430 GLN A C 1
ATOM 3143 O O . GLN A 1 430 ? -5.645 -0.430 27.361 1.00 97.88 430 GLN A O 1
ATOM 3148 N N . CYS A 1 431 ? -5.292 0.370 25.301 1.00 97.88 431 CYS A N 1
ATOM 3149 C CA . CYS A 1 431 ? -5.386 1.766 25.699 1.00 97.88 431 CYS A CA 1
ATOM 3150 C C . CYS A 1 431 ? -6.777 2.148 26.223 1.00 97.88 431 CYS A C 1
ATOM 3152 O O . CYS A 1 431 ? -6.867 2.854 27.225 1.00 97.88 431 CYS A O 1
ATOM 3154 N N . VAL A 1 432 ? -7.856 1.666 25.596 1.00 98.25 432 VAL A N 1
ATOM 3155 C CA . VAL A 1 432 ? -9.223 1.929 26.075 1.00 98.25 432 VAL A CA 1
ATOM 3156 C C . VAL A 1 432 ? -9.490 1.204 27.392 1.00 98.25 432 VAL A C 1
ATOM 3158 O O . VAL A 1 432 ? -10.065 1.796 28.302 1.00 98.25 432 VAL A O 1
ATOM 3161 N N . SER A 1 433 ? -9.039 -0.046 27.529 1.00 98.38 433 SER A N 1
ATOM 3162 C CA . SER A 1 433 ? -9.275 -0.850 28.738 1.00 98.38 433 SER A CA 1
ATOM 3163 C C . SER A 1 433 ? -8.562 -0.289 29.972 1.00 98.38 433 SER A C 1
ATOM 3165 O O . SER A 1 433 ? -9.120 -0.351 31.061 1.00 98.38 433 SER A O 1
ATOM 3167 N N . HIS A 1 434 ? -7.368 0.297 29.811 1.00 98.00 434 HIS A N 1
ATOM 3168 C CA . HIS A 1 434 ? -6.643 1.032 30.866 1.00 98.00 434 HIS A CA 1
ATOM 3169 C C . HIS A 1 434 ? -6.920 2.549 30.842 1.00 98.00 434 HIS A C 1
ATOM 3171 O O . HIS A 1 434 ? -6.179 3.341 31.431 1.00 98.00 434 HIS A O 1
ATOM 3177 N N . GLY A 1 435 ? -7.946 2.970 30.101 1.00 96.81 435 GLY A N 1
ATOM 3178 C CA . GLY A 1 435 ? -8.305 4.366 29.894 1.00 96.81 435 GLY A CA 1
ATOM 3179 C C . GLY A 1 435 ? -9.095 4.965 31.056 1.00 96.81 435 GLY A C 1
ATOM 3180 O O . GLY A 1 435 ? -9.632 4.273 31.922 1.00 96.81 435 GLY A O 1
ATOM 3181 N N . VAL A 1 436 ? -9.212 6.295 31.055 1.00 96.50 436 VAL A N 1
ATOM 3182 C CA . VAL A 1 436 ? -9.965 7.016 32.095 1.00 96.50 436 VAL A CA 1
ATOM 3183 C C . VAL A 1 436 ? -11.463 6.717 32.033 1.00 96.50 436 VAL A C 1
ATOM 3185 O O . VAL A 1 436 ? -12.126 6.724 33.068 1.00 96.50 436 VAL A O 1
ATOM 3188 N N . GLU A 1 437 ? -11.989 6.437 30.841 1.00 97.00 437 GLU A N 1
ATOM 3189 C CA . GLU A 1 437 ? -13.378 6.057 30.615 1.00 97.00 437 GLU A CA 1
ATOM 3190 C C . GLU A 1 437 ? -13.689 4.697 31.256 1.00 97.00 437 GLU A C 1
ATOM 3192 O O . GLU A 1 437 ? -14.641 4.609 32.028 1.00 97.00 437 GLU A O 1
ATOM 3197 N N . ALA A 1 438 ? -12.849 3.677 31.036 1.00 97.56 438 ALA A N 1
ATOM 3198 C CA . ALA A 1 438 ? -13.016 2.355 31.645 1.00 97.56 438 ALA A CA 1
ATOM 3199 C C . ALA A 1 438 ? -12.918 2.415 33.179 1.00 97.56 438 ALA A C 1
ATOM 3201 O O . ALA A 1 438 ? -13.769 1.876 33.886 1.00 97.56 438 ALA A O 1
ATOM 3202 N N . ALA A 1 439 ? -11.935 3.143 33.718 1.00 97.81 439 ALA A N 1
ATOM 3203 C CA . ALA A 1 439 ? -11.793 3.326 35.163 1.00 97.81 439 ALA A CA 1
ATOM 3204 C C . ALA A 1 439 ? -13.018 4.013 35.803 1.00 97.81 439 ALA A C 1
ATOM 3206 O O . ALA A 1 439 ? -13.444 3.657 36.912 1.00 97.81 439 ALA A O 1
ATOM 3207 N N . ALA A 1 440 ? -13.582 5.014 35.117 1.00 97.44 440 ALA A N 1
ATOM 3208 C CA . ALA A 1 440 ? -14.778 5.720 35.564 1.00 97.44 440 ALA A CA 1
ATOM 3209 C C . ALA A 1 440 ? -16.017 4.817 35.519 1.00 97.44 440 ALA A C 1
ATOM 3211 O O . ALA A 1 440 ? -16.784 4.795 36.481 1.00 97.44 440 ALA A O 1
ATOM 3212 N N . ASP A 1 441 ? -16.180 4.045 34.448 1.00 97.88 441 ASP A N 1
ATOM 3213 C CA . ASP A 1 441 ? -17.266 3.084 34.294 1.00 97.88 441 ASP A CA 1
ATOM 3214 C C . ASP A 1 441 ? -17.235 1.998 35.383 1.00 97.88 441 ASP A C 1
ATOM 3216 O O . ASP A 1 441 ? -18.196 1.853 36.140 1.00 97.88 441 ASP A O 1
ATOM 3220 N N . ILE A 1 442 ? -16.087 1.344 35.601 1.00 97.94 442 ILE A N 1
ATOM 3221 C CA . ILE A 1 442 ? -15.909 0.366 36.690 1.00 97.94 442 ILE A CA 1
ATOM 3222 C C . ILE A 1 442 ? -16.299 0.978 38.044 1.00 97.94 442 ILE A C 1
ATOM 3224 O O . ILE A 1 442 ? -16.995 0.356 38.851 1.00 97.94 442 ILE A O 1
ATOM 3228 N N . THR A 1 443 ? -15.878 2.219 38.301 1.00 97.75 443 THR A N 1
ATOM 3229 C CA . THR A 1 443 ? -16.238 2.941 39.529 1.00 97.75 443 THR A CA 1
ATOM 3230 C C . THR A 1 443 ? -17.749 3.131 39.654 1.00 97.75 443 THR A C 1
ATOM 3232 O O . THR A 1 443 ? -18.305 2.890 40.731 1.00 97.75 443 THR A O 1
ATOM 3235 N N . ASN A 1 444 ? -18.415 3.519 38.567 1.00 96.81 444 ASN A N 1
ATOM 3236 C CA . ASN A 1 444 ? -19.860 3.701 38.531 1.00 96.81 444 ASN A CA 1
ATOM 3237 C C . ASN A 1 444 ? -20.600 2.382 38.775 1.00 96.81 444 ASN A C 1
ATOM 3239 O O . ASN A 1 444 ? -21.523 2.372 39.585 1.00 96.81 444 ASN A O 1
ATOM 3243 N N . ILE A 1 445 ? -20.162 1.266 38.181 1.00 97.31 445 ILE A N 1
ATOM 3244 C CA . ILE A 1 445 ? -20.758 -0.061 38.408 1.00 97.31 445 ILE A CA 1
ATOM 3245 C C . ILE A 1 445 ? -20.743 -0.402 39.904 1.00 97.31 445 ILE A C 1
ATOM 3247 O O . ILE A 1 445 ? -21.781 -0.729 40.482 1.00 97.31 445 ILE A O 1
ATOM 3251 N N . TYR A 1 446 ? -19.593 -0.281 40.572 1.00 97.12 446 TYR A N 1
ATOM 3252 C CA . TYR A 1 446 ? -19.499 -0.565 42.009 1.00 97.12 446 TYR A CA 1
ATOM 3253 C C . TYR A 1 446 ? -20.386 0.363 42.853 1.00 97.12 446 TYR A C 1
ATOM 3255 O O . TYR A 1 446 ? -21.065 -0.091 43.780 1.00 97.12 446 TYR A O 1
ATOM 3263 N N . GLN A 1 447 ? -20.426 1.655 42.534 1.00 95.81 447 GLN A N 1
ATOM 3264 C CA . GLN A 1 447 ? -21.239 2.614 43.279 1.00 95.81 447 GLN A CA 1
ATOM 3265 C C . GLN A 1 447 ? -22.739 2.392 43.067 1.00 95.81 447 GLN A C 1
ATOM 3267 O O . GLN A 1 447 ? -23.509 2.403 44.027 1.00 95.81 447 GLN A O 1
ATOM 3272 N N . GLU A 1 448 ? -23.167 2.167 41.830 1.00 95.88 448 GLU A N 1
ATOM 3273 C CA . GLU A 1 448 ? -24.574 2.010 41.478 1.00 95.88 448 GLU A CA 1
ATOM 3274 C C . GLU A 1 448 ? -25.130 0.664 41.949 1.00 95.88 448 GLU A C 1
ATOM 3276 O O . GLU A 1 448 ? -26.241 0.606 42.490 1.00 95.88 448 GLU A O 1
ATOM 3281 N N . LYS A 1 449 ? -24.371 -0.421 41.754 1.00 95.06 449 LYS A N 1
ATOM 3282 C CA . LYS A 1 449 ? -24.851 -1.783 42.011 1.00 95.06 449 LYS A CA 1
ATOM 3283 C C . LYS A 1 449 ? -24.709 -2.193 43.469 1.00 95.06 449 LYS A C 1
ATOM 3285 O O . LYS A 1 449 ? -25.627 -2.808 44.003 1.00 95.06 449 LYS A O 1
ATOM 3290 N N . VAL A 1 450 ? -23.608 -1.826 44.128 1.00 94.06 450 VAL A N 1
ATOM 3291 C CA . VAL A 1 450 ? -23.317 -2.285 45.500 1.00 94.06 450 VAL A CA 1
ATOM 3292 C C . VAL A 1 450 ? -23.028 -1.153 46.490 1.00 94.06 450 VAL A C 1
ATOM 3294 O O . VAL A 1 450 ? -22.922 -1.401 47.686 1.00 94.06 450 VAL A O 1
ATOM 3297 N N . GLY A 1 451 ? -22.974 0.108 46.046 1.00 92.00 451 GLY A N 1
ATOM 3298 C CA . GLY A 1 451 ? -22.861 1.267 46.941 1.00 92.00 451 GLY A CA 1
ATOM 3299 C C . GLY A 1 451 ? -21.483 1.477 47.550 1.00 92.00 451 GLY A C 1
ATOM 3300 O O . GLY A 1 451 ? -21.377 2.171 48.563 1.00 92.00 451 GLY A O 1
ATOM 3301 N N . ILE A 1 452 ? -20.438 0.888 46.964 1.00 91.56 452 ILE A N 1
ATOM 3302 C CA . ILE A 1 452 ? -19.065 1.018 47.458 1.00 91.56 452 ILE A CA 1
ATOM 3303 C C . ILE A 1 452 ? -18.209 1.796 46.467 1.00 91.56 452 ILE A C 1
ATOM 3305 O O . ILE A 1 452 ? -18.403 1.720 45.257 1.00 91.56 452 ILE A O 1
ATOM 3309 N N . THR A 1 453 ? -17.215 2.512 46.986 1.00 94.25 453 THR A N 1
ATOM 3310 C CA . THR A 1 453 ? -16.133 3.042 46.155 1.00 94.25 453 THR A CA 1
ATOM 3311 C C . THR A 1 453 ? -15.074 1.953 46.008 1.00 94.25 453 THR A C 1
ATOM 3313 O O . THR A 1 453 ? -14.498 1.560 47.030 1.00 94.25 453 THR A O 1
ATOM 3316 N N . PRO A 1 454 ? -14.801 1.456 44.790 1.00 94.12 454 PRO A N 1
ATOM 3317 C CA . PRO A 1 454 ? -13.787 0.434 44.600 1.00 94.12 454 PRO A CA 1
ATOM 3318 C C . PRO A 1 454 ? -12.396 0.991 44.908 1.00 94.12 454 PRO A C 1
ATOM 3320 O O . PRO A 1 454 ? -12.098 2.172 44.716 1.00 94.12 454 PRO A O 1
ATOM 3323 N N . LEU A 1 455 ? -11.528 0.119 45.406 1.00 95.19 455 LEU A N 1
ATOM 3324 C CA . LEU A 1 455 ? -10.123 0.426 45.633 1.00 95.19 455 LEU A CA 1
ATOM 3325 C C . LEU A 1 455 ? -9.362 0.389 44.305 1.00 95.19 455 LEU A C 1
ATOM 3327 O O . LEU A 1 455 ? -9.726 -0.345 43.390 1.00 95.19 455 LEU A O 1
ATOM 3331 N N . THR A 1 456 ? -8.246 1.116 44.221 1.00 94.75 456 THR A N 1
ATOM 3332 C CA . THR A 1 456 ? -7.441 1.205 42.990 1.00 94.75 456 THR A CA 1
ATOM 3333 C C . THR A 1 456 ? -7.052 -0.163 42.430 1.00 94.75 456 THR A C 1
ATOM 3335 O O . THR A 1 456 ? -7.117 -0.360 41.227 1.00 94.75 456 THR A O 1
ATOM 3338 N N . TYR A 1 457 ? -6.712 -1.138 43.282 1.00 95.19 457 TYR A N 1
ATOM 3339 C CA . TYR A 1 457 ? -6.353 -2.478 42.803 1.00 95.19 457 TYR A CA 1
ATOM 3340 C C . TYR A 1 457 ? -7.541 -3.246 42.201 1.00 95.19 457 TYR A C 1
ATOM 3342 O O . TYR A 1 457 ? -7.32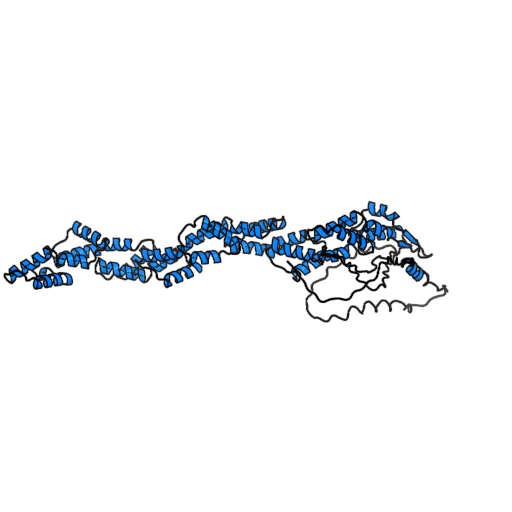4 -4.119 41.369 1.00 95.19 457 TYR A O 1
ATOM 3350 N N . GLN A 1 458 ? -8.778 -2.955 42.623 1.00 94.19 458 GLN A N 1
ATOM 3351 C CA . GLN A 1 458 ? -9.977 -3.570 42.046 1.00 94.19 458 GLN A CA 1
ATOM 3352 C C . GLN A 1 458 ? -10.229 -2.997 40.654 1.00 94.19 458 GLN A C 1
ATOM 3354 O O . GLN A 1 458 ? -10.504 -3.760 39.737 1.00 94.19 458 GLN A O 1
ATOM 3359 N N . ILE A 1 459 ? -10.061 -1.678 40.493 1.00 97.12 459 ILE A N 1
ATOM 3360 C CA . ILE A 1 459 ? -10.134 -1.018 39.185 1.00 97.12 459 ILE A CA 1
ATOM 3361 C C . ILE A 1 459 ? -9.079 -1.619 38.254 1.00 97.12 459 ILE A C 1
ATOM 3363 O O . ILE A 1 459 ? -9.446 -2.207 37.246 1.00 97.12 459 ILE A O 1
ATOM 3367 N N . SER A 1 460 ? -7.800 -1.609 38.643 1.00 96.88 460 SER A N 1
ATOM 3368 C CA . SER A 1 460 ? -6.731 -2.153 37.792 1.00 96.88 460 SER A CA 1
ATOM 3369 C C . SER A 1 460 ? -6.895 -3.638 37.474 1.00 96.88 460 SER A C 1
ATOM 3371 O O . SER A 1 460 ? -6.604 -4.062 36.362 1.00 96.88 460 SER A O 1
ATOM 3373 N N . SER A 1 461 ? -7.425 -4.438 38.407 1.00 97.06 461 SER A N 1
ATOM 3374 C CA . SER A 1 461 ? -7.737 -5.840 38.117 1.00 97.06 461 SER A CA 1
ATOM 3375 C C . SER A 1 461 ? -8.812 -5.988 37.040 1.00 97.06 461 SER A C 1
ATOM 3377 O O . SER A 1 461 ? -8.752 -6.947 36.276 1.00 97.06 461 SER A O 1
ATOM 3379 N N . TRP A 1 462 ? -9.803 -5.095 36.987 1.00 97.75 462 TRP A N 1
ATOM 3380 C CA . TRP A 1 462 ? -10.826 -5.119 35.943 1.00 97.75 462 TRP A CA 1
ATOM 3381 C C . TRP A 1 462 ? -10.310 -4.576 34.616 1.00 97.75 462 TRP A C 1
ATOM 3383 O O . TRP A 1 462 ? -10.606 -5.173 33.586 1.00 97.75 462 TRP A O 1
ATOM 3393 N N . GLU A 1 463 ? -9.492 -3.524 34.631 1.00 98.06 463 GLU A N 1
ATOM 3394 C CA . GLU A 1 463 ? -8.838 -3.006 33.424 1.00 98.06 463 GLU A CA 1
ATOM 3395 C C . GLU A 1 463 ? -8.001 -4.105 32.735 1.00 98.06 463 GLU A C 1
ATOM 3397 O O . GLU A 1 463 ? -8.133 -4.322 31.531 1.00 98.06 463 GLU A O 1
ATOM 3402 N N . ASP A 1 464 ? -7.233 -4.891 33.502 1.00 97.81 464 ASP A N 1
ATOM 3403 C CA . ASP A 1 464 ? -6.477 -6.040 32.979 1.00 97.81 464 ASP A CA 1
ATOM 3404 C C . ASP A 1 464 ? -7.390 -7.135 32.394 1.00 97.81 464 ASP A C 1
ATOM 3406 O O . ASP A 1 464 ? -7.076 -7.754 31.375 1.00 97.81 464 ASP A O 1
ATOM 3410 N N . VAL A 1 465 ? -8.545 -7.378 33.019 1.00 97.25 465 VAL A N 1
ATOM 3411 C CA . VAL A 1 465 ? -9.537 -8.363 32.556 1.00 97.25 465 VAL A CA 1
ATOM 3412 C C . VAL A 1 465 ? -10.231 -7.904 31.265 1.00 97.25 465 VAL A C 1
ATOM 3414 O O . VAL A 1 465 ? -10.479 -8.727 30.376 1.00 97.25 465 VAL A O 1
ATOM 3417 N N . LEU A 1 466 ? -10.511 -6.605 31.129 1.00 97.75 466 LEU A N 1
ATOM 3418 C CA . LEU A 1 466 ? -11.043 -5.982 29.913 1.00 97.75 466 LEU A CA 1
ATOM 3419 C C . LEU A 1 466 ? -10.020 -6.034 28.770 1.00 97.75 466 LEU A C 1
ATOM 3421 O O . LEU A 1 466 ? -10.359 -6.453 27.655 1.00 97.75 466 LEU A O 1
ATOM 3425 N N . ALA A 1 467 ? -8.760 -5.711 29.072 1.00 97.25 467 ALA A N 1
ATOM 3426 C CA . ALA A 1 467 ? -7.642 -5.765 28.135 1.00 97.25 467 ALA A CA 1
ATOM 3427 C C . ALA A 1 467 ? -7.366 -7.195 27.636 1.00 97.25 467 ALA A C 1
ATOM 3429 O O . ALA A 1 467 ? -6.976 -7.392 26.487 1.00 97.25 467 ALA A O 1
ATOM 3430 N N . ALA A 1 468 ? -7.625 -8.206 28.472 1.00 96.31 468 ALA A N 1
ATOM 3431 C CA . ALA A 1 468 ? -7.533 -9.622 28.112 1.00 96.31 468 ALA A CA 1
ATOM 3432 C C . ALA A 1 468 ? -8.717 -10.142 27.268 1.00 96.31 468 ALA A C 1
ATOM 3434 O O . ALA A 1 468 ? -8.734 -11.320 26.908 1.00 96.31 468 ALA A O 1
ATOM 3435 N N . GLY A 1 469 ? -9.705 -9.295 26.956 1.00 93.69 469 GLY A N 1
ATOM 3436 C CA . GLY A 1 469 ? -10.814 -9.624 26.056 1.00 93.69 469 GLY A CA 1
ATOM 3437 C C . GLY A 1 469 ? -12.204 -9.629 26.693 1.00 93.69 469 GLY A C 1
ATOM 3438 O O . GLY A 1 469 ? -13.175 -9.850 25.977 1.00 93.69 469 GLY A O 1
ATOM 3439 N N . SER A 1 470 ? -12.343 -9.349 27.993 1.00 96.38 470 SER A N 1
ATOM 3440 C CA . SER A 1 470 ? -13.672 -9.244 28.623 1.00 96.38 470 SER A CA 1
ATOM 3441 C C . SER A 1 470 ? -14.406 -7.967 28.211 1.00 96.38 470 SER A C 1
ATOM 3443 O O . SER A 1 470 ? -13.810 -7.045 27.653 1.00 96.38 470 SER A O 1
ATOM 3445 N N . THR A 1 471 ? -15.702 -7.911 28.497 1.00 96.94 471 THR A N 1
ATOM 3446 C CA . THR A 1 471 ? -16.570 -6.766 28.188 1.00 96.94 471 THR A CA 1
ATOM 3447 C C . THR A 1 471 ? -17.072 -6.084 29.456 1.00 96.94 471 THR A C 1
ATOM 3449 O O . THR A 1 471 ? -17.063 -6.687 30.533 1.00 96.94 471 THR A O 1
ATOM 3452 N N . HIS A 1 472 ? -17.577 -4.863 29.310 1.00 96.19 472 HIS A N 1
ATOM 3453 C CA . HIS A 1 472 ? -18.345 -4.137 30.315 1.00 96.19 472 HIS A CA 1
ATOM 3454 C C . HIS A 1 472 ? -19.425 -5.028 30.954 1.00 96.19 472 HIS A C 1
ATOM 3456 O O . HIS A 1 472 ? -19.422 -5.229 32.167 1.00 96.19 472 HIS A O 1
ATOM 3462 N N . ASP A 1 473 ? -20.269 -5.678 30.144 1.00 96.12 473 ASP A N 1
ATOM 3463 C CA . ASP A 1 473 ? -21.325 -6.582 30.631 1.00 96.12 473 ASP A CA 1
ATOM 3464 C C . ASP A 1 473 ? -20.785 -7.721 31.508 1.00 96.12 473 ASP A C 1
ATOM 3466 O O . ASP A 1 473 ? -21.436 -8.156 32.463 1.00 96.12 473 ASP A O 1
ATOM 3470 N N . SER A 1 474 ? -19.574 -8.201 31.211 1.00 96.06 474 SER A N 1
ATOM 3471 C CA . SER A 1 474 ? -18.912 -9.215 32.033 1.00 96.06 474 SER A CA 1
ATOM 3472 C C . SER A 1 474 ? -18.538 -8.648 33.403 1.00 96.06 474 SER A C 1
ATOM 3474 O O . SER A 1 474 ? -18.750 -9.314 34.415 1.00 96.06 474 SER A O 1
ATOM 3476 N N . VAL A 1 475 ? -18.020 -7.417 33.455 1.00 96.94 475 VAL A N 1
ATOM 3477 C CA . VAL A 1 475 ? -17.722 -6.720 34.717 1.00 96.94 475 VAL A CA 1
ATOM 3478 C C . VAL A 1 475 ? -19.006 -6.516 35.521 1.00 96.94 475 VAL A C 1
ATOM 3480 O O . VAL A 1 475 ? -19.043 -6.873 36.698 1.00 96.94 475 VAL A O 1
ATOM 3483 N N . VAL A 1 476 ? -20.085 -6.039 34.889 1.00 97.25 476 VAL A N 1
ATOM 3484 C CA . VAL A 1 476 ? -21.399 -5.879 35.537 1.00 97.25 476 VAL A CA 1
ATOM 3485 C C . VAL A 1 476 ? -21.879 -7.202 36.129 1.00 97.25 476 VAL A C 1
ATOM 3487 O O . VAL A 1 476 ? -22.256 -7.246 37.302 1.00 97.25 476 VAL A O 1
ATOM 3490 N N . TYR A 1 477 ? -21.829 -8.293 35.362 1.00 96.62 477 TYR A N 1
ATOM 3491 C CA . TYR A 1 477 ? -22.212 -9.621 35.842 1.00 96.62 477 TYR A CA 1
ATOM 3492 C C . TYR A 1 477 ? -21.417 -10.029 37.087 1.00 96.62 477 TYR A C 1
ATOM 3494 O O . TYR A 1 477 ? -22.007 -10.375 38.111 1.00 96.62 477 TYR A O 1
ATOM 3502 N N . TRP A 1 478 ? -20.087 -9.947 37.036 1.00 96.38 478 TRP A N 1
ATOM 3503 C CA . TRP A 1 478 ? -19.246 -10.396 38.145 1.00 96.38 478 TRP A CA 1
ATOM 3504 C C . TRP A 1 478 ? -19.360 -9.517 39.387 1.00 96.38 478 TRP A C 1
ATOM 3506 O O . TRP A 1 478 ? -19.311 -10.041 40.497 1.00 96.38 478 TRP A O 1
ATOM 3516 N N . VAL A 1 479 ? -19.540 -8.203 39.230 1.00 96.00 479 VAL A N 1
ATOM 3517 C CA . VAL A 1 479 ? -19.772 -7.304 40.369 1.00 96.00 479 VAL A CA 1
ATOM 3518 C C . VAL A 1 479 ? -21.132 -7.586 41.007 1.00 96.00 479 VAL A C 1
ATOM 3520 O O . VAL A 1 479 ? -21.231 -7.640 42.232 1.00 96.00 479 VAL A O 1
ATOM 3523 N N . THR A 1 480 ? -22.173 -7.811 40.201 1.00 97.06 480 THR A N 1
ATOM 3524 C CA . THR A 1 480 ? -23.541 -8.056 40.694 1.00 97.06 480 THR A CA 1
ATOM 3525 C C . THR A 1 480 ? -23.751 -9.448 41.280 1.00 97.06 480 THR A C 1
ATOM 3527 O O . THR A 1 480 ? -24.630 -9.589 42.117 1.00 97.06 480 THR A O 1
ATOM 3530 N N . HIS A 1 481 ? -22.931 -10.437 40.915 1.00 96.06 481 HIS A N 1
ATOM 3531 C CA . HIS A 1 481 ? -22.927 -11.799 41.481 1.00 96.06 481 HIS A CA 1
ATOM 3532 C C . HIS A 1 481 ? -21.729 -12.048 42.417 1.00 96.06 481 HIS A C 1
ATOM 3534 O O . HIS A 1 481 ? -21.368 -13.188 42.725 1.00 96.06 481 HIS A O 1
ATOM 3540 N N . GLY A 1 482 ? -21.046 -10.972 42.812 1.00 94.62 482 GLY A N 1
ATOM 3541 C CA . GLY A 1 482 ? -19.874 -11.010 43.673 1.00 94.62 482 GLY A CA 1
ATOM 3542 C C . GLY A 1 482 ? -20.228 -11.043 45.158 1.00 94.62 482 GLY A C 1
ATOM 3543 O O . GLY A 1 482 ? -21.352 -10.762 45.580 1.00 94.62 482 GLY A O 1
ATOM 3544 N N . GLN A 1 483 ? -19.219 -11.315 45.988 1.00 94.31 483 GLN A N 1
ATOM 3545 C CA . GLN A 1 483 ? -19.368 -11.330 47.445 1.00 94.31 483 GLN A CA 1
ATOM 3546 C C . GLN A 1 483 ? -19.863 -9.979 47.986 1.00 94.31 483 GLN A C 1
ATOM 3548 O O . GLN A 1 483 ? -20.619 -9.941 48.960 1.00 94.31 483 GLN A O 1
ATOM 3553 N N . GLU A 1 484 ? -19.439 -8.871 47.381 1.00 93.44 484 GLU A N 1
ATOM 3554 C CA . GLU A 1 484 ? -19.851 -7.518 47.743 1.00 93.44 484 GLU A CA 1
ATOM 3555 C C . GLU A 1 484 ? -21.352 -7.293 47.517 1.00 93.44 484 GLU A C 1
ATOM 3557 O O . GLU A 1 484 ? -22.013 -6.753 48.404 1.00 93.44 484 GLU A O 1
ATOM 3562 N N . ALA A 1 485 ? -21.911 -7.764 46.396 1.00 94.94 485 ALA A N 1
ATOM 3563 C CA . ALA A 1 485 ? -23.342 -7.661 46.113 1.00 94.94 485 ALA A CA 1
ATOM 3564 C C . ALA A 1 485 ? -24.176 -8.497 47.089 1.00 94.94 485 ALA A C 1
ATOM 3566 O O . ALA A 1 485 ? -25.087 -7.969 47.732 1.00 94.94 485 ALA A O 1
ATOM 3567 N N . ALA A 1 486 ? -23.806 -9.765 47.295 1.00 95.69 486 ALA A N 1
ATOM 3568 C CA . ALA A 1 486 ? -24.464 -10.633 48.271 1.00 95.69 486 ALA A CA 1
ATOM 3569 C C . 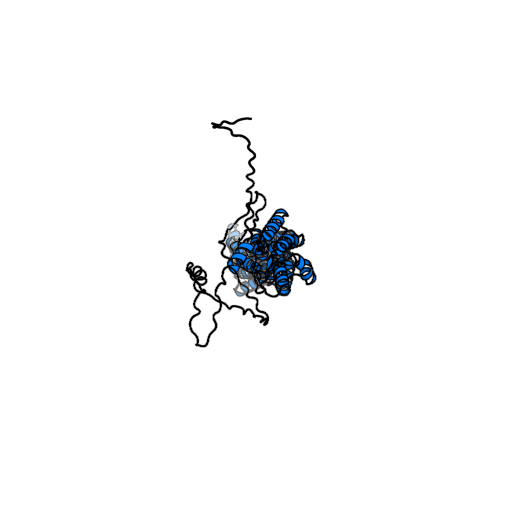ALA A 1 486 ? -24.429 -10.046 49.697 1.00 95.69 486 ALA A C 1
ATOM 3571 O O . ALA A 1 486 ? -25.406 -10.133 50.454 1.00 95.69 486 ALA A O 1
ATOM 3572 N N . SER A 1 487 ? -23.307 -9.416 50.064 1.00 94.81 487 SER A N 1
ATOM 3573 C CA . SER A 1 487 ? -23.138 -8.756 51.362 1.00 94.81 487 SER A CA 1
ATOM 3574 C C . SER A 1 487 ? -24.013 -7.509 51.490 1.00 94.81 487 SER A C 1
ATOM 3576 O O . SER A 1 487 ? -24.618 -7.315 52.544 1.00 94.81 487 SER A O 1
ATOM 3578 N N . GLU A 1 488 ? -24.130 -6.690 50.441 1.00 94.94 488 GLU A N 1
ATOM 3579 C CA . GLU A 1 488 ? -24.999 -5.508 50.453 1.00 94.94 488 GLU A CA 1
ATOM 3580 C C . GLU A 1 488 ? -26.477 -5.893 50.554 1.00 94.94 488 GLU A C 1
ATOM 3582 O O . GLU A 1 488 ? -27.190 -5.331 51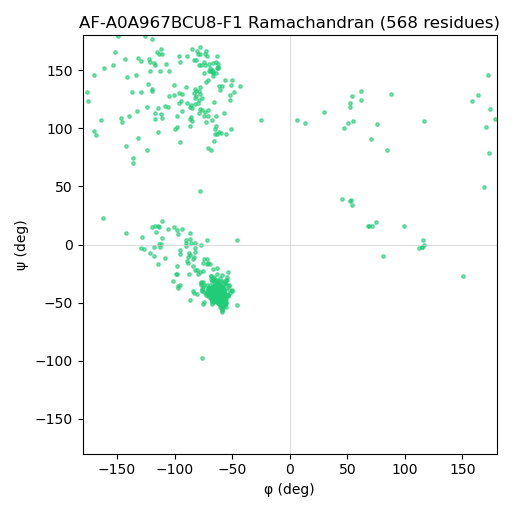.385 1.00 94.94 488 GLU A O 1
ATOM 3587 N N . VAL A 1 489 ? -26.937 -6.895 49.794 1.00 96.50 489 VAL A N 1
ATOM 3588 C CA . VAL A 1 489 ? -28.319 -7.397 49.899 1.00 96.50 489 VAL A CA 1
ATOM 3589 C C . VAL A 1 489 ? -28.596 -7.888 51.320 1.00 96.50 489 VAL A C 1
ATOM 3591 O O . VAL A 1 489 ? -29.568 -7.469 51.950 1.00 96.50 489 VAL A O 1
ATOM 3594 N N . SER A 1 490 ? -27.706 -8.715 51.873 1.00 95.88 490 SER A N 1
ATOM 3595 C CA . SER A 1 490 ? -27.843 -9.228 53.243 1.00 95.88 490 SER A CA 1
ATOM 3596 C C . SER A 1 490 ? -27.869 -8.113 54.289 1.00 95.88 490 SER A C 1
ATOM 3598 O O . SER A 1 490 ? -28.697 -8.128 55.203 1.00 95.88 490 SER A O 1
ATOM 3600 N N . SER A 1 491 ? -26.985 -7.126 54.141 1.00 93.56 491 SER A N 1
ATOM 3601 C CA . SER A 1 491 ? -26.905 -5.954 55.012 1.00 93.56 491 SER A CA 1
ATOM 3602 C C . SER A 1 491 ? -28.182 -5.117 54.942 1.00 93.56 491 SER A C 1
ATOM 3604 O O . SER A 1 491 ? -28.725 -4.738 55.979 1.00 93.56 491 SER A O 1
ATOM 3606 N N . ALA A 1 492 ? -28.717 -4.878 53.742 1.00 94.88 492 ALA A N 1
ATOM 3607 C CA . ALA A 1 492 ? -29.938 -4.109 53.544 1.00 94.88 492 ALA A CA 1
ATOM 3608 C C . ALA A 1 492 ? -31.156 -4.774 54.206 1.00 94.88 492 ALA A C 1
ATOM 3610 O O . ALA A 1 492 ? -31.874 -4.101 54.945 1.00 94.88 492 ALA A O 1
ATOM 3611 N N . TYR A 1 493 ? -31.349 -6.087 54.027 1.00 96.69 493 TYR A N 1
ATOM 3612 C CA . TYR A 1 493 ? -32.423 -6.836 54.698 1.00 96.69 493 TYR A CA 1
ATOM 3613 C C . TYR A 1 493 ? -32.280 -6.806 56.222 1.00 96.69 493 TYR A C 1
ATOM 3615 O O . TYR A 1 493 ? -33.234 -6.474 56.931 1.00 96.69 493 TYR A O 1
ATOM 3623 N N . SER A 1 494 ? -31.078 -7.081 56.736 1.00 94.38 494 SER A N 1
ATOM 3624 C CA . SER A 1 494 ? -30.839 -7.073 58.180 1.00 94.38 494 SER A CA 1
ATOM 3625 C C . SER A 1 494 ? -31.013 -5.681 58.786 1.00 94.38 494 SER A C 1
ATOM 3627 O O . SER A 1 494 ? -31.475 -5.572 59.920 1.00 94.38 494 SER A O 1
ATOM 3629 N N . ARG A 1 495 ? -30.634 -4.620 58.067 1.00 94.31 495 ARG A N 1
ATOM 3630 C CA . ARG A 1 495 ? -30.742 -3.239 58.545 1.00 94.31 495 ARG A CA 1
ATOM 3631 C C . ARG A 1 495 ? -32.178 -2.735 58.499 1.00 94.31 495 ARG A C 1
ATOM 3633 O O . ARG A 1 495 ? -32.637 -2.191 59.495 1.00 94.31 495 ARG A O 1
ATOM 3640 N N . ILE A 1 496 ? -32.857 -2.875 57.362 1.00 94.62 496 ILE A N 1
ATOM 3641 C CA . ILE A 1 496 ? -34.172 -2.260 57.124 1.00 94.62 496 ILE A CA 1
ATOM 3642 C C . ILE A 1 496 ? -35.290 -3.079 57.771 1.00 94.62 496 ILE A C 1
ATOM 3644 O O . ILE A 1 496 ? -36.183 -2.505 58.385 1.00 94.62 496 ILE A O 1
ATOM 3648 N N . LEU A 1 497 ? -35.231 -4.408 57.659 1.00 94.19 497 LEU A N 1
ATOM 3649 C CA . LEU A 1 497 ? -36.310 -5.302 58.092 1.00 94.19 497 LEU A CA 1
ATOM 3650 C C . LEU A 1 497 ? -35.961 -6.108 59.351 1.00 94.19 497 LEU A C 1
ATOM 3652 O O . LEU A 1 497 ? -36.840 -6.725 59.943 1.00 94.19 497 LEU A O 1
ATOM 3656 N N . GLY A 1 498 ? -34.694 -6.122 59.779 1.00 91.88 498 GLY A N 1
ATOM 3657 C CA . GLY A 1 498 ? -34.258 -6.956 60.907 1.00 91.88 498 GLY A CA 1
ATOM 3658 C C . GLY A 1 498 ? -34.219 -8.451 60.579 1.00 91.88 498 GLY A C 1
ATOM 3659 O O . GLY A 1 498 ? -34.165 -9.284 61.484 1.00 91.88 498 GLY A O 1
ATOM 3660 N N . GLU A 1 499 ? -34.250 -8.804 59.292 1.00 90.31 499 GLU A N 1
ATOM 3661 C CA . GLU A 1 499 ? -34.372 -10.181 58.820 1.00 90.31 499 GLU A CA 1
ATOM 3662 C C . GLU A 1 499 ? -33.049 -10.729 58.280 1.00 90.31 499 GLU A C 1
ATOM 3664 O O . GLU A 1 499 ? -32.227 -10.015 57.707 1.00 90.31 499 GLU A O 1
ATOM 3669 N N . THR A 1 500 ? -32.858 -12.042 58.427 1.00 92.31 500 THR A N 1
ATOM 3670 C CA . THR A 1 500 ? -31.816 -12.760 57.686 1.00 92.31 500 THR A CA 1
ATOM 3671 C C . THR A 1 500 ? -32.375 -13.158 56.326 1.00 92.31 500 THR A C 1
ATOM 3673 O O . THR A 1 500 ? -33.351 -13.902 56.255 1.00 92.31 500 THR A O 1
ATOM 3676 N N . VAL A 1 501 ? -31.751 -12.675 55.255 1.00 94.12 501 VAL A N 1
ATOM 3677 C CA . VAL A 1 501 ? -32.163 -12.979 53.881 1.00 94.12 501 VAL A CA 1
ATOM 3678 C C . VAL A 1 501 ? -31.763 -14.406 53.479 1.00 94.12 501 VAL A C 1
ATOM 3680 O O . VAL A 1 501 ? -30.748 -14.937 53.936 1.00 94.12 501 VAL A O 1
ATOM 3683 N N . SER A 1 502 ? -32.570 -15.042 52.629 1.00 95.62 502 SER A N 1
ATOM 3684 C CA . SER A 1 502 ? -32.259 -16.363 52.072 1.00 95.62 502 SER A CA 1
ATOM 3685 C C . SER A 1 502 ? -31.304 -16.263 50.878 1.00 95.62 502 SER A C 1
ATOM 3687 O O . SER A 1 502 ? -31.239 -15.229 50.216 1.00 95.62 502 SER A O 1
ATOM 3689 N N . THR A 1 503 ? -30.601 -17.350 50.560 1.00 94.31 503 THR A N 1
ATOM 3690 C CA . THR A 1 503 ? -29.739 -17.418 49.367 1.00 94.31 503 THR A CA 1
ATOM 3691 C C . THR A 1 503 ? -30.514 -17.226 48.067 1.00 94.31 503 THR A C 1
ATOM 3693 O O . THR A 1 503 ? -29.999 -16.597 47.151 1.00 94.31 503 THR A O 1
ATOM 3696 N N . ASP A 1 504 ? -31.754 -17.715 47.999 1.00 96.38 504 ASP A N 1
ATOM 3697 C CA . ASP A 1 504 ? -32.599 -17.578 46.807 1.00 96.38 504 ASP A CA 1
ATOM 3698 C C . ASP A 1 504 ? -32.973 -16.108 46.591 1.00 96.38 504 ASP A C 1
ATOM 3700 O O . ASP A 1 504 ? -32.845 -15.583 45.493 1.00 96.38 504 ASP A O 1
ATOM 3704 N N . THR A 1 505 ? -33.323 -15.402 47.669 1.00 96.00 505 THR A N 1
ATOM 3705 C CA . THR A 1 505 ? -33.616 -13.964 47.619 1.00 96.00 505 THR A CA 1
ATOM 3706 C C . THR A 1 505 ? -32.383 -13.131 47.271 1.00 96.00 505 THR A C 1
ATOM 3708 O O . THR A 1 505 ? -32.512 -12.135 46.565 1.00 96.00 505 THR A O 1
ATOM 3711 N N . ILE A 1 506 ? -31.191 -13.518 47.745 1.00 96.69 506 ILE A N 1
ATOM 3712 C CA . ILE A 1 506 ? -29.941 -12.883 47.304 1.00 96.69 506 ILE A CA 1
ATOM 3713 C C . ILE A 1 506 ? -29.798 -13.053 45.792 1.00 96.69 506 ILE A C 1
ATOM 3715 O O . ILE A 1 506 ? -29.673 -12.054 45.094 1.00 96.69 506 ILE A O 1
ATOM 3719 N N . SER A 1 507 ? -29.910 -14.281 45.284 1.00 96.94 507 SER A N 1
ATOM 3720 C CA . SER A 1 507 ? -29.773 -14.558 43.852 1.00 96.94 507 SER A CA 1
ATOM 3721 C C . SER A 1 507 ? -30.813 -13.817 43.002 1.00 96.94 507 SER A C 1
ATOM 3723 O O . SER A 1 507 ? -30.484 -13.281 41.945 1.00 96.94 507 SER A O 1
ATOM 3725 N N . ASP A 1 508 ? -32.059 -13.706 43.468 1.00 97.50 508 ASP A N 1
ATOM 3726 C CA . ASP A 1 508 ? -33.094 -12.912 42.796 1.00 97.50 508 ASP A CA 1
ATOM 3727 C C . ASP A 1 508 ? -32.702 -11.429 42.688 1.00 97.50 508 ASP A C 1
ATOM 3729 O O . ASP A 1 508 ? -32.978 -10.784 41.673 1.00 97.50 508 ASP A O 1
ATOM 3733 N N . TRP A 1 509 ? -32.049 -10.874 43.713 1.00 97.31 509 TRP A N 1
ATOM 3734 C CA . TRP A 1 509 ? -31.542 -9.503 43.682 1.00 97.31 509 TRP A CA 1
ATOM 3735 C C . TRP A 1 509 ? -30.300 -9.346 42.808 1.00 97.31 509 TRP A C 1
ATOM 3737 O O . TRP A 1 509 ? -30.233 -8.372 42.066 1.00 97.31 509 TRP A O 1
ATOM 3747 N N . GLU A 1 510 ? -29.356 -10.286 42.836 1.00 97.12 510 GLU A N 1
ATOM 3748 C CA . GLU A 1 510 ? -28.178 -10.287 41.952 1.00 97.12 510 GLU A CA 1
ATOM 3749 C C . GLU A 1 510 ? -28.607 -10.253 40.475 1.00 97.12 510 GLU A C 1
ATOM 3751 O O . GLU A 1 510 ? -28.166 -9.390 39.711 1.00 97.12 510 GLU A O 1
ATOM 3756 N N . ASN A 1 511 ? -29.579 -11.095 40.102 1.00 96.69 511 ASN A N 1
ATOM 3757 C CA . ASN A 1 511 ? -30.178 -11.104 38.766 1.00 96.69 511 ASN A CA 1
ATOM 3758 C C . ASN A 1 511 ? -30.864 -9.772 38.421 1.00 96.69 511 ASN A C 1
ATOM 3760 O O . ASN A 1 511 ? -30.743 -9.276 37.300 1.00 96.69 511 ASN A O 1
ATOM 3764 N N . GLN A 1 512 ? -31.587 -9.166 39.369 1.00 96.12 512 GLN A N 1
ATOM 3765 C CA . GLN A 1 512 ? -32.217 -7.861 39.150 1.00 96.12 512 GLN A CA 1
ATOM 3766 C C . GLN A 1 512 ? -31.185 -6.745 38.967 1.00 96.12 512 GLN A C 1
ATOM 3768 O O . GLN A 1 512 ? -31.365 -5.893 38.099 1.00 96.12 512 GLN A O 1
ATOM 3773 N N . LEU A 1 513 ? -30.112 -6.736 39.762 1.00 95.75 513 LEU A N 1
ATOM 3774 C CA . LEU A 1 513 ? -29.035 -5.752 39.655 1.00 95.75 513 LEU A CA 1
ATOM 3775 C C . LEU A 1 513 ? -28.324 -5.859 38.302 1.00 95.75 513 LEU A C 1
ATOM 3777 O O . LEU A 1 513 ? -28.084 -4.834 37.659 1.00 95.75 513 LEU A O 1
ATOM 3781 N N . GLN A 1 514 ? -28.057 -7.085 37.841 1.00 94.56 514 GLN A N 1
ATOM 3782 C CA . GLN A 1 514 ? -27.525 -7.333 36.502 1.00 94.56 514 GLN A CA 1
ATOM 3783 C C . GLN A 1 514 ? -28.483 -6.828 35.413 1.00 94.56 514 GLN A C 1
ATOM 3785 O O . GLN A 1 514 ? -28.047 -6.198 34.456 1.00 94.56 514 GLN A O 1
ATOM 3790 N N . ALA A 1 515 ? -29.790 -7.058 35.567 1.00 94.38 515 ALA A N 1
ATOM 3791 C CA . ALA A 1 515 ? -30.810 -6.627 34.609 1.00 94.38 515 ALA A CA 1
ATOM 3792 C C . ALA A 1 515 ? -31.069 -5.104 34.596 1.00 94.38 515 ALA A C 1
ATOM 3794 O O . ALA A 1 515 ? -31.962 -4.642 33.885 1.00 94.38 515 ALA A O 1
ATOM 3795 N N . GLY A 1 516 ? -30.314 -4.322 35.375 1.00 92.94 516 GLY A N 1
ATOM 3796 C CA . GLY A 1 516 ? -30.369 -2.861 35.376 1.00 92.94 516 GLY A CA 1
ATOM 3797 C C . GLY A 1 516 ? -30.917 -2.239 36.659 1.00 92.94 516 GLY A C 1
ATOM 3798 O O . GLY A 1 516 ? -30.886 -1.016 36.782 1.00 92.94 516 GLY A O 1
ATOM 3799 N N . SER A 1 517 ? -31.364 -3.023 37.647 1.00 95.25 517 SER A N 1
ATOM 3800 C CA . SER A 1 517 ? -31.687 -2.460 38.962 1.00 95.25 517 SER A CA 1
ATOM 3801 C C . SER A 1 517 ? -30.436 -1.877 39.617 1.00 95.25 517 SER A C 1
ATOM 3803 O O . SER A 1 517 ? -29.304 -2.309 39.385 1.00 95.25 517 SER A O 1
ATOM 3805 N N . SER A 1 518 ? -30.654 -0.883 40.468 1.00 95.38 518 SER A N 1
ATOM 3806 C CA . SER A 1 518 ? -29.609 -0.248 41.266 1.00 95.38 518 SER A CA 1
ATOM 3807 C C . SER A 1 518 ? -29.776 -0.584 42.739 1.00 95.38 518 SER A C 1
ATOM 3809 O O . SER A 1 518 ? -30.867 -0.940 43.201 1.00 95.38 518 SER A O 1
ATOM 3811 N N . ARG A 1 519 ? -28.722 -0.350 43.518 1.00 94.75 519 ARG A N 1
ATOM 3812 C CA . ARG A 1 519 ? -28.789 -0.374 44.978 1.00 94.75 519 ARG A CA 1
ATOM 3813 C C . ARG A 1 519 ? -29.919 0.504 45.515 1.00 94.75 519 ARG A C 1
ATOM 3815 O O . ARG A 1 519 ? -30.638 0.102 46.421 1.00 94.75 519 ARG A O 1
ATOM 3822 N N . THR A 1 520 ? -30.121 1.691 44.949 1.00 94.69 520 THR A N 1
ATOM 3823 C CA . THR A 1 520 ? -31.212 2.590 45.359 1.00 94.69 520 THR A CA 1
ATOM 3824 C C . THR A 1 520 ? -32.583 1.934 45.193 1.00 94.69 520 THR A C 1
ATOM 3826 O O . THR A 1 520 ? -33.450 2.119 46.044 1.00 94.69 520 THR A O 1
ATOM 3829 N N . THR A 1 521 ? -32.763 1.134 44.139 1.00 95.62 521 THR A N 1
ATOM 3830 C CA . THR A 1 521 ? -34.004 0.386 43.879 1.00 95.62 521 THR A CA 1
ATOM 3831 C C . THR A 1 521 ? -34.212 -0.724 44.906 1.00 95.62 521 THR A C 1
ATOM 3833 O O . THR A 1 521 ? -35.318 -0.865 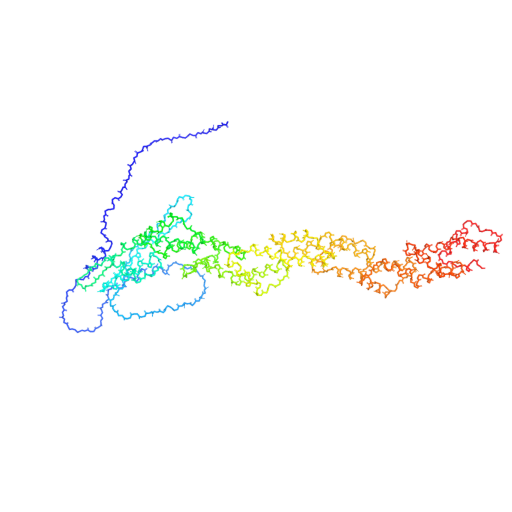45.429 1.00 95.62 521 THR A O 1
ATOM 3836 N N . LEU A 1 522 ? -33.149 -1.460 45.251 1.00 96.19 522 LEU A N 1
ATOM 3837 C CA . LEU A 1 522 ? -33.159 -2.429 46.351 1.00 96.19 522 LEU A CA 1
ATOM 3838 C C . LEU A 1 522 ? -33.600 -1.757 47.658 1.00 96.19 522 LEU A C 1
ATOM 3840 O O . LEU A 1 522 ? -34.570 -2.188 48.277 1.00 96.19 522 LEU A O 1
ATOM 3844 N N . LEU A 1 523 ? -32.936 -0.665 48.049 1.00 95.94 523 LEU A N 1
ATOM 3845 C CA . LEU A 1 523 ? -33.248 0.041 49.294 1.00 95.94 523 LEU A CA 1
ATOM 3846 C C . LEU A 1 523 ? -34.683 0.570 49.314 1.00 95.94 523 LEU A C 1
ATOM 3848 O O . LEU A 1 523 ? -35.367 0.413 50.319 1.00 95.94 523 LEU A O 1
ATOM 3852 N N . TYR A 1 524 ? -35.141 1.153 48.205 1.00 96.25 524 TYR A N 1
ATOM 3853 C CA . TYR A 1 524 ? -36.509 1.646 48.067 1.00 96.25 524 TYR A CA 1
ATOM 3854 C C . TYR A 1 524 ? -37.538 0.521 48.223 1.00 96.25 524 TYR A C 1
ATOM 3856 O O . TYR A 1 524 ? -38.491 0.662 48.985 1.00 96.25 524 TYR A O 1
ATOM 3864 N N . THR A 1 525 ? -37.320 -0.608 47.541 1.00 96.19 525 THR A N 1
ATOM 3865 C CA . THR A 1 525 ? -38.220 -1.772 47.576 1.00 96.19 525 THR A CA 1
ATOM 3866 C C . THR A 1 525 ? -38.350 -2.331 48.987 1.00 96.19 525 THR A C 1
ATOM 3868 O O . THR A 1 525 ? -39.445 -2.691 49.412 1.00 96.19 525 THR A O 1
ATOM 3871 N N . LEU A 1 526 ? -37.243 -2.376 49.731 1.00 96.19 526 LEU A N 1
ATOM 3872 C CA . LEU A 1 526 ? -37.256 -2.839 51.113 1.00 96.19 526 LEU A CA 1
ATOM 3873 C C . LEU A 1 526 ? -37.923 -1.835 52.052 1.00 96.19 526 LEU A C 1
ATOM 3875 O O . LEU A 1 526 ? -38.703 -2.249 52.901 1.00 96.19 526 LEU A O 1
ATOM 3879 N N . SER A 1 527 ? -37.641 -0.538 51.913 1.00 96.00 527 SER A N 1
ATOM 3880 C CA . SER A 1 527 ? -38.112 0.475 52.863 1.00 96.00 527 SER A CA 1
ATOM 3881 C C . SER A 1 527 ? -39.557 0.927 52.647 1.00 96.00 527 SER A C 1
ATOM 3883 O O . SER A 1 527 ? -40.161 1.414 53.594 1.00 96.00 527 SER A O 1
ATOM 3885 N N . HIS A 1 528 ? -40.110 0.755 51.441 1.00 95.12 528 HIS A N 1
ATOM 3886 C CA . HIS A 1 528 ? -41.498 1.103 51.089 1.00 95.12 528 HIS A CA 1
ATOM 3887 C C . HIS A 1 528 ? -42.375 -0.135 50.828 1.00 95.12 528 HIS A C 1
ATOM 3889 O O . HIS A 1 528 ? -43.513 -0.019 50.374 1.00 95.12 528 HIS A O 1
ATOM 3895 N N . GLY A 1 529 ? -41.836 -1.336 51.053 1.00 95.81 529 GLY A N 1
ATOM 3896 C CA . GLY A 1 529 ? -42.573 -2.585 50.898 1.00 95.81 529 GLY A CA 1
ATOM 3897 C C . GLY A 1 529 ? -43.508 -2.867 52.075 1.00 95.81 529 GLY A C 1
ATOM 3898 O O . GLY A 1 529 ? -43.337 -2.334 53.174 1.00 95.81 529 GLY A O 1
ATOM 3899 N N . ASP A 1 530 ? -44.453 -3.787 51.871 1.00 95.38 530 ASP A N 1
ATOM 3900 C CA . ASP A 1 530 ? -45.447 -4.186 52.880 1.00 95.38 530 ASP A CA 1
ATOM 3901 C C . ASP A 1 530 ? -44.812 -4.587 54.225 1.00 95.38 530 ASP A C 1
ATOM 3903 O O . ASP A 1 530 ? -45.365 -4.310 55.290 1.00 95.38 530 ASP A O 1
ATOM 3907 N N . ALA A 1 531 ? -43.631 -5.216 54.191 1.00 92.88 531 ALA A N 1
ATOM 3908 C CA . ALA A 1 531 ? -42.900 -5.622 55.391 1.00 92.88 531 ALA A CA 1
ATOM 3909 C C . ALA A 1 531 ? -42.419 -4.419 56.225 1.00 92.88 531 ALA A C 1
ATOM 3911 O O . ALA A 1 531 ? -42.603 -4.408 57.444 1.00 92.88 531 ALA A O 1
ATOM 3912 N N . ALA A 1 532 ? -41.861 -3.385 55.585 1.00 93.44 532 ALA A N 1
ATOM 3913 C CA . ALA A 1 532 ? -41.449 -2.162 56.272 1.00 93.44 532 ALA A CA 1
ATOM 3914 C C . ALA A 1 532 ? -42.658 -1.376 56.795 1.00 93.44 532 ALA A C 1
ATOM 3916 O O . ALA A 1 532 ? -42.655 -0.937 57.944 1.00 93.44 532 ALA A O 1
ATOM 3917 N N . GLN A 1 533 ? -43.733 -1.276 56.007 1.00 95.00 533 GLN A N 1
ATOM 3918 C CA . GLN A 1 533 ? -44.971 -0.626 56.448 1.00 95.00 533 GLN A CA 1
ATOM 3919 C C . GLN A 1 533 ? -45.590 -1.330 57.660 1.00 95.00 533 GLN A C 1
ATOM 3921 O O . GLN A 1 533 ? -46.043 -0.670 58.594 1.00 95.00 533 GLN A O 1
ATOM 3926 N N . ALA A 1 534 ? -45.569 -2.666 57.693 1.00 93.69 534 ALA A N 1
ATOM 3927 C CA . ALA A 1 534 ? -46.025 -3.434 58.847 1.00 93.69 534 ALA A CA 1
ATOM 3928 C C . ALA A 1 534 ? -45.170 -3.164 60.098 1.00 93.69 534 ALA A C 1
ATOM 3930 O O . ALA A 1 534 ? -45.728 -2.990 61.184 1.00 93.69 534 ALA A O 1
ATOM 3931 N N . LEU A 1 535 ? -43.843 -3.077 59.945 1.00 93.19 535 LEU A N 1
ATOM 3932 C CA . LEU A 1 535 ? -42.904 -2.696 61.009 1.00 93.19 535 LEU A CA 1
ATOM 3933 C C . LEU A 1 535 ? -43.226 -1.306 61.579 1.00 93.19 535 LEU A C 1
ATOM 3935 O O . LEU A 1 535 ? -43.417 -1.158 62.787 1.00 93.19 535 LEU A O 1
ATOM 3939 N N . ILE A 1 536 ? -43.362 -0.302 60.710 1.00 93.69 536 ILE A N 1
ATOM 3940 C CA . ILE A 1 536 ? -43.668 1.083 61.099 1.00 93.69 536 ILE A CA 1
ATOM 3941 C C . ILE A 1 536 ? -45.040 1.164 61.778 1.00 93.69 536 ILE A C 1
ATOM 3943 O O . ILE A 1 536 ? -45.189 1.795 62.827 1.00 93.69 536 ILE A O 1
ATOM 3947 N N . THR A 1 537 ? -46.058 0.505 61.223 1.00 95.19 537 THR A N 1
ATOM 3948 C CA . THR A 1 537 ? -47.391 0.467 61.829 1.00 95.19 537 THR A CA 1
ATOM 3949 C C . THR A 1 537 ? -47.353 -0.159 63.219 1.00 95.19 537 THR A C 1
ATOM 3951 O O . THR A 1 537 ? -47.893 0.431 64.157 1.00 95.19 537 THR A O 1
ATOM 3954 N N . ALA A 1 538 ? -46.673 -1.297 63.384 1.00 92.94 538 ALA A N 1
ATOM 3955 C CA . ALA A 1 538 ? -46.537 -1.950 64.682 1.00 92.94 538 ALA A CA 1
ATOM 3956 C C . ALA A 1 538 ? -45.846 -1.040 65.710 1.00 92.94 538 ALA A C 1
ATOM 3958 O O . ALA A 1 538 ? -46.272 -0.979 66.865 1.00 92.94 538 ALA A O 1
ATOM 3959 N N . PHE A 1 539 ? -44.826 -0.281 65.300 1.00 92.88 539 PHE A N 1
ATOM 3960 C CA . PHE A 1 539 ? -44.174 0.705 66.159 1.00 92.88 539 PHE A CA 1
ATOM 3961 C C . PHE A 1 539 ? -45.150 1.770 66.675 1.00 92.88 539 PHE A C 1
ATOM 3963 O O . PHE A 1 539 ? -45.229 1.998 67.884 1.00 92.88 539 PHE A O 1
ATOM 3970 N N . TYR A 1 540 ? -45.924 2.409 65.794 1.00 94.44 540 TYR A N 1
ATOM 3971 C CA . TYR A 1 540 ? -46.880 3.453 66.189 1.00 94.44 540 TYR A CA 1
ATOM 3972 C C . TYR A 1 540 ? -48.040 2.901 67.024 1.00 94.44 540 TYR A C 1
ATOM 3974 O O . TYR A 1 540 ? -48.477 3.546 67.984 1.00 94.44 540 TYR A O 1
ATOM 3982 N N . GLU A 1 541 ? -48.508 1.691 66.723 1.00 94.00 541 GLU A N 1
ATOM 3983 C CA . GLU A 1 541 ? -49.521 1.025 67.539 1.00 94.00 541 GLU A CA 1
ATOM 3984 C C . GLU A 1 541 ? -49.001 0.736 68.950 1.00 94.00 541 GLU A C 1
ATOM 3986 O O . GLU A 1 541 ? -49.711 0.983 69.926 1.00 94.00 541 GLU A O 1
ATOM 3991 N N . ASN A 1 542 ? -47.749 0.294 69.081 1.00 92.88 542 ASN A N 1
ATOM 3992 C CA . ASN A 1 542 ? -47.151 -0.026 70.375 1.00 92.88 542 ASN A CA 1
ATOM 3993 C C . ASN A 1 542 ? -46.756 1.219 71.187 1.00 92.88 542 ASN A C 1
ATOM 3995 O O . ASN A 1 542 ? -46.893 1.219 72.411 1.00 92.88 542 ASN A O 1
ATOM 3999 N N . THR A 1 543 ? -46.273 2.280 70.537 1.00 93.19 543 THR A N 1
ATOM 4000 C CA . THR A 1 543 ? -45.724 3.468 71.221 1.00 93.19 543 THR A CA 1
ATOM 4001 C C . THR A 1 543 ? -46.732 4.602 71.391 1.00 93.19 543 THR A C 1
ATOM 4003 O O . THR A 1 543 ? -46.711 5.296 72.408 1.00 93.19 543 THR A O 1
ATOM 4006 N N . ALA A 1 544 ? -47.638 4.783 70.428 1.00 91.44 544 ALA A N 1
ATOM 4007 C CA . ALA A 1 544 ? -48.605 5.878 70.392 1.00 91.44 544 ALA A CA 1
ATOM 4008 C C . ALA A 1 544 ? -50.071 5.408 70.451 1.00 91.44 544 ALA A C 1
ATOM 4010 O O . ALA A 1 544 ? -50.969 6.253 70.476 1.00 91.44 544 ALA A O 1
ATOM 4011 N N . ALA A 1 545 ? -50.325 4.091 70.491 1.00 94.19 545 ALA A N 1
ATOM 4012 C CA . ALA A 1 545 ? -51.663 3.490 70.529 1.00 94.19 545 ALA A CA 1
ATOM 4013 C C . ALA A 1 545 ? -52.586 3.961 69.387 1.00 94.19 545 ALA A C 1
ATOM 4015 O O . ALA A 1 545 ? -53.798 4.116 69.565 1.00 94.19 545 ALA A O 1
ATOM 4016 N N . ARG A 1 546 ? -52.007 4.213 68.207 1.00 94.00 546 ARG A N 1
ATOM 4017 C CA . ARG A 1 546 ? -52.716 4.605 66.983 1.00 94.00 546 ARG A CA 1
ATOM 4018 C C . ARG A 1 546 ? -51.950 4.151 65.745 1.00 94.00 546 ARG A C 1
ATOM 4020 O O . ARG A 1 546 ? -50.762 3.877 65.819 1.00 94.00 546 ARG A O 1
ATOM 4027 N N . GLN A 1 547 ? -52.621 4.173 64.601 1.00 94.38 547 GLN A N 1
ATOM 4028 C CA . GLN A 1 547 ? -51.976 4.016 63.299 1.00 94.38 547 GLN A CA 1
ATOM 4029 C C . GLN A 1 547 ? -51.128 5.259 62.947 1.00 94.38 547 GLN A C 1
ATOM 4031 O O . GLN A 1 547 ? -51.478 6.376 63.372 1.00 94.38 547 GLN A O 1
ATOM 4036 N N . PRO A 1 548 ? -50.034 5.095 62.181 1.00 95.38 548 PRO A N 1
ATOM 4037 C CA . PRO A 1 548 ? -49.298 6.222 61.626 1.00 95.38 548 PRO A CA 1
ATOM 4038 C C . PRO A 1 548 ? -50.184 6.999 60.647 1.00 95.38 548 PRO A C 1
ATOM 4040 O O . PRO A 1 548 ? -51.049 6.445 59.965 1.00 95.38 548 PRO A O 1
ATOM 4043 N N . THR A 1 549 ? -49.981 8.309 60.578 1.00 96.12 549 THR A N 1
ATOM 4044 C CA . THR A 1 549 ? -50.523 9.120 59.484 1.00 96.12 549 THR A CA 1
ATOM 4045 C C . THR A 1 549 ? -49.730 8.867 58.200 1.00 96.12 549 THR A C 1
ATOM 4047 O O . THR A 1 549 ? -48.621 8.340 58.241 1.00 96.12 549 THR A O 1
ATOM 4050 N N . THR A 1 550 ? -50.269 9.261 57.045 1.00 95.62 550 THR A N 1
ATOM 4051 C CA . THR A 1 550 ? -49.565 9.125 55.757 1.00 95.62 550 THR A CA 1
ATOM 4052 C C . THR A 1 550 ? -48.215 9.845 55.751 1.00 95.62 550 THR A C 1
ATOM 4054 O O . THR A 1 550 ? -47.238 9.294 55.248 1.00 95.62 550 THR A O 1
ATOM 4057 N N . ASP A 1 551 ? -48.142 11.035 56.355 1.00 95.69 551 ASP A N 1
ATOM 4058 C CA . ASP A 1 551 ? -46.900 11.812 56.436 1.00 95.69 551 ASP A CA 1
ATOM 4059 C C . ASP A 1 551 ? -45.866 11.129 57.342 1.00 95.69 551 ASP A C 1
ATOM 4061 O O . ASP A 1 551 ? -44.680 11.114 57.027 1.00 95.69 551 ASP A O 1
ATOM 4065 N N . GLU A 1 552 ? -46.308 10.518 58.444 1.00 95.00 552 GLU A N 1
ATOM 4066 C CA . GLU A 1 552 ? -45.439 9.762 59.356 1.00 95.00 552 GLU A CA 1
ATOM 4067 C C . GLU A 1 552 ? -44.938 8.457 58.736 1.00 95.00 552 GLU A C 1
ATOM 4069 O O . GLU A 1 552 ? -43.769 8.125 58.914 1.00 95.00 552 GLU A O 1
ATOM 4074 N N . MET A 1 553 ? -45.792 7.749 57.988 1.00 95.44 553 MET A N 1
ATOM 4075 C CA . MET A 1 553 ? -45.384 6.568 57.224 1.00 95.44 553 MET A CA 1
ATOM 4076 C C . MET A 1 553 ? -44.315 6.957 56.204 1.00 95.44 553 MET A C 1
ATOM 4078 O O . MET A 1 553 ? -43.212 6.430 56.241 1.00 95.44 553 MET A O 1
ATOM 4082 N N . THR A 1 554 ? -44.601 7.965 55.378 1.00 95.00 554 THR A N 1
ATOM 4083 C CA . THR A 1 554 ? -43.670 8.438 54.345 1.00 95.00 554 THR A CA 1
ATOM 4084 C C . THR A 1 554 ? -42.344 8.904 54.957 1.00 95.00 554 THR A C 1
ATOM 4086 O O . THR A 1 554 ? -41.276 8.644 54.408 1.00 95.00 554 THR A O 1
ATOM 4089 N N . ALA A 1 555 ? -42.374 9.601 56.098 1.00 93.19 555 ALA A N 1
ATOM 4090 C CA . ALA A 1 555 ? -41.158 10.028 56.787 1.00 93.19 555 ALA A CA 1
ATOM 4091 C C . ALA A 1 555 ? -40.324 8.830 57.272 1.00 93.19 555 ALA A C 1
ATOM 4093 O O . ALA A 1 555 ? -39.114 8.814 57.054 1.00 93.19 555 ALA A O 1
ATOM 4094 N N . ALA A 1 556 ? -40.968 7.821 57.863 1.00 93.06 556 ALA A N 1
ATOM 4095 C CA . ALA A 1 556 ? -40.303 6.613 58.341 1.00 93.06 556 ALA A CA 1
ATOM 4096 C C . ALA A 1 556 ? -39.752 5.742 57.194 1.00 93.06 556 ALA A C 1
ATOM 4098 O O . ALA A 1 556 ? -38.624 5.263 57.282 1.00 93.06 556 ALA A O 1
ATOM 4099 N N . GLU A 1 557 ? -40.489 5.587 56.090 1.00 95.06 557 GLU A N 1
ATOM 4100 C CA . GLU A 1 557 ? -40.026 4.865 54.892 1.00 95.06 557 GLU A CA 1
ATOM 4101 C C . GLU A 1 557 ? -38.784 5.533 54.272 1.00 95.06 557 GLU A C 1
ATOM 4103 O O . GLU A 1 557 ? -37.818 4.855 53.908 1.00 95.06 557 GLU A O 1
ATOM 4108 N N . ASN A 1 558 ? -38.768 6.871 54.206 1.00 93.44 558 ASN A N 1
ATOM 4109 C CA . ASN A 1 558 ? -37.605 7.638 53.750 1.00 93.44 558 ASN A CA 1
ATOM 4110 C C . ASN A 1 558 ? -36.419 7.524 54.721 1.00 93.44 558 ASN A C 1
ATOM 4112 O O . ASN A 1 558 ? -35.267 7.444 54.287 1.00 93.44 558 ASN A O 1
ATOM 4116 N N . GLU A 1 559 ? -36.682 7.500 56.031 1.00 92.62 559 GLU A N 1
ATOM 4117 C CA . GLU A 1 559 ? -35.649 7.303 57.049 1.00 92.62 559 GLU A CA 1
ATOM 4118 C C . GLU A 1 559 ? -34.999 5.919 56.913 1.00 92.62 559 GLU A C 1
ATOM 4120 O O . GLU A 1 559 ? -33.771 5.837 56.826 1.00 92.62 559 GLU A O 1
ATOM 4125 N N . LEU A 1 560 ? -35.797 4.853 56.776 1.00 92.44 560 LEU A N 1
ATOM 4126 C CA . LEU A 1 560 ? -35.323 3.486 56.524 1.00 92.44 560 LEU A CA 1
ATOM 4127 C C . LEU A 1 560 ? -34.541 3.360 55.208 1.00 92.44 560 LEU A C 1
ATOM 4129 O O . LEU A 1 560 ? -33.507 2.681 55.166 1.00 92.44 560 LEU A O 1
ATOM 4133 N N . GLN A 1 561 ? -34.989 4.027 54.138 1.00 92.00 561 GLN A N 1
ATOM 4134 C CA . GLN A 1 561 ? -34.278 4.023 52.855 1.00 92.00 561 GLN A CA 1
ATOM 4135 C C . GLN A 1 561 ? -32.860 4.589 52.998 1.00 92.00 561 GLN A C 1
ATOM 4137 O O . GLN A 1 561 ? -31.916 4.042 52.426 1.00 92.00 561 GLN A O 1
ATOM 4142 N N . GLY A 1 562 ? -32.719 5.681 53.757 1.00 88.69 562 GLY A N 1
ATOM 4143 C CA . GLY A 1 562 ? -31.457 6.367 54.001 1.00 88.69 562 GLY A CA 1
ATOM 4144 C C . GLY A 1 562 ? -30.566 5.625 54.996 1.00 88.69 562 GLY A C 1
ATOM 4145 O O . GLY A 1 562 ? -29.805 4.729 54.630 1.00 88.69 562 GLY A O 1
ATOM 4146 N N . THR A 1 563 ? -30.614 6.048 56.259 1.00 84.44 563 THR A N 1
ATOM 4147 C CA . THR A 1 563 ? -29.711 5.566 57.321 1.00 84.44 563 THR A CA 1
ATOM 4148 C C . THR A 1 563 ? -30.421 4.864 58.471 1.00 84.44 563 THR A C 1
ATOM 4150 O O . THR A 1 563 ? -29.738 4.291 59.315 1.00 84.44 563 THR A O 1
ATOM 4153 N N . GLY A 1 564 ? -31.753 4.918 58.522 1.00 77.75 564 GLY A N 1
ATOM 4154 C CA . GLY A 1 564 ? -32.556 4.309 59.577 1.00 77.75 564 GLY A CA 1
ATOM 4155 C C . GLY A 1 564 ? -32.398 2.793 59.619 1.00 77.75 564 GLY A C 1
ATOM 4156 O O . GLY A 1 564 ? -32.095 2.145 58.607 1.00 77.75 564 GLY A O 1
ATOM 4157 N N . ALA A 1 565 ? -32.586 2.225 60.803 1.00 81.81 565 ALA A N 1
ATOM 4158 C CA . ALA A 1 565 ? -32.570 0.788 61.028 1.00 81.81 565 ALA A CA 1
ATOM 4159 C C . ALA A 1 565 ? -33.901 0.325 61.623 1.00 81.81 565 ALA A C 1
ATOM 4161 O O . ALA A 1 565 ? -34.596 1.085 62.291 1.00 81.81 565 ALA A O 1
ATOM 4162 N N . TYR A 1 566 ? -34.231 -0.955 61.449 1.00 79.94 566 TYR A N 1
ATOM 4163 C CA . TYR A 1 566 ? -35.437 -1.543 62.036 1.00 79.94 566 TYR A CA 1
ATOM 4164 C C . TYR A 1 566 ? -35.481 -1.342 63.563 1.00 79.94 566 TYR A C 1
ATOM 4166 O O . TYR A 1 566 ? -36.557 -1.184 64.128 1.00 79.94 566 TYR A O 1
ATOM 4174 N N . THR A 1 567 ? -34.313 -1.289 64.223 1.00 78.25 567 THR A N 1
ATOM 4175 C CA . THR A 1 567 ? -34.185 -1.056 65.670 1.00 78.25 567 THR A CA 1
ATOM 4176 C C . THR A 1 567 ? -34.700 0.303 66.123 1.00 78.25 567 THR A C 1
ATOM 4178 O O . THR A 1 567 ? -34.992 0.470 67.300 1.00 78.25 567 THR A O 1
ATOM 4181 N N . ASP A 1 568 ? -34.816 1.271 65.215 1.00 77.00 568 ASP A N 1
ATOM 4182 C CA . ASP A 1 568 ? -35.415 2.573 65.518 1.00 77.00 568 ASP A CA 1
ATOM 4183 C C . ASP A 1 568 ? -36.951 2.466 65.645 1.00 77.00 568 ASP A C 1
ATOM 4185 O O . ASP A 1 568 ? -37.603 3.368 66.171 1.00 77.00 568 ASP A O 1
ATOM 4189 N N . PHE A 1 569 ? -37.518 1.328 65.218 1.00 74.25 569 PHE A N 1
ATOM 4190 C CA . PHE A 1 569 ? -38.947 1.011 65.191 1.00 74.25 569 PHE A CA 1
ATOM 4191 C C . PHE A 1 569 ? -39.315 -0.221 66.044 1.00 74.25 569 PHE A C 1
ATOM 4193 O O . PHE A 1 569 ? -40.425 -0.746 65.934 1.00 74.25 569 PHE A O 1
ATOM 4200 N N . THR A 1 570 ? -38.422 -0.676 66.929 1.00 63.66 570 THR A N 1
ATOM 4201 C CA . THR A 1 570 ? -38.674 -1.764 67.899 1.00 63.66 570 THR A CA 1
ATOM 4202 C C . THR A 1 570 ? -38.297 -1.355 69.304 1.00 63.66 570 THR A C 1
ATOM 4204 O O . THR A 1 570 ? -39.088 -1.644 70.232 1.00 63.66 570 THR A O 1
#

pLDDT: mean 79.49, std 26.96, range [20.53, 98.56]